Protein AF-0000000078790815 (afdb_homodimer)

pLDDT: mean 91.51, std 11.5, range [34.88, 98.81]

Solvent-accessible surface area (backbone atoms only — not comparable to full-atom values): 27611 Å² total; per-residue (Å²): 114,99,75,43,47,36,36,39,30,37,40,75,94,70,33,33,34,41,31,28,67,66,57,55,42,24,48,74,65,27,92,58,85,74,62,44,28,38,42,35,38,65,81,70,54,85,90,50,54,60,38,88,75,76,60,32,28,49,42,69,38,56,67,53,37,52,55,38,32,68,34,71,60,39,55,61,42,25,34,30,40,34,72,50,78,75,27,56,67,68,56,46,74,68,55,50,15,47,49,48,30,27,45,71,70,52,45,69,91,56,81,88,60,42,81,69,34,58,32,49,43,35,42,28,47,46,92,73,58,35,27,39,33,35,36,76,44,67,66,57,49,53,35,35,51,25,24,32,52,47,50,52,50,50,55,54,42,68,70,41,60,66,81,60,34,73,75,54,78,74,73,70,64,65,33,69,68,32,47,63,67,43,52,73,55,22,55,71,28,34,32,42,36,56,74,65,48,43,81,52,92,56,35,36,37,33,40,30,32,30,58,85,58,84,88,55,79,92,48,84,78,57,73,86,68,39,41,74,53,24,29,42,31,37,34,54,87,76,57,41,48,41,69,46,66,35,74,80,62,61,64,69,81,100,113,99,76,44,48,34,36,37,30,36,40,75,92,72,33,32,35,44,29,28,68,68,58,54,44,24,48,76,65,28,90,59,84,74,63,43,27,36,42,35,37,65,81,69,54,85,91,50,53,60,39,88,75,76,60,32,29,49,42,68,39,56,66,52,37,52,54,37,33,69,35,71,61,39,55,61,43,26,34,30,40,34,72,50,78,74,29,57,67,69,57,47,73,67,54,51,14,47,49,48,30,28,44,72,70,53,45,72,93,56,81,88,62,44,79,68,34,58,30,51,44,36,41,28,45,47,92,74,59,36,27,39,33,36,35,76,44,67,67,58,49,51,34,35,50,24,25,32,52,47,51,52,49,50,55,53,41,69,69,41,61,68,81,61,34,74,75,56,78,72,73,68,64,65,33,70,67,32,45,62,67,44,52,73,53,22,54,69,27,34,33,42,36,56,73,64,47,43,81,53,91,56,37,37,38,32,39,29,30,30,57,85,59,84,88,56,79,90,48,84,77,58,72,86,68,39,41,74,52,24,30,43,31,37,33,55,85,76,58,40,48,42,70,46,66,34,74,79,63,62,64,70,83,98

Radius of gyration: 31.25 Å; Cα contacts (8 Å, |Δi|>4): 942; chains: 2; bounding box: 48×100×77 Å

Organism: Lacticaseibacillus rhamnosus (strain LMS2-1) (NCBI:txid525361)

Structure (mmCIF, N/CA/C/O backbone):
data_AF-0000000078790815-model_v1
#
loop_
_entity.id
_entity.type
_entity.pdbx_description
1 polymer 'Uncharacterized protein'
#
loop_
_atom_site.group_PDB
_atom_site.id
_atom_site.type_symbol
_atom_site.label_atom_id
_atom_site.label_alt_id
_atom_site.label_comp_id
_atom_site.label_asym_id
_atom_site.label_entity_id
_atom_site.label_seq_id
_atom_site.pdbx_PDB_ins_code
_atom_site.Cartn_x
_atom_site.Cartn_y
_atom_site.Cartn_z
_atom_site.occupancy
_atom_site.B_iso_or_equiv
_atom_site.auth_seq_id
_atom_site.auth_comp_id
_atom_site.auth_asym_id
_atom_site.auth_atom_id
_atom_site.pdbx_PDB_model_num
ATOM 1 N N . MET A 1 1 ? 10.516 -22.766 -29.25 1 45.03 1 MET A N 1
ATOM 2 C CA . MET A 1 1 ? 10.023 -21.75 -28.312 1 45.03 1 MET A CA 1
ATOM 3 C C . MET A 1 1 ? 10.922 -21.641 -27.094 1 45.03 1 MET A C 1
ATOM 5 O O . MET A 1 1 ? 10.961 -22.562 -26.266 1 45.03 1 MET A O 1
ATOM 9 N N . ARG A 1 2 ? 12.07 -20.922 -27.078 1 50.72 2 ARG A N 1
ATOM 10 C CA . ARG A 1 2 ? 13.266 -20.859 -26.234 1 50.72 2 ARG A CA 1
ATOM 11 C C . ARG A 1 2 ? 12.898 -20.797 -24.766 1 50.72 2 ARG A C 1
ATOM 13 O O . ARG A 1 2 ? 13.641 -21.281 -23.906 1 50.72 2 ARG A O 1
ATOM 20 N N . ASN A 1 3 ? 11.539 -20.609 -24.422 1 70.19 3 ASN A N 1
ATOM 21 C CA . ASN A 1 3 ? 11.305 -20.391 -23 1 70.19 3 ASN A CA 1
ATOM 22 C C . ASN A 1 3 ? 10.039 -21.109 -22.531 1 70.19 3 ASN A C 1
ATOM 24 O O . ASN A 1 3 ? 9.32 -20.609 -21.672 1 70.19 3 ASN A O 1
ATOM 28 N N . ALA A 1 4 ? 9.906 -22.344 -23.109 1 88.69 4 ALA A N 1
ATOM 29 C CA . ALA A 1 4 ? 8.719 -23.094 -22.719 1 88.69 4 ALA A CA 1
ATOM 30 C C . ALA A 1 4 ? 8.984 -23.938 -21.484 1 88.69 4 ALA A C 1
ATOM 32 O O . ALA A 1 4 ? 9.391 -25.094 -21.594 1 88.69 4 ALA A O 1
ATOM 33 N N . LEU A 1 5 ? 8.797 -23.375 -20.359 1 94.69 5 LEU A N 1
ATOM 34 C CA . LEU A 1 5 ? 9.055 -24.016 -19.078 1 94.69 5 LEU A CA 1
ATOM 35 C C . LEU A 1 5 ? 7.93 -23.719 -18.094 1 94.69 5 LEU A C 1
ATOM 37 O O . LEU A 1 5 ? 7.332 -22.641 -18.125 1 94.69 5 LEU A O 1
ATOM 41 N N . ILE A 1 6 ? 7.652 -24.75 -17.328 1 97.38 6 ILE A N 1
ATOM 42 C CA . ILE A 1 6 ? 6.945 -24.516 -16.078 1 97.38 6 ILE A CA 1
ATOM 43 C C . ILE A 1 6 ? 7.871 -24.797 -14.891 1 97.38 6 ILE A C 1
ATOM 45 O O . ILE A 1 6 ? 8.609 -25.781 -14.898 1 97.38 6 ILE A O 1
ATOM 49 N N . TYR A 1 7 ? 7.91 -23.938 -13.992 1 97.5 7 TYR A N 1
ATOM 50 C CA . TYR A 1 7 ? 8.625 -24.172 -12.742 1 97.5 7 TYR A CA 1
ATOM 51 C C . TYR A 1 7 ? 7.676 -24.125 -11.555 1 97.5 7 TYR A C 1
ATOM 53 O O . TYR A 1 7 ? 6.805 -23.25 -11.492 1 97.5 7 TYR A O 1
ATOM 61 N N . VAL A 1 8 ? 7.848 -25.047 -10.648 1 98.31 8 VAL A N 1
ATOM 62 C CA . VAL A 1 8 ? 7.031 -25.031 -9.445 1 98.31 8 VAL A CA 1
ATOM 63 C C . VAL A 1 8 ? 7.898 -25.359 -8.227 1 98.31 8 VAL A C 1
ATOM 65 O O . VAL A 1 8 ? 8.648 -26.328 -8.234 1 98.31 8 VAL A O 1
ATOM 68 N N . HIS A 1 9 ? 7.848 -24.562 -7.273 1 98 9 HIS A N 1
ATOM 69 C CA . HIS A 1 9 ? 8.383 -24.812 -5.938 1 98 9 HIS A CA 1
ATOM 70 C C . HIS A 1 9 ? 7.301 -24.688 -4.875 1 98 9 HIS A C 1
ATOM 72 O O . HIS A 1 9 ? 6.684 -23.625 -4.73 1 98 9 HIS A O 1
ATOM 78 N N . HIS A 1 10 ? 7.109 -25.75 -4.121 1 97.81 10 HIS A N 1
ATOM 79 C CA . HIS A 1 10 ? 6 -25.812 -3.174 1 97.81 10 HIS A CA 1
ATOM 80 C C . HIS A 1 10 ? 6.5 -25.703 -1.736 1 97.81 10 HIS A C 1
ATOM 82 O O . HIS A 1 10 ? 7.43 -26.422 -1.345 1 97.81 10 HIS A O 1
ATOM 88 N N . GLU A 1 11 ? 5.934 -24.797 -0.995 1 96.75 11 GLU A N 1
ATOM 89 C CA . GLU A 1 11 ? 6.109 -24.703 0.451 1 96.75 11 GLU A CA 1
ATOM 90 C C . GLU A 1 11 ? 4.844 -25.125 1.192 1 96.75 11 GLU A C 1
ATOM 92 O O . GLU A 1 11 ? 3.988 -24.281 1.489 1 96.75 11 GLU A O 1
ATOM 97 N N . PRO A 1 12 ? 4.801 -26.359 1.623 1 95.81 12 PRO A N 1
ATOM 98 C CA . PRO A 1 12 ? 3.543 -26.906 2.125 1 95.81 12 PRO A CA 1
ATOM 99 C C . PRO A 1 12 ? 3.037 -26.188 3.373 1 95.81 12 PRO A C 1
ATOM 101 O O . PRO A 1 12 ? 1.828 -26 3.527 1 95.81 12 PRO A O 1
ATOM 104 N N . LEU A 1 13 ? 3.889 -25.812 4.293 1 94.44 13 LEU A N 1
ATOM 105 C CA . LEU A 1 13 ? 3.473 -25.203 5.555 1 94.44 13 LEU A CA 1
ATOM 106 C C . LEU A 1 13 ? 2.734 -23.891 5.305 1 94.44 13 LEU A C 1
ATOM 108 O O . LEU A 1 13 ? 1.793 -23.562 6.027 1 94.44 13 LEU A O 1
ATOM 112 N N . ALA A 1 14 ? 3.033 -23.203 4.258 1 95.19 14 ALA A N 1
ATOM 113 C CA . ALA A 1 14 ? 2.418 -21.922 3.963 1 95.19 14 ALA A CA 1
ATOM 114 C C . ALA A 1 14 ? 1.37 -22.047 2.861 1 95.19 14 ALA A C 1
ATOM 116 O O . ALA A 1 14 ? 0.724 -21.062 2.49 1 95.19 14 ALA A O 1
ATOM 117 N N . HIS A 1 15 ? 1.208 -23.266 2.338 1 97.06 15 HIS A N 1
ATOM 118 C CA . HIS A 1 15 ? 0.354 -23.469 1.174 1 97.06 15 HIS A CA 1
ATOM 119 C C . HIS A 1 15 ? 0.75 -22.547 0.029 1 97.06 15 HIS A C 1
ATOM 121 O O . HIS A 1 15 ? -0.112 -21.938 -0.614 1 97.06 15 HIS A O 1
ATOM 127 N N . LEU A 1 16 ? 2.012 -22.375 -0.115 1 98.31 16 LEU A N 1
ATOM 128 C CA . LEU A 1 16 ? 2.586 -21.438 -1.081 1 98.31 16 LEU A CA 1
ATOM 129 C C . LEU A 1 16 ? 3.221 -22.188 -2.246 1 98.31 16 LEU A C 1
ATOM 131 O O . LEU A 1 16 ? 3.975 -23.156 -2.039 1 98.31 16 LEU A O 1
ATOM 135 N N . PHE A 1 17 ? 2.906 -21.781 -3.449 1 98.31 17 PHE A N 1
ATOM 136 C CA . PHE A 1 17 ? 3.533 -22.266 -4.672 1 98.31 17 PHE A CA 1
ATOM 137 C C . PHE A 1 17 ? 4.211 -21.125 -5.426 1 98.31 17 PHE A C 1
ATOM 139 O O . PHE A 1 17 ? 3.543 -20.203 -5.898 1 98.31 17 PHE A O 1
ATOM 146 N N . LEU A 1 18 ? 5.496 -21.156 -5.465 1 98 18 LEU A N 1
ATOM 147 C CA . LEU A 1 18 ? 6.223 -20.312 -6.398 1 98 18 LEU A CA 1
ATOM 148 C C . LEU A 1 18 ? 6.234 -20.922 -7.797 1 98 18 LEU A C 1
ATOM 150 O O . LEU A 1 18 ? 6.715 -22.031 -7.98 1 98 18 LEU A O 1
ATOM 154 N N . THR A 1 19 ? 5.742 -20.172 -8.734 1 98 19 THR A N 1
ATOM 155 C CA . THR A 1 19 ? 5.57 -20.797 -10.047 1 98 19 THR A CA 1
ATOM 156 C C . THR A 1 19 ? 6.109 -19.875 -11.148 1 98 19 THR A C 1
ATOM 158 O O . THR A 1 19 ? 6.266 -18.672 -10.938 1 98 19 THR A O 1
ATOM 161 N N . TYR A 1 20 ? 6.418 -20.422 -12.195 1 97.38 20 TYR A N 1
ATOM 162 C CA . TYR A 1 20 ? 6.691 -19.797 -13.484 1 97.38 20 TYR A CA 1
ATOM 163 C C . TYR A 1 20 ? 6 -20.531 -14.617 1 97.38 20 TYR A C 1
ATOM 165 O O . TYR A 1 20 ? 6.027 -21.766 -14.672 1 97.38 20 TYR A O 1
ATOM 173 N N . GLY A 1 21 ? 5.316 -19.797 -15.469 1 96.62 21 GLY A N 1
ATOM 174 C CA . GLY A 1 21 ? 4.637 -20.422 -16.594 1 96.62 21 GLY A CA 1
ATOM 175 C C . GLY A 1 21 ? 3.184 -20.75 -16.297 1 96.62 21 GLY A C 1
ATOM 176 O O . GLY A 1 21 ? 2.482 -21.297 -17.156 1 96.62 21 GLY A O 1
ATOM 177 N N . ILE A 1 22 ? 2.754 -20.547 -15.094 1 97.12 22 ILE A N 1
ATOM 178 C CA . ILE A 1 22 ? 1.354 -20.703 -14.719 1 97.12 22 ILE A CA 1
ATOM 179 C C . ILE A 1 22 ? 0.712 -19.344 -14.508 1 97.12 22 ILE A C 1
ATOM 181 O O . ILE A 1 22 ? 1.258 -18.484 -13.797 1 97.12 22 ILE A O 1
ATOM 185 N N . SER A 1 23 ? -0.422 -19.109 -15.148 1 96.62 23 SER A N 1
ATOM 186 C CA . SER A 1 23 ? -1.061 -17.797 -15.117 1 96.62 23 SER A CA 1
ATOM 187 C C . SER A 1 23 ? -2.43 -17.859 -14.453 1 96.62 23 SER A C 1
ATOM 189 O O . SER A 1 23 ? -2.973 -18.953 -14.242 1 96.62 23 SER A O 1
ATOM 191 N N . ALA A 1 24 ? -2.955 -16.75 -14.156 1 97.06 24 ALA A N 1
ATOM 192 C CA . ALA A 1 24 ? -4.289 -16.672 -13.57 1 97.06 24 ALA A CA 1
ATOM 193 C C . ALA A 1 24 ? -5.348 -17.219 -14.516 1 97.06 24 ALA A C 1
ATOM 195 O O . ALA A 1 24 ? -6.316 -17.844 -14.078 1 97.06 24 ALA A O 1
ATOM 196 N N . SER A 1 25 ? -5.152 -17.016 -15.773 1 97.06 25 SER A N 1
ATOM 197 C CA . SER A 1 25 ? -6.137 -17.438 -16.766 1 97.06 25 SER A CA 1
ATOM 198 C C . SER A 1 25 ? -6.215 -18.953 -16.859 1 97.06 25 SER A C 1
ATOM 200 O O . SER A 1 25 ? -7.168 -19.5 -17.422 1 97.06 25 SER A O 1
ATOM 202 N N . ASP A 1 26 ? -5.207 -19.641 -16.359 1 97.06 26 ASP A N 1
ATOM 203 C CA . ASP A 1 26 ? -5.258 -21.109 -16.359 1 97.06 26 ASP A CA 1
ATOM 204 C C . ASP A 1 26 ? -6.418 -21.625 -15.508 1 97.06 26 ASP A C 1
ATOM 206 O O . ASP A 1 26 ? -6.898 -22.734 -15.711 1 97.06 26 ASP A O 1
ATOM 210 N N . LEU A 1 27 ? -6.84 -20.828 -14.594 1 95.62 27 LEU A N 1
ATOM 211 C CA . LEU A 1 27 ? -8.008 -21.172 -13.789 1 95.62 27 LEU A CA 1
ATOM 212 C C . LEU A 1 27 ? -9.242 -21.344 -14.664 1 95.62 27 LEU A C 1
ATOM 214 O O . LEU A 1 27 ? -10.086 -22.203 -14.391 1 95.62 27 LEU A O 1
ATOM 218 N N . LEU A 1 28 ? -9.336 -20.547 -15.695 1 95.5 28 LEU A N 1
ATOM 219 C CA . LEU A 1 28 ? -10.484 -20.562 -16.594 1 95.5 28 LEU A CA 1
ATOM 220 C C . LEU A 1 28 ? -10.602 -21.891 -17.328 1 95.5 28 LEU A C 1
ATOM 222 O O . LEU A 1 28 ? -11.695 -22.297 -17.719 1 95.5 28 LEU A O 1
ATOM 226 N N . ASN A 1 29 ? -9.453 -22.5 -17.516 1 91.38 29 ASN A N 1
ATOM 227 C CA . ASN A 1 29 ? -9.43 -23.75 -18.266 1 91.38 29 ASN A CA 1
ATOM 228 C C . ASN A 1 29 ? -9.375 -24.953 -17.328 1 91.38 29 ASN A C 1
ATOM 230 O O . ASN A 1 29 ? -9.047 -26.062 -17.75 1 91.38 29 ASN A O 1
ATOM 234 N N . SER A 1 30 ? -9.625 -24.656 -16.141 1 89.44 30 SER A N 1
ATOM 235 C CA . SER A 1 30 ? -9.68 -25.719 -15.148 1 89.44 30 SER A CA 1
ATOM 236 C C . SER A 1 30 ? -11.117 -26.156 -14.891 1 89.44 30 SER A C 1
ATOM 238 O O . SER A 1 30 ? -12.062 -25.578 -15.43 1 89.44 30 SER A O 1
ATOM 240 N N . GLN A 1 31 ? -11.305 -27.219 -14.18 1 84.75 31 GLN A N 1
ATOM 241 C CA . GLN A 1 31 ? -12.633 -27.734 -13.852 1 84.75 31 GLN A CA 1
ATOM 242 C C . GLN A 1 31 ? -13.133 -27.156 -12.531 1 84.75 31 GLN A C 1
ATOM 244 O O . GLN A 1 31 ? -14.188 -27.531 -12.039 1 84.75 31 GLN A O 1
ATOM 249 N N . GLN A 1 32 ? -12.414 -26.234 -12.07 1 90.31 32 GLN A N 1
ATOM 250 C CA . GLN A 1 32 ? -12.758 -25.656 -10.773 1 90.31 32 GLN A CA 1
ATOM 251 C C . GLN A 1 32 ? -13.789 -24.547 -10.922 1 90.31 32 GLN A C 1
ATOM 253 O O . GLN A 1 32 ? -13.867 -23.906 -11.969 1 90.31 32 GLN A O 1
ATOM 258 N N . LYS A 1 33 ? -14.5 -24.453 -9.836 1 92 33 LYS A N 1
ATOM 259 C CA . LYS A 1 33 ? -15.414 -23.312 -9.781 1 92 33 LYS A CA 1
ATOM 260 C C . LYS A 1 33 ? -14.656 -22 -9.664 1 92 33 LYS A C 1
ATOM 262 O O . LYS A 1 33 ? -13.711 -21.891 -8.883 1 92 33 LYS A O 1
ATOM 267 N N . LEU A 1 34 ? -15.102 -21.062 -10.484 1 95.25 34 LEU A N 1
ATOM 268 C CA . LEU A 1 34 ? -14.469 -19.75 -10.43 1 95.25 34 LEU A CA 1
ATOM 269 C C . LEU A 1 34 ? -14.992 -18.953 -9.242 1 95.25 34 LEU A C 1
ATOM 271 O O . LEU A 1 34 ? -16.172 -19.031 -8.906 1 95.25 34 LEU A O 1
ATOM 275 N N . PRO A 1 35 ? -14.117 -18.203 -8.641 1 95.81 35 PRO A N 1
ATOM 276 C CA . PRO A 1 35 ? -14.625 -17.281 -7.613 1 95.81 35 PRO A CA 1
ATOM 277 C C . PRO A 1 35 ? -15.594 -16.25 -8.172 1 95.81 35 PRO A C 1
ATOM 279 O O . PRO A 1 35 ? -15.547 -15.93 -9.367 1 95.81 35 PRO A O 1
ATOM 282 N N . GLU A 1 36 ? -16.375 -15.727 -7.285 1 96.94 36 GLU A N 1
ATOM 283 C CA . GLU A 1 36 ? -17.359 -14.734 -7.707 1 96.94 36 GLU A CA 1
ATOM 284 C C . GLU A 1 36 ? -16.938 -13.328 -7.297 1 96.94 36 GLU A C 1
ATOM 286 O O . GLU A 1 36 ? -17.5 -12.344 -7.781 1 96.94 36 GLU A O 1
ATOM 291 N N . HIS A 1 37 ? -16.016 -13.281 -6.395 1 97.94 37 HIS A N 1
ATOM 292 C CA . HIS A 1 37 ? -15.562 -12 -5.859 1 97.94 37 HIS A CA 1
ATOM 293 C C . HIS A 1 37 ? -14.039 -11.953 -5.734 1 97.94 37 HIS A C 1
ATOM 295 O O . HIS A 1 37 ? -13.438 -12.875 -5.18 1 97.94 37 HIS A O 1
ATOM 301 N N . LEU A 1 38 ? -13.484 -10.906 -6.285 1 98.62 38 LEU A N 1
ATOM 302 C CA . LEU A 1 38 ? -12.047 -10.703 -6.148 1 98.62 38 LEU A CA 1
ATOM 303 C C . LEU A 1 38 ? -11.75 -9.375 -5.453 1 98.62 38 LEU A C 1
ATOM 305 O O . LEU A 1 38 ? -12.43 -8.383 -5.695 1 98.62 38 LEU A O 1
ATOM 309 N N . LEU A 1 39 ? -10.852 -9.367 -4.605 1 98.75 39 LEU A N 1
ATOM 310 C CA . LEU A 1 39 ? -10.25 -8.18 -4.004 1 98.75 39 LEU A CA 1
ATOM 311 C C . LEU A 1 39 ? -8.898 -7.879 -4.645 1 98.75 39 LEU A C 1
ATOM 313 O O . LEU A 1 39 ? -8 -8.727 -4.648 1 98.75 39 LEU A O 1
ATOM 317 N N . LEU A 1 40 ? -8.766 -6.73 -5.207 1 98.81 40 LEU A N 1
ATOM 318 C CA . LEU A 1 40 ? -7.523 -6.348 -5.867 1 98.81 40 LEU A CA 1
ATOM 319 C C . LEU A 1 40 ? -6.656 -5.504 -4.941 1 98.81 40 LEU A C 1
ATOM 321 O O . LEU A 1 40 ? -7.098 -4.469 -4.441 1 98.81 40 LEU A O 1
ATOM 325 N N . LEU A 1 41 ? -5.48 -5.93 -4.723 1 98.56 41 LEU A N 1
ATOM 326 C CA . LEU A 1 41 ? -4.539 -5.203 -3.879 1 98.56 41 LEU A CA 1
ATOM 327 C C . LEU A 1 41 ? -3.918 -4.035 -4.641 1 98.56 41 LEU A C 1
ATOM 329 O O . LEU A 1 41 ? -4.004 -3.973 -5.867 1 98.56 41 LEU A O 1
ATOM 333 N N . PRO A 1 42 ? -3.271 -3.102 -3.947 1 97.12 42 PRO A N 1
ATOM 334 C CA . PRO A 1 42 ? -2.754 -1.904 -4.613 1 97.12 42 PRO A CA 1
ATOM 335 C C . PRO A 1 42 ? -1.791 -2.232 -5.754 1 97.12 42 PRO A C 1
ATOM 337 O O . PRO A 1 42 ? -1.164 -3.295 -5.75 1 97.12 42 PRO A O 1
ATOM 340 N N . PRO A 1 43 ? -1.747 -1.236 -6.656 1 96.12 43 PRO A N 1
ATOM 341 C CA . PRO A 1 43 ? -2.217 0.151 -6.637 1 96.12 43 PRO A CA 1
ATOM 342 C C . PRO A 1 43 ? -3.717 0.27 -6.895 1 96.12 43 PRO A C 1
ATOM 344 O O . PRO A 1 43 ? -4.266 -0.464 -7.719 1 96.12 43 PRO A O 1
ATOM 347 N N . VAL A 1 44 ? -4.316 1.214 -6.238 1 96.88 44 VAL A N 1
ATOM 348 C CA . VAL A 1 44 ? -5.758 1.422 -6.344 1 96.88 44 VAL A CA 1
ATOM 349 C C . VAL A 1 44 ? -6.07 2.24 -7.594 1 96.88 44 VAL A C 1
ATOM 351 O O . VAL A 1 44 ? -5.387 3.225 -7.887 1 96.88 44 VAL A O 1
ATOM 354 N N . ASN A 1 45 ? -7.004 1.771 -8.312 1 96.62 45 ASN A N 1
ATOM 355 C CA . ASN A 1 45 ? -7.543 2.512 -9.453 1 96.62 45 ASN A CA 1
ATOM 356 C C . ASN A 1 45 ? -8.852 3.207 -9.094 1 96.62 45 ASN A C 1
ATOM 358 O O . ASN A 1 45 ? -9.891 2.553 -8.945 1 96.62 45 ASN A O 1
ATOM 362 N N . GLU A 1 46 ? -8.836 4.434 -9.102 1 94.06 46 GLU A N 1
ATOM 363 C CA . GLU A 1 46 ? -9.977 5.219 -8.633 1 94.06 46 GLU A CA 1
ATOM 364 C C . GLU A 1 46 ? -11.133 5.168 -9.633 1 94.06 46 GLU A C 1
ATOM 366 O O . GLU A 1 46 ? -12.266 5.512 -9.289 1 94.06 46 GLU A O 1
ATOM 371 N N . GLN A 1 47 ? -10.891 4.762 -10.805 1 95.56 47 GLN A N 1
ATOM 372 C CA . GLN A 1 47 ? -11.914 4.703 -11.844 1 95.56 47 GLN A CA 1
ATOM 373 C C . GLN A 1 47 ? -12.672 3.381 -11.797 1 95.56 47 GLN A C 1
ATOM 375 O O . GLN A 1 47 ? -13.617 3.172 -12.555 1 95.56 47 GLN A O 1
ATOM 380 N N . GLU A 1 48 ? -12.227 2.504 -10.945 1 96.5 48 GLU A N 1
ATOM 381 C CA . GLU A 1 48 ? -12.867 1.2 -10.789 1 96.5 48 GLU A CA 1
ATOM 382 C C . GLU A 1 48 ? -13.609 1.102 -9.469 1 96.5 48 GLU A C 1
ATOM 384 O O . GLU A 1 48 ? -13.547 2.018 -8.641 1 96.5 48 GLU A O 1
ATOM 389 N N . GLN A 1 49 ? -14.32 0.037 -9.289 1 97.44 49 GLN A N 1
ATOM 390 C CA . GLN A 1 49 ? -15.086 -0.143 -8.062 1 97.44 49 GLN A CA 1
ATOM 391 C C . GLN A 1 49 ? -14.172 -0.304 -6.855 1 97.44 49 GLN A C 1
ATOM 393 O O . GLN A 1 49 ? -13.234 -1.105 -6.883 1 97.44 49 GLN A O 1
ATOM 398 N N . ILE A 1 50 ? -14.492 0.455 -5.836 1 98.06 50 ILE A N 1
ATOM 399 C CA . ILE A 1 50 ? -13.688 0.448 -4.617 1 98.06 50 ILE A CA 1
ATOM 400 C C . ILE A 1 50 ? -14.562 0.041 -3.43 1 98.06 50 ILE A C 1
ATOM 402 O O . ILE A 1 50 ? -15.688 0.519 -3.287 1 98.06 50 ILE A O 1
ATOM 406 N N . ASP A 1 51 ? -14.07 -0.884 -2.676 1 98 51 ASP A N 1
ATOM 407 C CA . ASP A 1 51 ? -14.742 -1.229 -1.432 1 98 51 ASP A CA 1
ATOM 408 C C . ASP A 1 51 ? -14.602 -0.111 -0.401 1 98 51 ASP A C 1
ATOM 410 O O . ASP A 1 51 ? -13.492 0.316 -0.089 1 98 51 ASP A O 1
ATOM 414 N N . PRO A 1 52 ? -15.664 0.333 0.205 1 96.12 52 PRO A N 1
ATOM 415 C CA . PRO A 1 52 ? -15.586 1.519 1.062 1 96.12 52 PRO A CA 1
ATOM 416 C C . PRO A 1 52 ? -14.922 1.234 2.406 1 96.12 52 PRO A C 1
ATOM 418 O O . PRO A 1 52 ? -14.547 2.166 3.125 1 96.12 52 PRO A O 1
ATOM 421 N N . HIS A 1 53 ? -14.812 0.011 2.779 1 96.88 53 HIS A N 1
ATOM 422 C CA . HIS A 1 53 ? -14.195 -0.317 4.059 1 96.88 53 HIS A CA 1
ATOM 423 C C . HIS A 1 53 ? -12.688 -0.494 3.918 1 96.88 53 HIS A C 1
ATOM 425 O O . HIS A 1 53 ? -11.914 0.086 4.688 1 96.88 53 HIS A O 1
ATOM 431 N N . THR A 1 54 ? -12.328 -1.256 2.916 1 97.62 54 THR A N 1
ATOM 432 C CA . THR A 1 54 ? -10.914 -1.576 2.754 1 97.62 54 THR A CA 1
ATOM 433 C C . THR A 1 54 ? -10.227 -0.565 1.838 1 97.62 54 THR A C 1
ATOM 435 O O . THR A 1 54 ? -9 -0.446 1.84 1 97.62 54 THR A O 1
ATOM 438 N N . TRP A 1 55 ? -11 0.027 1.008 1 97.31 55 TRP A N 1
ATOM 439 C CA . TRP A 1 55 ? -10.57 0.996 0.007 1 97.31 55 TRP A CA 1
ATOM 440 C C . TRP A 1 55 ? -9.773 0.315 -1.103 1 97.31 55 TRP A C 1
ATOM 442 O O . TRP A 1 55 ? -9.102 0.981 -1.889 1 97.31 55 TRP A O 1
ATOM 452 N N . PHE A 1 56 ? -9.836 -1.01 -1.218 1 98.56 56 PHE A N 1
ATOM 453 C CA . PHE A 1 56 ? -9.281 -1.753 -2.34 1 98.56 56 PHE A CA 1
ATOM 454 C C . PHE A 1 56 ? -10.281 -1.834 -3.488 1 98.56 56 PHE A C 1
ATOM 456 O O . PHE A 1 56 ? -11.484 -1.71 -3.275 1 98.56 56 PHE A O 1
ATOM 463 N N . ASN A 1 57 ? -9.781 -2.018 -4.633 1 98.69 57 ASN A N 1
ATOM 464 C CA . ASN A 1 57 ? -10.664 -2.334 -5.754 1 98.69 57 ASN A CA 1
ATOM 465 C C . ASN A 1 57 ? -11.273 -3.725 -5.609 1 98.69 57 ASN A C 1
ATOM 467 O O . ASN A 1 57 ? -10.672 -4.613 -5.008 1 98.69 57 ASN A O 1
ATOM 471 N N . ILE A 1 58 ? -12.43 -3.871 -6.176 1 98.69 58 ILE A N 1
ATOM 472 C CA . ILE A 1 58 ? -13.102 -5.164 -6.117 1 98.69 58 ILE A CA 1
ATOM 473 C C . ILE A 1 58 ? -13.68 -5.508 -7.492 1 98.69 58 ILE A C 1
ATOM 475 O O . ILE A 1 58 ? -13.953 -4.613 -8.297 1 98.69 58 ILE A O 1
ATOM 479 N N . ILE A 1 59 ? -13.781 -6.719 -7.777 1 98.19 59 ILE A N 1
ATOM 480 C CA . ILE A 1 59 ? -14.5 -7.273 -8.922 1 98.19 59 ILE A CA 1
ATOM 481 C C . ILE A 1 59 ? -15.578 -8.234 -8.438 1 98.19 59 ILE A C 1
ATOM 483 O O . ILE A 1 59 ? -15.289 -9.203 -7.734 1 98.19 59 ILE A O 1
ATOM 487 N N . ASN A 1 60 ? -16.781 -7.973 -8.828 1 97 60 ASN A N 1
ATOM 488 C CA . ASN A 1 60 ? -17.906 -8.805 -8.391 1 97 60 ASN A CA 1
ATOM 489 C C . ASN A 1 60 ? -18.656 -9.398 -9.578 1 97 60 ASN A C 1
ATOM 491 O O . ASN A 1 60 ? -18.891 -8.719 -10.578 1 97 60 ASN A O 1
ATOM 495 N N . GLY A 1 61 ? -18.984 -10.703 -9.414 1 96.69 61 GLY A N 1
ATOM 496 C CA . GLY A 1 61 ? -19.75 -11.406 -10.422 1 96.69 61 GLY A CA 1
ATOM 497 C C . GLY A 1 61 ? -18.922 -12.375 -11.234 1 96.69 61 GLY A C 1
ATOM 498 O O . GLY A 1 61 ? -17.797 -12.07 -11.617 1 96.69 61 GLY A O 1
ATOM 499 N N . LYS A 1 62 ? -19.562 -13.453 -11.609 1 95.06 62 LYS A N 1
ATOM 500 C CA . LYS A 1 62 ? -18.875 -14.531 -12.305 1 95.06 62 LYS A CA 1
ATOM 501 C C . LYS A 1 62 ? -18.344 -14.055 -13.656 1 95.06 62 LYS A C 1
ATOM 503 O O . LYS A 1 62 ? -17.188 -14.328 -14 1 95.06 62 LYS A O 1
ATOM 508 N N . ASP A 1 63 ? -19.109 -13.32 -14.375 1 97.25 63 ASP A N 1
ATOM 509 C CA . ASP A 1 63 ? -18.719 -12.875 -15.703 1 97.25 63 ASP A CA 1
ATOM 510 C C . ASP A 1 63 ? -17.594 -11.852 -15.633 1 97.25 63 ASP A C 1
ATOM 512 O O . ASP A 1 63 ? -16.641 -11.914 -16.406 1 97.25 63 ASP A O 1
ATOM 516 N N . GLN A 1 64 ? -17.719 -10.938 -14.695 1 97.94 64 GLN A N 1
ATOM 517 C CA . GLN A 1 64 ? -16.688 -9.922 -14.531 1 97.94 64 GLN A CA 1
ATOM 518 C C . GLN A 1 64 ? -15.359 -10.555 -14.109 1 97.94 64 GLN A C 1
ATOM 520 O O . GLN A 1 64 ? -14.297 -10.141 -14.57 1 97.94 64 GLN A O 1
ATOM 525 N N . VAL A 1 65 ? -15.477 -11.531 -13.281 1 98.06 65 VAL A N 1
ATOM 526 C CA . VAL A 1 65 ? -14.281 -12.227 -12.828 1 98.06 65 VAL A CA 1
ATOM 527 C C . VAL A 1 65 ? -13.641 -12.969 -14 1 98.06 65 VAL A C 1
ATOM 529 O O . VAL A 1 65 ? -12.422 -12.922 -14.172 1 98.06 65 VAL A O 1
ATOM 532 N N . ARG A 1 66 ? -14.469 -13.609 -14.742 1 97.62 66 ARG A N 1
ATOM 533 C CA . ARG A 1 66 ? -13.969 -14.312 -15.914 1 97.62 66 ARG A CA 1
ATOM 534 C C . ARG A 1 66 ? -13.234 -13.367 -16.859 1 97.62 66 ARG A C 1
ATOM 536 O O . ARG A 1 66 ? -12.125 -13.656 -17.297 1 97.62 66 ARG A O 1
ATOM 543 N N . ASP A 1 67 ? -13.852 -12.234 -17.141 1 98 67 ASP A N 1
ATOM 544 C CA . ASP A 1 67 ? -13.258 -11.227 -18.016 1 98 67 ASP A CA 1
ATOM 545 C C . ASP A 1 67 ? -11.938 -10.711 -17.438 1 98 67 ASP A C 1
ATOM 547 O O . ASP A 1 67 ? -10.969 -10.523 -18.172 1 98 67 ASP A O 1
ATOM 551 N N . PHE A 1 68 ? -11.953 -10.523 -16.188 1 98.44 68 PHE A N 1
ATOM 552 C CA . PHE A 1 68 ? -10.75 -10.039 -15.508 1 98.44 68 PHE A CA 1
ATOM 553 C C . PHE A 1 68 ? -9.617 -11.055 -15.617 1 98.44 68 PHE A C 1
ATOM 555 O O . PHE A 1 68 ? -8.492 -10.695 -15.969 1 98.44 68 PHE A O 1
ATOM 562 N N . LEU A 1 69 ? -9.898 -12.305 -15.359 1 97.94 69 LEU A N 1
ATOM 563 C CA . LEU A 1 69 ? -8.883 -13.352 -15.383 1 97.94 69 LEU A CA 1
ATOM 564 C C . LEU A 1 69 ? -8.289 -13.508 -16.781 1 97.94 69 LEU A C 1
ATOM 566 O O . LEU A 1 69 ? -7.152 -13.953 -16.938 1 97.94 69 LEU A O 1
ATOM 570 N N . ARG A 1 70 ? -9.016 -13.094 -17.75 1 96.75 70 ARG A N 1
ATOM 571 C CA . ARG A 1 70 ? -8.555 -13.172 -19.141 1 96.75 70 ARG A CA 1
ATOM 572 C C . ARG A 1 70 ? -7.707 -11.953 -19.5 1 96.75 70 ARG A C 1
ATOM 574 O O . ARG A 1 70 ? -6.934 -11.984 -20.453 1 96.75 70 ARG A O 1
ATOM 581 N N . SER A 1 71 ? -7.836 -10.961 -18.75 1 97.5 71 SER A N 1
ATOM 582 C CA . SER A 1 71 ? -7.238 -9.68 -19.078 1 97.5 71 SER A CA 1
ATOM 583 C C . SER A 1 71 ? -5.773 -9.625 -18.656 1 97.5 71 SER A C 1
ATOM 585 O O . SER A 1 71 ? -5.312 -10.469 -17.891 1 97.5 71 SER A O 1
ATOM 587 N N . LYS A 1 72 ? -5.086 -8.625 -19.141 1 97 72 LYS A N 1
ATOM 588 C CA . LYS A 1 72 ? -3.711 -8.359 -18.734 1 97 72 LYS A CA 1
ATOM 589 C C . LYS A 1 72 ? -3.637 -8.039 -17.25 1 97 72 LYS A C 1
ATOM 591 O O . LYS A 1 72 ? -2.727 -8.5 -16.547 1 97 72 LYS A O 1
ATOM 596 N N . GLU A 1 73 ? -4.582 -7.336 -16.734 1 96.62 73 GLU A N 1
ATOM 597 C CA . GLU A 1 73 ? -4.609 -6.953 -15.336 1 96.62 73 GLU A CA 1
ATOM 598 C C . GLU A 1 73 ? -4.727 -8.172 -14.43 1 96.62 73 GLU A C 1
ATOM 600 O O . GLU A 1 73 ? -4.109 -8.227 -13.359 1 96.62 73 GLU A O 1
ATOM 605 N N . GLY A 1 74 ? -5.484 -9.094 -14.898 1 97.38 74 GLY A N 1
ATOM 606 C CA . GLY A 1 74 ? -5.621 -10.32 -14.125 1 97.38 74 GLY A CA 1
ATOM 607 C C . GLY A 1 74 ? -4.312 -11.062 -13.945 1 97.38 74 GLY A C 1
ATOM 608 O O . GLY A 1 74 ? -4.121 -11.758 -12.945 1 97.38 74 GLY A O 1
ATOM 609 N N . GLN A 1 75 ? -3.391 -10.852 -14.859 1 96.75 75 GLN A N 1
ATOM 610 C CA . GLN A 1 75 ? -2.111 -11.555 -14.859 1 96.75 75 GLN A CA 1
ATOM 611 C C . GLN A 1 75 ? -1.046 -10.75 -14.117 1 96.75 75 GLN A C 1
ATOM 613 O O . GLN A 1 75 ? -0.039 -11.305 -13.672 1 96.75 75 GLN A O 1
ATOM 618 N N . THR A 1 76 ? -1.319 -9.438 -13.969 1 97.19 76 THR A N 1
ATOM 619 C CA . THR A 1 76 ? -0.209 -8.602 -13.531 1 97.19 76 THR A CA 1
ATOM 620 C C . THR A 1 76 ? -0.52 -7.957 -12.188 1 97.19 76 THR A C 1
ATOM 622 O O . THR A 1 76 ? 0.382 -7.465 -11.5 1 97.19 76 THR A O 1
ATOM 625 N N . ARG A 1 77 ? -1.748 -8 -11.75 1 97.75 77 ARG A N 1
ATOM 626 C CA . ARG A 1 77 ? -2.117 -7.406 -10.469 1 97.75 77 ARG A CA 1
ATOM 627 C C . ARG A 1 77 ? -2.154 -8.461 -9.367 1 97.75 77 ARG A C 1
ATOM 629 O O . ARG A 1 77 ? -2.35 -9.641 -9.633 1 97.75 77 ARG A O 1
ATOM 636 N N . CYS A 1 78 ? -1.949 -7.957 -8.172 1 98.75 78 CYS A N 1
ATOM 637 C CA . CYS A 1 78 ? -2.115 -8.812 -7.004 1 98.75 78 CYS A CA 1
ATOM 638 C C . CYS A 1 78 ? -3.578 -8.867 -6.574 1 98.75 78 CYS A C 1
ATOM 640 O O . CYS A 1 78 ? -4.234 -7.832 -6.449 1 98.75 78 CYS A O 1
ATOM 642 N N . TRP A 1 79 ? -4.059 -10.078 -6.293 1 98.81 79 TRP A N 1
ATOM 643 C CA . TRP A 1 79 ? -5.457 -10.188 -5.891 1 98.81 79 TRP A CA 1
ATOM 644 C C . TRP A 1 79 ? -5.703 -11.477 -5.117 1 98.81 79 TRP A C 1
ATOM 646 O O . TRP A 1 79 ? -4.863 -12.383 -5.117 1 98.81 79 TRP A O 1
ATOM 656 N N . LEU A 1 80 ? -6.809 -11.555 -4.445 1 98.56 80 LEU A N 1
ATOM 657 C CA . LEU A 1 80 ? -7.309 -12.75 -3.785 1 98.56 80 LEU A CA 1
ATOM 658 C C . LEU A 1 80 ? -8.828 -12.844 -3.904 1 98.56 80 LEU A C 1
ATOM 660 O O . LEU A 1 80 ? -9.492 -11.844 -4.164 1 98.56 80 LEU A O 1
ATOM 664 N N . ASP A 1 81 ? -9.344 -13.984 -3.816 1 98.19 81 ASP A N 1
ATOM 665 C CA . ASP A 1 81 ? -10.797 -14.141 -3.82 1 98.19 81 ASP A CA 1
ATOM 666 C C . ASP A 1 81 ? -11.375 -13.961 -2.416 1 98.19 81 ASP A C 1
ATOM 668 O O . ASP A 1 81 ? -10.625 -13.938 -1.435 1 98.19 81 ASP A O 1
ATOM 672 N N . TYR A 1 82 ? -12.664 -13.727 -2.33 1 97.94 82 TYR A N 1
ATOM 673 C CA . TYR A 1 82 ? -13.391 -13.75 -1.065 1 97.94 82 TYR A CA 1
ATOM 674 C C . TYR A 1 82 ? -14.828 -14.234 -1.267 1 97.94 82 TYR A C 1
ATOM 676 O O . TYR A 1 82 ? -15.352 -14.195 -2.381 1 97.94 82 TYR A O 1
ATOM 684 N N . SER A 1 83 ? -15.422 -14.672 -0.246 1 95.88 83 SER A N 1
ATOM 685 C CA . SER A 1 83 ? -16.672 -15.414 -0.378 1 95.88 83 SER A CA 1
ATOM 686 C C . SER A 1 83 ? -17.859 -14.477 -0.465 1 95.88 83 SER A C 1
ATOM 688 O O . SER A 1 83 ? -18.781 -14.695 -1.267 1 95.88 83 SER A O 1
ATOM 690 N N . ARG A 1 84 ? -17.875 -13.43 0.442 1 93.56 84 ARG A N 1
ATOM 691 C CA . ARG A 1 84 ? -19.016 -12.523 0.488 1 93.56 84 ARG A CA 1
ATOM 692 C C . ARG A 1 84 ? -18.562 -11.086 0.736 1 93.56 84 ARG A C 1
ATOM 694 O O . ARG A 1 84 ? -17.641 -10.852 1.515 1 93.56 84 ARG A O 1
ATOM 701 N N . SER A 1 85 ? -19.328 -10.203 0.123 1 88.88 85 SER A N 1
ATOM 702 C CA . SER A 1 85 ? -19 -8.789 0.228 1 88.88 85 SER A CA 1
ATOM 703 C C . SER A 1 85 ? -19.062 -8.312 1.676 1 88.88 85 SER A C 1
ATOM 705 O O . SER A 1 85 ? -18.234 -7.488 2.096 1 88.88 85 SER A O 1
ATOM 707 N N . ARG A 1 86 ? -20 -8.781 2.396 1 90.5 86 ARG A N 1
ATOM 708 C CA . ARG A 1 86 ? -20.172 -8.359 3.783 1 90.5 86 ARG A CA 1
ATOM 709 C C . ARG A 1 86 ? -18.953 -8.703 4.617 1 90.5 86 ARG A C 1
ATOM 711 O O . ARG A 1 86 ? -18.688 -8.07 5.645 1 90.5 86 ARG A O 1
ATOM 718 N N . PHE A 1 87 ? -18.203 -9.68 4.172 1 91.12 87 PHE A N 1
ATOM 719 C CA . PHE A 1 87 ? -17.047 -10.148 4.918 1 91.12 87 PHE A CA 1
ATOM 720 C C . PHE A 1 87 ? -15.922 -9.109 4.871 1 91.12 87 PHE A C 1
ATOM 722 O O . PHE A 1 87 ? -15.094 -9.047 5.781 1 91.12 87 PHE A O 1
ATOM 729 N N . LEU A 1 88 ? -15.883 -8.32 3.836 1 95.62 88 LEU A N 1
ATOM 730 C CA . LEU A 1 88 ? -14.875 -7.277 3.734 1 95.62 88 LEU A CA 1
ATOM 731 C C . LEU A 1 88 ? -15.008 -6.273 4.875 1 95.62 88 LEU A C 1
ATOM 733 O O . LEU A 1 88 ? -14.008 -5.742 5.363 1 95.62 88 LEU A O 1
ATOM 737 N N . GLN A 1 89 ? -16.219 -6.098 5.352 1 94.94 89 GLN A N 1
ATOM 738 C CA . GLN A 1 89 ? -16.5 -5.117 6.398 1 94.94 89 GLN A CA 1
ATOM 739 C C . GLN A 1 89 ? -15.961 -5.586 7.746 1 94.94 89 GLN A C 1
ATOM 741 O O . GLN A 1 89 ? -15.797 -4.785 8.664 1 94.94 89 GLN A O 1
ATOM 746 N N . GLU A 1 90 ? -15.727 -6.855 7.836 1 95.31 90 GLU A N 1
ATOM 747 C CA . GLU A 1 90 ? -15.289 -7.441 9.102 1 95.31 90 GLU A CA 1
ATOM 748 C C . GLU A 1 90 ? -13.773 -7.395 9.234 1 95.31 90 GLU A C 1
ATOM 750 O O . GLU A 1 90 ? -13.227 -7.691 10.305 1 95.31 90 GLU A O 1
ATOM 755 N N . LEU A 1 91 ? -13.102 -7.047 8.18 1 96.88 91 LEU A N 1
ATOM 756 C CA . LEU A 1 91 ? -11.648 -6.992 8.242 1 96.88 91 LEU A CA 1
ATOM 757 C C . LEU A 1 91 ? -11.188 -5.902 9.211 1 96.88 91 LEU A C 1
ATOM 759 O O . LEU A 1 91 ? -11.703 -4.781 9.18 1 96.88 91 LEU A O 1
ATOM 763 N N . THR A 1 92 ? -10.289 -6.188 10.07 1 96.69 92 THR A N 1
ATOM 764 C CA . THR A 1 92 ? -9.719 -5.207 10.984 1 96.69 92 THR A CA 1
ATOM 765 C C . THR A 1 92 ? -8.648 -4.375 10.281 1 96.69 92 THR A C 1
ATOM 767 O O . THR A 1 92 ? -8.109 -4.789 9.25 1 96.69 92 THR A O 1
ATOM 770 N N . PRO A 1 93 ? -8.281 -3.223 10.859 1 97.19 93 PRO A N 1
ATOM 771 C CA . PRO A 1 93 ? -7.188 -2.418 10.305 1 97.19 93 PRO A CA 1
ATOM 772 C C . PRO A 1 93 ? -5.879 -3.199 10.18 1 97.19 93 PRO A C 1
ATOM 774 O O . PRO A 1 93 ? -5.152 -3.043 9.195 1 97.19 93 PRO A O 1
ATOM 777 N N . ASN A 1 94 ? -5.602 -4.055 11.109 1 97 94 ASN A N 1
ATOM 778 C CA . ASN A 1 94 ? -4.398 -4.879 11.062 1 97 94 ASN A CA 1
ATOM 779 C C . ASN A 1 94 ? -4.426 -5.848 9.883 1 97 94 ASN A C 1
ATOM 781 O O . ASN A 1 94 ? -3.41 -6.055 9.219 1 97 94 ASN A O 1
ATOM 785 N N . GLU A 1 95 ? -5.535 -6.43 9.664 1 97.25 95 GLU A N 1
ATOM 786 C CA . GLU A 1 95 ? -5.664 -7.355 8.539 1 97.25 95 GLU A CA 1
ATOM 787 C C . GLU A 1 95 ? -5.539 -6.621 7.207 1 97.25 95 GLU A C 1
ATOM 789 O O . GLU A 1 95 ? -4.973 -7.152 6.25 1 97.25 95 GLU A O 1
ATOM 794 N N . ILE A 1 96 ? -6.078 -5.422 7.133 1 98.12 96 ILE A N 1
ATOM 795 C CA . ILE A 1 96 ? -5.922 -4.594 5.941 1 98.12 96 ILE A CA 1
ATOM 796 C C . ILE A 1 96 ? -4.441 -4.281 5.723 1 98.12 96 ILE A C 1
ATOM 798 O O . ILE A 1 96 ? -3.943 -4.359 4.602 1 98.12 96 ILE A O 1
ATOM 802 N N . ALA A 1 97 ? -3.736 -3.977 6.793 1 98.25 97 ALA A N 1
ATOM 803 C CA . ALA A 1 97 ? -2.297 -3.738 6.711 1 98.25 97 ALA A CA 1
ATOM 804 C C . ALA A 1 97 ? -1.568 -4.969 6.172 1 98.25 97 ALA A C 1
ATOM 806 O O . ALA A 1 97 ? -0.645 -4.844 5.367 1 98.25 97 ALA A O 1
ATOM 807 N N . GLU A 1 98 ? -1.955 -6.098 6.637 1 97.94 98 GLU A N 1
ATOM 808 C CA . GLU A 1 98 ? -1.36 -7.348 6.18 1 97.94 98 GLU A CA 1
ATOM 809 C C . GLU A 1 98 ? -1.575 -7.547 4.684 1 97.94 98 GLU A C 1
ATOM 811 O O . GLU A 1 98 ? -0.668 -7.984 3.973 1 97.94 98 GLU A O 1
ATOM 816 N N . LEU A 1 99 ? -2.748 -7.27 4.262 1 98.31 99 LEU A N 1
ATOM 817 C CA . LEU A 1 99 ? -3.068 -7.387 2.844 1 98.31 99 LEU A CA 1
ATOM 818 C C . LEU A 1 99 ? -2.236 -6.414 2.016 1 98.31 99 LEU A C 1
ATOM 820 O O . LEU A 1 99 ? -1.774 -6.754 0.925 1 98.31 99 LEU A O 1
ATOM 824 N N . LEU A 1 100 ? -2.131 -5.211 2.557 1 98.62 100 LEU A N 1
ATOM 825 C CA . LEU A 1 100 ? -1.285 -4.227 1.887 1 98.62 100 LEU A CA 1
ATOM 826 C C . LEU A 1 100 ? 0.141 -4.75 1.743 1 98.62 100 LEU A C 1
ATOM 828 O O . LEU A 1 100 ? 0.744 -4.629 0.674 1 98.62 100 LEU A O 1
ATOM 832 N N . TYR A 1 101 ? 0.667 -5.332 2.75 1 98.56 101 TYR A N 1
ATOM 833 C CA . TYR A 1 101 ? 2.016 -5.887 2.734 1 98.56 101 TYR A CA 1
ATOM 834 C C . TYR A 1 101 ? 2.129 -7.02 1.723 1 98.56 101 TYR A C 1
ATOM 836 O O . TYR A 1 101 ? 3.125 -7.121 1.003 1 98.56 101 TYR A O 1
ATOM 844 N N . LEU A 1 102 ? 1.112 -7.824 1.726 1 98.25 102 LEU A N 1
ATOM 845 C CA . LEU A 1 102 ? 1.052 -8.938 0.787 1 98.25 102 LEU A CA 1
ATOM 846 C C . LEU A 1 102 ? 1.296 -8.461 -0.641 1 98.25 102 LEU A C 1
ATOM 848 O O . LEU A 1 102 ? 2.133 -9.023 -1.353 1 98.25 102 LEU A O 1
ATOM 852 N N . GLY A 1 103 ? 0.588 -7.449 -1.053 1 98 103 GLY A N 1
ATOM 853 C CA . GLY A 1 103 ? 0.726 -6.898 -2.393 1 98 103 GLY A CA 1
ATOM 854 C C . GLY A 1 103 ? 2.049 -6.191 -2.613 1 98 103 GLY A C 1
ATOM 855 O O . GLY A 1 103 ? 2.578 -6.188 -3.727 1 98 103 GLY A O 1
ATOM 856 N N . HIS A 1 104 ? 2.535 -5.617 -1.588 1 98.06 104 HIS A N 1
ATOM 857 C CA . HIS A 1 104 ? 3.74 -4.801 -1.658 1 98.06 104 HIS A CA 1
ATOM 858 C C . HIS A 1 104 ? 4.992 -5.668 -1.703 1 98.06 104 HIS A C 1
ATOM 860 O O . HIS A 1 104 ? 5.852 -5.48 -2.566 1 98.06 104 HIS A O 1
ATOM 866 N N . ALA A 1 105 ? 5.039 -6.613 -0.812 1 97.25 105 ALA A N 1
ATOM 867 C CA . ALA A 1 105 ? 6.234 -7.441 -0.66 1 97.25 105 ALA A CA 1
ATOM 868 C C . ALA A 1 105 ? 6.102 -8.742 -1.445 1 97.25 105 ALA A C 1
ATOM 870 O O . ALA A 1 105 ? 7.082 -9.469 -1.622 1 97.25 105 ALA A O 1
ATOM 871 N N . LYS A 1 106 ? 4.883 -9.047 -1.881 1 97.56 106 LYS A N 1
ATOM 872 C CA . LYS A 1 106 ? 4.59 -10.25 -2.65 1 97.56 106 LYS A CA 1
ATOM 873 C C . LYS A 1 106 ? 4.812 -11.508 -1.814 1 97.56 106 LYS A C 1
ATOM 875 O O . LYS A 1 106 ? 5.25 -12.539 -2.336 1 97.56 106 LYS A O 1
ATOM 880 N N . THR A 1 107 ? 4.676 -11.289 -0.548 1 95.19 107 THR A N 1
ATOM 881 C CA . THR A 1 107 ? 4.777 -12.406 0.388 1 95.19 107 THR A CA 1
ATOM 882 C C . THR A 1 107 ? 3.969 -12.125 1.651 1 95.19 107 THR A C 1
ATOM 884 O O . THR A 1 107 ? 3.488 -11.008 1.854 1 95.19 107 THR A O 1
ATOM 887 N N . HIS A 1 108 ? 3.875 -13.172 2.508 1 94.5 108 HIS A N 1
ATOM 888 C CA . HIS A 1 108 ? 2.959 -13.102 3.641 1 94.5 108 HIS A CA 1
ATOM 889 C C . HIS A 1 108 ? 3.691 -12.703 4.918 1 94.5 108 HIS A C 1
ATOM 891 O O . HIS A 1 108 ? 4.867 -13.031 5.09 1 94.5 108 HIS A O 1
ATOM 897 N N . LEU A 1 109 ? 3.006 -11.984 5.742 1 94.81 109 LEU A N 1
ATOM 898 C CA . LEU A 1 109 ? 3.393 -11.836 7.141 1 94.81 109 LEU A CA 1
ATOM 899 C C . LEU A 1 109 ? 2.9 -13.023 7.965 1 94.81 109 LEU A C 1
ATOM 901 O O . LEU A 1 109 ? 3.678 -13.641 8.695 1 94.81 109 LEU A O 1
ATOM 905 N N . ASN A 1 110 ? 1.662 -13.234 7.824 1 92.88 110 ASN A N 1
ATOM 906 C CA . ASN A 1 110 ? 0.932 -14.391 8.32 1 92.88 110 ASN A CA 1
ATOM 907 C C . ASN A 1 110 ? 0.206 -15.125 7.199 1 92.88 110 ASN A C 1
ATOM 909 O O . ASN A 1 110 ? 0.179 -14.656 6.062 1 92.88 110 ASN A O 1
ATOM 913 N N . SER A 1 111 ? -0.32 -16.281 7.562 1 94 111 SER A N 1
ATOM 914 C CA . SER A 1 111 ? -1.087 -17 6.559 1 94 111 SER A CA 1
ATOM 915 C C . SER A 1 111 ? -2.111 -16.109 5.879 1 94 111 SER A C 1
ATOM 917 O O . SER A 1 111 ? -2.916 -15.453 6.551 1 94 111 SER A O 1
ATOM 919 N N . PRO A 1 112 ? -2.066 -16.047 4.602 1 95.62 112 PRO A N 1
ATOM 920 C CA . PRO A 1 112 ? -2.951 -15.102 3.926 1 95.62 112 PRO A CA 1
ATOM 921 C C . PRO A 1 112 ? -4.344 -15.68 3.662 1 95.62 112 PRO A C 1
ATOM 923 O O . PRO A 1 112 ? -4.988 -15.312 2.674 1 95.62 112 PRO A O 1
ATOM 926 N N . PHE A 1 113 ? -4.727 -16.641 4.426 1 96.38 113 PHE A N 1
ATOM 927 C CA . PHE A 1 113 ? -6.082 -17.172 4.414 1 96.38 113 PHE A CA 1
ATOM 928 C C . PHE A 1 113 ? -6.867 -16.672 5.621 1 96.38 113 PHE A C 1
ATOM 930 O O . PHE A 1 113 ? -6.695 -17.172 6.734 1 96.38 113 PHE A O 1
ATOM 937 N N . TYR A 1 114 ? -7.707 -15.766 5.301 1 92.06 114 TYR A N 1
ATOM 938 C CA . TYR A 1 114 ? -8.453 -15.07 6.344 1 92.06 114 TYR A CA 1
ATOM 939 C C . TYR A 1 114 ? -9.789 -15.75 6.609 1 92.06 114 TYR A C 1
ATOM 941 O O . TYR A 1 114 ? -10.594 -15.938 5.691 1 92.06 114 TYR A O 1
ATOM 949 N N . TYR A 1 115 ? -10.023 -16.016 7.809 1 91.25 115 TYR A N 1
ATOM 950 C CA . TYR A 1 115 ? -11.273 -16.672 8.188 1 91.25 115 TYR A CA 1
ATOM 951 C C . TYR A 1 115 ? -12.477 -15.828 7.77 1 91.25 115 TYR A C 1
ATOM 953 O O . TYR A 1 115 ? -13.469 -16.359 7.258 1 91.25 115 TYR A O 1
ATOM 961 N N . LYS A 1 116 ? -12.352 -14.562 7.922 1 92.75 116 LYS A N 1
ATOM 962 C CA . LYS A 1 116 ? -13.438 -13.641 7.613 1 92.75 116 LYS A CA 1
ATOM 963 C C . LYS A 1 116 ? -13.719 -13.602 6.113 1 92.75 116 LYS A C 1
ATOM 965 O O . LYS A 1 116 ? -14.875 -13.477 5.699 1 92.75 116 LYS A O 1
ATOM 970 N N . LEU A 1 117 ? -12.719 -13.742 5.34 1 95.25 117 LEU A N 1
ATOM 971 C CA . LEU A 1 117 ? -12.875 -13.656 3.891 1 95.25 117 LEU A CA 1
ATOM 972 C C . LEU A 1 117 ? -13.211 -15.016 3.299 1 95.25 117 LEU A C 1
ATOM 974 O O . LEU A 1 117 ? -13.797 -15.102 2.215 1 95.25 117 LEU A O 1
ATOM 978 N N . GLN A 1 118 ? -12.766 -16.047 4.031 1 96.19 118 GLN A N 1
ATOM 979 C CA . GLN A 1 118 ? -12.883 -17.422 3.539 1 96.19 118 GLN A CA 1
ATOM 980 C C . GLN A 1 118 ? -12.25 -17.562 2.156 1 96.19 118 GLN A C 1
ATOM 982 O O . GLN A 1 118 ? -12.82 -18.203 1.274 1 96.19 118 GLN A O 1
ATOM 987 N N . ASN A 1 119 ? -11.242 -16.812 1.973 1 96.94 119 ASN A N 1
ATOM 988 C CA . ASN A 1 119 ? -10.586 -16.875 0.671 1 96.94 119 ASN A CA 1
ATOM 989 C C . ASN A 1 119 ? -9.836 -18.188 0.481 1 96.94 119 ASN A C 1
ATOM 991 O O . ASN A 1 119 ? -9.352 -18.781 1.45 1 96.94 119 ASN A O 1
ATOM 995 N N . GLU A 1 120 ? 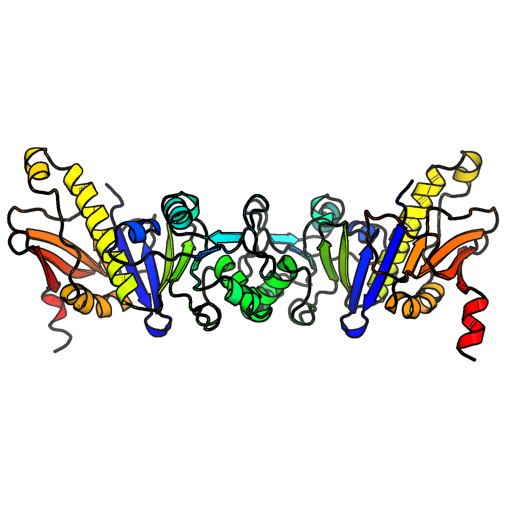-9.641 -18.578 -0.836 1 96.94 120 GLU A N 1
ATOM 996 C CA . GLU A 1 120 ? -9.023 -19.844 -1.187 1 96.94 120 GLU A CA 1
ATOM 997 C C . GLU A 1 120 ? -7.77 -19.641 -2.033 1 96.94 120 GLU A C 1
ATOM 999 O O . GLU A 1 120 ? -6.957 -20.547 -2.186 1 96.94 120 GLU A O 1
ATOM 1004 N N . LEU A 1 121 ? -7.703 -18.5 -2.549 1 97.62 121 LEU A N 1
ATOM 1005 C CA . LEU A 1 121 ? -6.664 -18.25 -3.545 1 97.62 121 LEU A CA 1
ATOM 1006 C C . LEU A 1 121 ? -6.102 -16.828 -3.402 1 97.62 121 LEU A C 1
ATOM 1008 O O . LEU A 1 121 ? -6.855 -15.875 -3.227 1 97.62 121 LEU A O 1
ATOM 1012 N N . VAL A 1 122 ? -4.801 -16.734 -3.381 1 98.69 122 VAL A N 1
ATOM 1013 C CA . VAL A 1 122 ? -4.07 -15.469 -3.479 1 98.69 122 VAL A CA 1
ATOM 1014 C C . VAL A 1 122 ? -3.09 -15.531 -4.648 1 98.69 122 VAL A C 1
ATOM 1016 O O . VAL A 1 122 ? -2.357 -16.5 -4.805 1 98.69 122 VAL A O 1
ATOM 1019 N N . TYR A 1 123 ? -3.074 -14.547 -5.488 1 98.81 123 TYR A N 1
ATOM 1020 C CA . TYR A 1 123 ? -2.25 -14.461 -6.688 1 98.81 123 TYR A CA 1
ATOM 1021 C C . TYR A 1 123 ? -1.336 -13.242 -6.641 1 98.81 123 TYR A C 1
ATOM 1023 O O . TYR A 1 123 ? -1.808 -12.102 -6.656 1 98.81 123 TYR A O 1
ATOM 1031 N N . LEU A 1 124 ? -0.002 -13.438 -6.613 1 98.75 124 LEU A N 1
ATOM 1032 C CA . LEU A 1 124 ? 0.973 -12.367 -6.449 1 98.75 124 LEU A CA 1
ATOM 1033 C C . LEU A 1 124 ? 2.047 -12.438 -7.531 1 98.75 124 LEU A C 1
ATOM 1035 O O . LEU A 1 124 ? 3.133 -12.977 -7.297 1 98.75 124 LEU A O 1
ATOM 1039 N N . PRO A 1 125 ? 1.821 -11.883 -8.656 1 98.38 125 PRO A N 1
ATOM 1040 C CA . PRO A 1 125 ? 2.818 -11.898 -9.727 1 98.38 125 PRO A CA 1
ATOM 1041 C C . PRO A 1 125 ? 4.012 -10.984 -9.438 1 98.38 125 PRO A C 1
ATOM 1043 O O . PRO A 1 125 ? 3.842 -9.891 -8.891 1 98.38 125 PRO A O 1
ATOM 1046 N N . MET A 1 126 ? 5.125 -11.445 -9.758 1 95.94 126 MET A N 1
ATOM 1047 C CA . MET A 1 126 ? 6.352 -10.672 -9.609 1 95.94 126 MET A CA 1
ATOM 1048 C C . MET A 1 126 ? 6.805 -10.102 -10.953 1 95.94 126 MET A C 1
ATOM 1050 O O . MET A 1 126 ? 6.348 -10.547 -12.008 1 95.94 126 MET A O 1
ATOM 1054 N N . ARG A 1 127 ? 7.75 -9.242 -10.883 1 91.56 127 ARG A N 1
ATOM 1055 C CA . ARG A 1 127 ? 8.234 -8.562 -12.086 1 91.56 127 ARG A CA 1
ATOM 1056 C C . ARG A 1 127 ? 9.023 -9.516 -12.969 1 91.56 127 ARG A C 1
ATOM 1058 O O .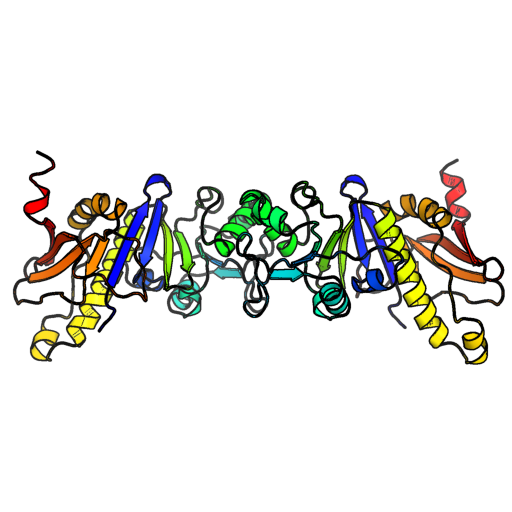 ARG A 1 127 ? 9.039 -9.367 -14.195 1 91.56 127 ARG A O 1
ATOM 1065 N N . ASN A 1 128 ? 9.633 -10.438 -12.406 1 92.62 128 ASN A N 1
ATOM 1066 C CA . ASN A 1 128 ? 10.5 -11.32 -13.18 1 92.62 128 ASN A CA 1
ATOM 1067 C C . ASN A 1 128 ? 9.703 -12.43 -13.859 1 92.62 128 ASN A C 1
ATOM 1069 O O . ASN A 1 128 ? 10.281 -13.336 -14.461 1 92.62 128 ASN A O 1
ATOM 1073 N N . GLY A 1 129 ? 8.406 -12.422 -13.641 1 94.12 129 GLY A N 1
ATOM 1074 C CA . GLY A 1 129 ? 7.562 -13.383 -14.336 1 94.12 129 GLY A CA 1
ATOM 1075 C C . GLY A 1 129 ? 7.109 -14.523 -13.445 1 94.12 129 GLY A C 1
ATOM 1076 O O . GLY A 1 129 ? 6.211 -15.289 -13.812 1 94.12 129 GLY A O 1
ATOM 1077 N N . THR A 1 130 ? 7.727 -14.664 -12.281 1 96.88 130 THR A N 1
ATOM 1078 C CA . THR A 1 130 ? 7.262 -15.688 -11.352 1 96.88 130 THR A CA 1
ATOM 1079 C C . THR A 1 130 ? 6.008 -15.219 -10.617 1 96.88 130 THR A C 1
ATOM 1081 O O . THR A 1 130 ? 5.656 -14.039 -10.656 1 96.88 130 THR A O 1
ATOM 1084 N N . VAL A 1 131 ? 5.355 -16.188 -10.07 1 98.06 131 VAL A N 1
ATOM 1085 C CA . VAL A 1 131 ? 4.145 -15.898 -9.312 1 98.06 131 VAL A CA 1
ATOM 1086 C C . VAL A 1 131 ? 4.168 -16.656 -7.992 1 98.06 131 VAL A C 1
ATOM 1088 O O . VAL A 1 131 ? 4.426 -17.875 -7.965 1 98.06 131 VAL A O 1
ATOM 1091 N N . ASN A 1 132 ? 3.941 -15.938 -6.902 1 98.44 132 ASN A N 1
ATOM 1092 C CA . ASN A 1 132 ? 3.57 -16.578 -5.648 1 98.44 132 ASN A CA 1
ATOM 1093 C C . ASN A 1 132 ? 2.066 -16.812 -5.566 1 98.44 132 ASN A C 1
ATOM 1095 O O . ASN A 1 132 ? 1.279 -15.875 -5.617 1 98.44 132 ASN A O 1
ATOM 1099 N N . MET A 1 133 ? 1.68 -18.062 -5.469 1 98.38 133 MET A N 1
ATOM 1100 C CA . MET A 1 133 ? 0.273 -18.422 -5.305 1 98.38 133 MET A CA 1
ATOM 1101 C C . MET A 1 133 ? 0.037 -19.094 -3.961 1 98.38 133 MET A C 1
ATOM 1103 O O . MET A 1 133 ? 0.708 -20.078 -3.631 1 98.38 133 MET A O 1
ATOM 1107 N N . TYR A 1 134 ? -0.825 -18.562 -3.238 1 98.5 134 TYR A N 1
ATOM 1108 C CA . TYR A 1 134 ? -1.32 -19.25 -2.049 1 98.5 134 TYR A CA 1
ATOM 1109 C C . TYR A 1 134 ? -2.645 -19.953 -2.334 1 98.5 134 TYR A C 1
ATOM 1111 O O . TYR A 1 134 ? -3.617 -19.312 -2.742 1 98.5 134 TYR A O 1
ATOM 1119 N N . LEU A 1 135 ? -2.658 -21.188 -2.133 1 97.75 135 LEU A N 1
ATOM 1120 C CA . LEU A 1 135 ? -3.857 -21.984 -2.402 1 97.75 135 LEU A CA 1
ATOM 1121 C C . LEU A 1 135 ? -4.262 -22.781 -1.173 1 97.75 135 LEU A C 1
ATOM 1123 O O . LEU A 1 135 ? -3.539 -23.688 -0.751 1 97.75 135 LEU A O 1
ATOM 1127 N N . ARG A 1 136 ? -5.402 -22.5 -0.691 1 95.81 136 ARG A N 1
ATOM 1128 C CA . ARG A 1 136 ? -5.863 -23.078 0.567 1 95.81 136 ARG A CA 1
ATOM 1129 C C . ARG A 1 136 ? -5.961 -24.594 0.468 1 95.81 136 ARG A C 1
ATOM 1131 O O . ARG A 1 136 ? -5.648 -25.312 1.426 1 95.81 136 ARG A O 1
ATOM 1138 N N . HIS A 1 137 ? -6.367 -25.062 -0.738 1 94 137 HIS A N 1
ATOM 1139 C CA . HIS A 1 137 ? -6.488 -26.484 -0.999 1 94 137 HIS A CA 1
ATOM 1140 C C . HIS A 1 137 ? -5.59 -26.922 -2.15 1 94 137 HIS A C 1
ATOM 1142 O O . HIS A 1 137 ? -5.531 -26.25 -3.186 1 94 137 HIS A O 1
ATOM 1148 N N . GLU A 1 138 ? -5 -28.031 -1.972 1 92.38 138 GLU A N 1
ATOM 1149 C CA . GLU A 1 138 ? -4.059 -28.531 -2.971 1 92.38 138 GLU A CA 1
ATOM 1150 C C . GLU A 1 138 ? -4.762 -28.828 -4.297 1 92.38 138 GLU A C 1
ATOM 1152 O O . GLU A 1 138 ? -4.148 -28.734 -5.359 1 92.38 138 GLU A O 1
ATOM 1157 N N . SER A 1 139 ? -6.016 -29.172 -4.148 1 94.5 139 SER A N 1
ATOM 1158 C CA . SER A 1 139 ? -6.781 -29.5 -5.348 1 94.5 139 SER A CA 1
ATOM 1159 C C . SER A 1 139 ? -6.832 -28.312 -6.309 1 94.5 139 SER A C 1
ATOM 1161 O O . SER A 1 139 ? -6.887 -28.5 -7.527 1 94.5 139 SER A O 1
ATOM 1163 N N . LEU A 1 140 ? -6.844 -27.172 -5.801 1 95.5 140 LEU A N 1
ATOM 1164 C CA . LEU A 1 140 ? -6.848 -25.984 -6.645 1 95.5 140 LEU A CA 1
ATOM 1165 C C . LEU A 1 140 ? -5.551 -25.875 -7.441 1 95.5 140 LEU A C 1
ATOM 1167 O O . LEU A 1 140 ? -5.574 -25.562 -8.633 1 95.5 140 LEU A O 1
ATOM 1171 N N . PHE A 1 141 ? -4.469 -26.172 -6.809 1 97 141 PHE A N 1
ATOM 1172 C CA . PHE A 1 141 ? -3.213 -26.109 -7.547 1 97 141 PHE A CA 1
ATOM 1173 C C . PHE A 1 141 ? -3.146 -27.203 -8.602 1 97 141 PHE A C 1
ATOM 1175 O O . PHE A 1 141 ? -2.645 -26.984 -9.703 1 97 141 PHE A O 1
ATOM 1182 N N . GLU A 1 142 ? -3.6 -28.359 -8.156 1 97 142 GLU A N 1
ATOM 1183 C CA . GLU A 1 142 ? -3.67 -29.453 -9.133 1 97 142 GLU A CA 1
ATOM 1184 C C . GLU A 1 142 ? -4.371 -29 -10.406 1 97 142 GLU A C 1
ATOM 1186 O O . GLU A 1 142 ? -3.902 -29.281 -11.516 1 97 142 GLU A O 1
ATOM 1191 N N . ALA A 1 143 ? -5.406 -28.312 -10.227 1 96.56 143 ALA A N 1
ATOM 1192 C CA . ALA A 1 143 ? -6.188 -27.828 -11.367 1 96.56 143 ALA A CA 1
ATOM 1193 C C . ALA A 1 143 ? -5.395 -26.812 -12.18 1 96.56 143 ALA A C 1
ATOM 1195 O O . ALA A 1 143 ? -5.375 -26.875 -13.414 1 96.56 143 ALA A O 1
ATOM 1196 N N . PHE A 1 144 ? -4.762 -25.875 -11.531 1 97.31 144 PHE A N 1
ATOM 1197 C CA . PHE A 1 144 ? -3.912 -24.906 -12.203 1 97.31 144 PHE A CA 1
ATOM 1198 C C . PHE A 1 144 ? -2.828 -25.594 -13.023 1 97.31 144 PHE A C 1
ATOM 1200 O O . PHE A 1 144 ? -2.625 -25.266 -14.195 1 97.31 144 PHE A O 1
ATOM 1207 N N . LEU A 1 145 ? -2.166 -26.469 -12.391 1 97.94 145 LEU A N 1
ATOM 1208 C CA . LEU A 1 145 ? -1.046 -27.156 -13.031 1 97.94 145 LEU A CA 1
ATOM 1209 C C . LEU A 1 145 ? -1.513 -27.953 -14.242 1 97.94 145 LEU A C 1
ATOM 1211 O O . LEU A 1 145 ? -0.886 -27.906 -15.305 1 97.94 145 LEU A O 1
ATOM 1215 N N . ALA A 1 146 ? -2.59 -28.672 -14.016 1 97.19 146 ALA A N 1
ATOM 1216 C CA . ALA A 1 146 ? -3.146 -29.453 -15.117 1 97.19 146 ALA A CA 1
ATOM 1217 C C . ALA A 1 146 ? -3.477 -28.562 -16.312 1 97.19 146 ALA A C 1
ATOM 1219 O O . ALA A 1 146 ? -3.135 -28.891 -17.453 1 97.19 146 ALA A O 1
ATOM 1220 N N . ALA A 1 147 ? -4.137 -27.5 -16.062 1 96.62 147 ALA A N 1
ATOM 1221 C CA . ALA A 1 147 ? -4.508 -26.578 -17.125 1 96.62 147 ALA A CA 1
ATOM 1222 C C . ALA A 1 147 ? -3.271 -26 -17.812 1 96.62 147 ALA A C 1
ATOM 1224 O O . ALA A 1 147 ? -3.236 -25.875 -19.031 1 96.62 147 ALA A O 1
ATOM 1225 N N . ALA A 1 148 ? -2.281 -25.656 -17.062 1 97.06 148 ALA A N 1
ATOM 1226 C CA . ALA A 1 148 ? -1.054 -25.094 -17.625 1 97.06 148 ALA A CA 1
ATOM 1227 C C . ALA A 1 148 ? -0.333 -26.109 -18.5 1 97.06 148 ALA A C 1
ATOM 1229 O O . ALA A 1 148 ? 0.131 -25.766 -19.594 1 97.06 148 ALA A O 1
ATOM 1230 N N . ILE A 1 149 ? -0.208 -27.297 -18.031 1 96.94 149 ILE A N 1
ATOM 1231 C CA . ILE A 1 149 ? 0.438 -28.344 -18.797 1 96.94 149 ILE A CA 1
ATOM 1232 C C . ILE A 1 149 ? -0.261 -28.5 -20.141 1 96.94 149 ILE A C 1
ATOM 1234 O O . ILE A 1 149 ? 0.391 -28.516 -21.188 1 96.94 149 ILE A O 1
ATOM 1238 N N . ASN A 1 150 ? -1.551 -28.609 -20.094 1 95.06 150 ASN A N 1
ATOM 1239 C CA . ASN A 1 150 ? -2.309 -28.75 -21.328 1 95.06 150 ASN A CA 1
ATOM 1240 C C . ASN A 1 150 ? -2.121 -27.547 -22.25 1 95.06 150 ASN A C 1
ATOM 1242 O O . ASN A 1 150 ? -2.057 -27.703 -23.469 1 95.06 150 ASN A O 1
ATOM 1246 N N . LYS A 1 151 ? -2.109 -26.406 -21.641 1 94.12 151 LYS A N 1
ATOM 1247 C CA . LYS A 1 151 ? -1.869 -25.188 -22.406 1 94.12 151 LYS A CA 1
ATOM 1248 C C . LYS A 1 151 ? -0.553 -25.281 -23.188 1 94.12 151 LYS A C 1
ATOM 1250 O O . LYS A 1 151 ? -0.507 -24.984 -24.375 1 94.12 151 LYS A O 1
ATOM 1255 N N . TYR A 1 152 ? 0.486 -25.703 -22.562 1 94.88 152 TYR A N 1
ATOM 1256 C CA . TYR A 1 152 ? 1.792 -25.828 -23.203 1 94.88 152 TYR A CA 1
ATOM 1257 C C . TYR A 1 152 ? 1.788 -26.938 -24.25 1 94.88 152 TYR A C 1
ATOM 1259 O O . TYR A 1 152 ? 2.344 -26.781 -25.328 1 94.88 152 TYR A O 1
ATOM 1267 N N . LEU A 1 153 ? 1.179 -28.031 -23.922 1 93 153 LEU A N 1
ATOM 1268 C CA . LEU A 1 153 ? 1.111 -29.125 -24.875 1 93 153 LEU A CA 1
ATOM 1269 C C . LEU A 1 153 ? 0.377 -28.703 -26.141 1 93 153 LEU A C 1
ATOM 1271 O O . LEU A 1 153 ? 0.812 -29.031 -27.25 1 93 153 LEU A O 1
ATOM 1275 N N . ARG A 1 154 ? -0.735 -28.031 -25.922 1 91.44 154 ARG A N 1
ATOM 1276 C CA . ARG A 1 154 ? -1.504 -27.562 -27.078 1 91.44 154 ARG A CA 1
ATOM 1277 C C . ARG A 1 154 ? -0.676 -26.609 -27.938 1 91.44 154 ARG A C 1
ATOM 1279 O O . ARG A 1 154 ? -0.695 -26.719 -29.172 1 91.44 154 ARG A O 1
ATOM 1286 N N . ARG A 1 155 ? -0.024 -25.75 -27.281 1 90.44 155 ARG A N 1
ATOM 1287 C CA . ARG A 1 155 ? 0.81 -24.797 -28.016 1 90.44 155 ARG A CA 1
ATOM 1288 C C . ARG A 1 155 ? 1.869 -25.516 -28.844 1 90.44 155 ARG A C 1
ATOM 1290 O O . ARG A 1 155 ? 2.066 -25.188 -30.016 1 90.44 155 ARG A O 1
ATOM 1297 N N . ILE A 1 156 ? 2.512 -26.438 -28.328 1 88.75 156 ILE A N 1
ATOM 1298 C CA . ILE A 1 156 ? 3.582 -27.172 -28.984 1 88.75 156 ILE A CA 1
ATOM 1299 C C . ILE A 1 156 ? 2.996 -28.047 -30.078 1 88.75 156 ILE A C 1
ATOM 1301 O O . ILE A 1 156 ? 3.57 -28.172 -31.172 1 88.75 156 ILE A O 1
ATOM 1305 N N . ALA A 1 157 ? 1.878 -28.672 -29.734 1 86.12 157 ALA A N 1
ATOM 1306 C CA . ALA A 1 157 ? 1.206 -29.5 -30.734 1 86.12 157 ALA A CA 1
ATOM 1307 C C . ALA A 1 157 ? 0.838 -28.703 -31.969 1 86.12 157 ALA A C 1
ATOM 1309 O O . ALA A 1 157 ? 0.913 -29.203 -33.094 1 86.12 157 ALA A O 1
ATOM 1310 N N . ASN A 1 158 ? 0.44 -27.484 -31.781 1 85.06 158 ASN A N 1
ATOM 1311 C CA . ASN A 1 158 ? 0.032 -26.609 -32.875 1 85.06 158 ASN A CA 1
ATOM 1312 C C . ASN A 1 158 ? 1.219 -26.234 -33.75 1 85.06 158 ASN A C 1
ATOM 1314 O O . ASN A 1 158 ? 1.037 -25.766 -34.875 1 85.06 158 ASN A O 1
ATOM 1318 N N . GLU A 1 159 ? 2.346 -26.406 -33.219 1 81.12 159 GLU A N 1
ATOM 1319 C CA . GLU A 1 159 ? 3.551 -26.109 -33.969 1 81.12 159 GLU A CA 1
ATOM 1320 C C . GLU A 1 159 ? 4.023 -27.344 -34.75 1 81.12 159 GLU A C 1
ATOM 1322 O O . GLU A 1 159 ? 4.918 -27.25 -35.594 1 81.12 159 GLU A O 1
ATOM 1327 N N . GLN A 1 160 ? 3.369 -28.422 -34.531 1 75.81 160 GLN A N 1
ATOM 1328 C CA . GLN A 1 160 ? 3.723 -29.672 -35.219 1 75.81 160 GLN A CA 1
ATOM 1329 C C . GLN A 1 160 ? 3.082 -29.734 -36.594 1 75.81 160 GLN A C 1
ATOM 1331 O O . GLN A 1 160 ? 2.109 -29.031 -36.875 1 75.81 160 GLN A O 1
ATOM 1336 N N . PRO A 1 161 ? 3.766 -30.562 -37.438 1 70.88 161 PRO A N 1
ATOM 1337 C CA . PRO A 1 161 ? 3.16 -30.75 -38.75 1 70.88 161 PRO A CA 1
ATOM 1338 C C . PRO A 1 161 ? 1.704 -31.203 -38.688 1 70.88 161 PRO A C 1
ATOM 1340 O O . PRO A 1 161 ? 1.302 -31.828 -37.688 1 70.88 161 PRO A O 1
ATOM 1343 N N . PHE A 1 162 ? 0.935 -30.828 -39.719 1 66.06 162 PHE A N 1
ATOM 1344 C CA . PHE A 1 162 ? -0.517 -30.938 -39.812 1 66.06 162 PHE A CA 1
ATOM 1345 C C . PHE A 1 162 ? -0.983 -32.344 -39.469 1 66.06 162 PHE A C 1
ATOM 1347 O O . PHE A 1 162 ? -1.976 -32.531 -38.75 1 66.06 162 PHE A O 1
ATOM 1354 N N . TRP A 1 163 ? -0.404 -33.281 -39.938 1 62.62 163 TRP A N 1
ATOM 1355 C CA . TRP A 1 163 ? -0.857 -34.656 -39.75 1 62.62 163 TRP A CA 1
ATOM 1356 C C . TRP A 1 163 ? -0.772 -35.062 -38.281 1 62.62 163 TRP A C 1
ATOM 1358 O O . TRP A 1 163 ? -1.565 -35.906 -37.812 1 62.62 163 TRP A O 1
ATOM 1368 N N . LEU A 1 164 ? 0.054 -34.531 -37.531 1 61.56 164 LEU A N 1
ATOM 1369 C CA . LEU A 1 164 ? 0.218 -34.812 -36.125 1 61.56 164 LEU A CA 1
ATOM 1370 C C . LEU A 1 164 ? -0.763 -34 -35.281 1 61.56 164 LEU A C 1
ATOM 1372 O O . LEU A 1 164 ? -1.214 -34.438 -34.219 1 61.56 164 LEU A O 1
ATOM 1376 N N . ARG A 1 165 ? -1.138 -32.844 -35.906 1 64.56 165 ARG A N 1
ATOM 1377 C CA . ARG A 1 165 ? -2.078 -31.938 -35.219 1 64.56 165 ARG A CA 1
ATOM 1378 C C . ARG A 1 165 ? -3.471 -32.562 -35.156 1 64.56 165 ARG A C 1
ATOM 1380 O O . ARG A 1 165 ? -4.195 -32.375 -34.188 1 64.56 165 ARG A O 1
ATOM 1387 N N . LEU A 1 166 ? -3.824 -33.219 -36.156 1 58.59 166 LEU A N 1
ATOM 1388 C CA . LEU A 1 166 ? -5.156 -33.812 -36.281 1 58.59 166 LEU A CA 1
ATOM 1389 C C . LEU A 1 166 ? -5.414 -34.781 -35.125 1 58.59 166 LEU A C 1
ATOM 1391 O O . LEU A 1 166 ? -6.547 -34.938 -34.656 1 58.59 166 LEU A O 1
ATOM 1395 N N . ARG A 1 167 ? -4.445 -35.438 -34.562 1 57.88 167 ARG A N 1
ATOM 1396 C CA . ARG A 1 167 ? -4.609 -36.469 -33.531 1 57.88 167 ARG A CA 1
ATOM 1397 C C . ARG A 1 167 ? -4.555 -35.844 -32.156 1 57.88 167 ARG A C 1
ATOM 1399 O O . ARG A 1 167 ? -4.902 -36.5 -31.156 1 57.88 167 ARG A O 1
ATOM 1406 N N . GLN A 1 168 ? -4.145 -34.562 -32.219 1 58.66 168 GLN A N 1
ATOM 1407 C CA . GLN A 1 168 ? -3.656 -34.062 -30.938 1 58.66 168 GLN A CA 1
ATOM 1408 C C . GLN A 1 168 ? -4.629 -33.031 -30.359 1 58.66 168 GLN A C 1
ATOM 1410 O O . GLN A 1 168 ? -4.277 -32.281 -29.453 1 58.66 168 GLN A O 1
ATOM 1415 N N . GLN A 1 169 ? -5.898 -33.25 -30.516 1 63.81 169 GLN A N 1
ATOM 1416 C CA . GLN A 1 169 ? -6.738 -32.094 -30.219 1 63.81 169 GLN A CA 1
ATOM 1417 C C . GLN A 1 169 ? -7.113 -32.062 -28.734 1 63.81 169 GLN A C 1
ATOM 1419 O O . GLN A 1 169 ? -7.328 -30.984 -28.172 1 63.81 169 GLN A O 1
ATOM 1424 N N . HIS A 1 170 ? -6.938 -33.25 -28.109 1 80.25 170 HIS A N 1
ATOM 1425 C CA . HIS A 1 170 ? -7.422 -33.188 -26.734 1 80.25 170 HIS A CA 1
ATOM 1426 C C . HIS A 1 170 ? -6.492 -33.938 -25.781 1 80.25 170 HIS A C 1
ATOM 1428 O O . HIS A 1 170 ? -6.094 -35.062 -26.078 1 80.25 170 HIS A O 1
ATOM 1434 N N . PHE A 1 171 ? -5.91 -33.188 -24.828 1 90.25 171 PHE A N 1
ATOM 1435 C CA . PHE A 1 171 ? -5.086 -33.812 -23.812 1 90.25 171 PHE A CA 1
ATOM 1436 C C . PHE A 1 171 ? -5.859 -33.938 -22.5 1 90.25 171 PHE A C 1
ATOM 1438 O O . PHE A 1 171 ? -6.477 -32.969 -22.047 1 90.25 171 PHE A O 1
ATOM 1445 N N . SER A 1 172 ? -5.859 -35.156 -22.031 1 92.75 172 SER A N 1
ATOM 1446 C CA . SER A 1 172 ? -6.492 -35.344 -20.719 1 92.75 172 SER A CA 1
ATOM 1447 C C . SER A 1 172 ? -5.789 -34.5 -19.656 1 92.75 172 SER A C 1
ATOM 1449 O O . SER A 1 172 ? -4.59 -34.219 -19.75 1 92.75 172 SER A O 1
ATOM 1451 N N . HIS A 1 173 ? -6.523 -34.125 -18.656 1 94.31 173 HIS A N 1
ATOM 1452 C CA . HIS A 1 173 ? -5.938 -33.406 -17.531 1 94.31 173 HIS A CA 1
ATOM 1453 C C . HIS A 1 173 ? -5.059 -34.312 -16.688 1 94.31 173 HIS A C 1
ATOM 1455 O O . HIS A 1 173 ? -5.34 -35.5 -16.547 1 94.31 173 HIS A O 1
ATOM 1461 N N . LEU A 1 174 ? -4.02 -33.656 -16.156 1 96.25 174 LEU A N 1
ATOM 1462 C CA . LEU A 1 174 ? -3.174 -34.375 -15.211 1 96.25 174 LEU A CA 1
ATOM 1463 C C . LEU A 1 174 ? -4.016 -35.125 -14.18 1 96.25 174 LEU A C 1
ATOM 1465 O O . LEU A 1 174 ? -4.93 -34.562 -13.586 1 96.25 174 LEU A O 1
ATOM 1469 N N . SER A 1 175 ? -3.795 -36.375 -14 1 94 175 SER A N 1
ATOM 1470 C CA . SER A 1 175 ? -4.578 -37.188 -13.07 1 94 175 SER A CA 1
ATOM 1471 C C . SER A 1 175 ? -4.164 -36.906 -11.625 1 94 175 SER A C 1
ATOM 1473 O O . SER A 1 175 ? -3.016 -36.562 -11.359 1 94 175 SER A O 1
ATOM 1475 N N . HIS A 1 176 ? -5.098 -37.156 -10.734 1 94.94 176 HIS A N 1
ATOM 1476 C CA . HIS A 1 176 ? -4.828 -37 -9.305 1 94.94 176 HIS A CA 1
ATOM 1477 C C . HIS A 1 176 ? -3.666 -37.906 -8.867 1 94.94 176 HIS A C 1
ATOM 1479 O O . HIS A 1 176 ? -2.826 -37.469 -8.07 1 94.94 176 HIS A O 1
ATOM 1485 N N . GLY A 1 177 ? -3.635 -39.062 -9.398 1 94.88 177 GLY A N 1
ATOM 1486 C CA . GLY A 1 177 ? -2.559 -40 -9.07 1 94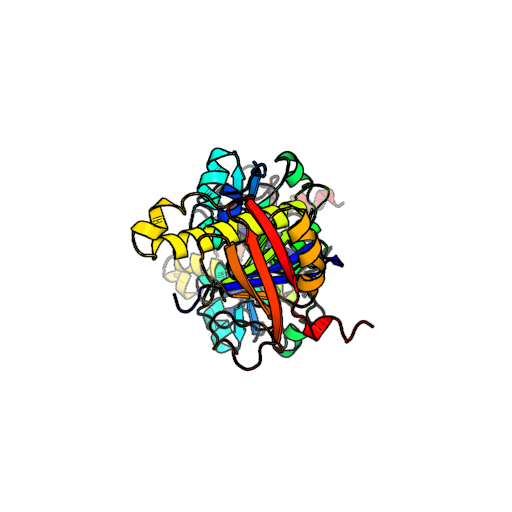.88 177 GLY A CA 1
ATOM 1487 C C . GLY A 1 177 ? -1.186 -39.469 -9.445 1 94.88 177 GLY A C 1
ATOM 1488 O O . GLY A 1 177 ? -0.257 -39.5 -8.633 1 94.88 177 GLY A O 1
ATOM 1489 N N . ALA A 1 178 ? -1.062 -39.031 -10.656 1 96 178 ALA A N 1
ATOM 1490 C CA . ALA A 1 178 ? 0.212 -38.469 -11.102 1 96 178 ALA A CA 1
ATOM 1491 C C . ALA A 1 178 ? 0.595 -37.25 -10.289 1 96 178 ALA A C 1
ATOM 1493 O O . ALA A 1 178 ? 1.762 -37.062 -9.93 1 96 178 ALA A O 1
ATOM 1494 N N . TYR A 1 179 ? -0.377 -36.406 -9.953 1 96.5 179 TYR A N 1
ATOM 1495 C CA . TYR A 1 179 ? -0.137 -35.188 -9.164 1 96.5 179 TYR A CA 1
ATOM 1496 C C . TYR A 1 179 ? 0.378 -35.562 -7.773 1 96.5 179 TYR A C 1
ATOM 1498 O O . TYR A 1 179 ? 1.325 -34.938 -7.281 1 96.5 179 TYR A O 1
ATOM 1506 N N . THR A 1 180 ? -0.249 -36.469 -7.164 1 95.94 180 THR A N 1
ATOM 1507 C CA . THR A 1 180 ? 0.129 -36.875 -5.816 1 95.94 180 THR A CA 1
ATOM 1508 C C . THR A 1 180 ? 1.572 -37.375 -5.785 1 95.94 180 THR A C 1
ATOM 1510 O O . THR A 1 180 ? 2.287 -37.188 -4.805 1 95.94 180 THR A O 1
ATOM 1513 N N . GLN A 1 181 ? 2.006 -37.969 -6.863 1 94.44 181 GLN A N 1
ATOM 1514 C CA . GLN A 1 181 ? 3.385 -38.438 -6.969 1 94.44 181 GLN A CA 1
ATOM 1515 C C . GLN A 1 181 ? 4.348 -37.281 -7.18 1 94.44 181 GLN A C 1
ATOM 1517 O O . GLN A 1 181 ? 5.5 -37.344 -6.738 1 94.44 181 GLN A O 1
ATOM 1522 N N . LEU A 1 182 ? 3.865 -36.312 -7.797 1 96 182 LEU A N 1
ATOM 1523 C CA . LEU A 1 182 ? 4.672 -35.125 -8.117 1 96 182 LEU A CA 1
ATOM 1524 C C . LEU A 1 182 ? 4.852 -34.25 -6.891 1 96 182 LEU A C 1
ATOM 1526 O O . LEU A 1 182 ? 5.887 -33.594 -6.73 1 96 182 LEU A O 1
ATOM 1530 N N . LEU A 1 183 ? 3.887 -34.188 -6.023 1 95.81 183 LEU A N 1
ATOM 1531 C CA . LEU A 1 183 ? 3.74 -33.219 -4.961 1 95.81 183 LEU A CA 1
ATOM 1532 C C . LEU A 1 183 ? 4.984 -33.156 -4.082 1 95.81 183 LEU A C 1
ATOM 1534 O O . LEU A 1 183 ? 5.551 -32.094 -3.857 1 95.81 183 LEU A O 1
ATOM 1538 N N . PRO A 1 184 ? 5.551 -34.312 -3.633 1 95.5 184 PRO A N 1
ATOM 1539 C CA . PRO A 1 184 ? 6.75 -34.281 -2.791 1 95.5 184 PRO A CA 1
ATOM 1540 C C . PRO A 1 184 ? 7.965 -33.719 -3.525 1 95.5 184 PRO A C 1
ATOM 1542 O O . PRO A 1 184 ? 8.828 -33.062 -2.908 1 95.5 184 PRO A O 1
ATOM 1545 N N . LEU A 1 185 ? 8.031 -33.906 -4.852 1 95.81 185 LEU A N 1
ATOM 1546 C CA . LEU A 1 185 ? 9.156 -33.406 -5.645 1 95.81 185 LEU A CA 1
ATOM 1547 C C . LEU A 1 185 ? 9.117 -31.875 -5.754 1 95.81 185 LEU A C 1
ATOM 1549 O O . LEU A 1 185 ? 10.164 -31.234 -5.867 1 95.81 185 LEU A O 1
ATOM 1553 N N . LEU A 1 186 ? 7.918 -31.359 -5.684 1 97.25 186 LEU A N 1
ATOM 1554 C CA . LEU A 1 186 ? 7.742 -29.938 -5.891 1 97.25 186 LEU A CA 1
ATOM 1555 C C . LEU A 1 186 ? 8.344 -29.141 -4.734 1 97.25 186 LEU A C 1
ATOM 1557 O O . LEU A 1 186 ? 8.617 -27.938 -4.871 1 97.25 186 LEU A O 1
ATOM 1561 N N . GLU A 1 187 ? 8.531 -29.719 -3.596 1 96.56 187 GLU A N 1
ATOM 1562 C CA . GLU A 1 187 ? 9.086 -29.031 -2.428 1 96.56 187 GLU A CA 1
ATOM 1563 C C . GLU A 1 187 ? 10.523 -28.594 -2.678 1 96.56 187 GLU A C 1
ATOM 1565 O O . GLU A 1 187 ? 10.969 -27.578 -2.123 1 96.56 187 GLU A O 1
ATOM 1570 N N . ASP A 1 188 ? 11.203 -29.344 -3.645 1 95.19 188 ASP A N 1
ATOM 1571 C CA . ASP A 1 188 ? 12.586 -29 -3.961 1 95.19 188 ASP A CA 1
ATOM 1572 C C . ASP A 1 188 ? 12.672 -28.188 -5.25 1 95.19 188 ASP A C 1
ATOM 1574 O O . ASP A 1 188 ? 13.766 -27.828 -5.695 1 95.19 188 ASP A O 1
ATOM 1578 N N . GLY A 1 189 ? 11.547 -27.922 -5.793 1 97.06 189 GLY A N 1
ATOM 1579 C CA . GLY A 1 189 ? 11.531 -27.203 -7.059 1 97.06 189 GLY A CA 1
ATOM 1580 C C . GLY A 1 189 ? 11.711 -28.109 -8.258 1 97.06 189 GLY A C 1
ATOM 1581 O O . GLY A 1 189 ? 12.672 -28.875 -8.328 1 97.06 189 GLY A O 1
ATOM 1582 N N . VAL A 1 190 ? 10.812 -28 -9.188 1 97.31 190 VAL A N 1
ATOM 1583 C CA . VAL A 1 190 ? 10.844 -28.859 -10.367 1 97.31 190 VAL A CA 1
ATOM 1584 C C . VAL A 1 190 ? 10.594 -28.031 -11.625 1 97.31 190 VAL A C 1
ATOM 1586 O O . VAL A 1 190 ? 9.727 -27.156 -11.633 1 97.31 190 VAL A O 1
ATOM 1589 N N . VAL A 1 191 ? 11.367 -28.297 -12.609 1 97 191 VAL A N 1
ATOM 1590 C CA . VAL A 1 191 ? 11.156 -27.719 -13.93 1 97 191 VAL A CA 1
ATOM 1591 C C . VAL A 1 191 ? 10.484 -28.734 -14.844 1 97 191 VAL A C 1
ATOM 1593 O O . VAL A 1 191 ? 10.969 -29.859 -14.984 1 97 191 VAL A O 1
ATOM 1596 N N . PHE A 1 192 ? 9.328 -28.406 -15.336 1 97.56 192 PHE A N 1
ATOM 1597 C CA . PHE A 1 192 ? 8.742 -29.125 -16.469 1 97.56 192 PHE A CA 1
ATOM 1598 C C . PHE A 1 192 ? 9.289 -28.594 -17.781 1 97.56 192 PHE A C 1
ATOM 1600 O O . PHE A 1 192 ? 9.008 -27.453 -18.172 1 97.56 192 PHE A O 1
ATOM 1607 N N . ASP A 1 193 ? 10.086 -29.391 -18.453 1 96.12 193 ASP A N 1
ATOM 1608 C CA . ASP A 1 193 ? 10.852 -28.938 -19.609 1 96.12 193 ASP A CA 1
ATOM 1609 C C . ASP A 1 193 ? 10.102 -29.203 -20.906 1 96.12 193 ASP A C 1
ATOM 1611 O O . ASP A 1 193 ? 10.336 -30.234 -21.562 1 96.12 193 ASP A O 1
ATOM 1615 N N . PHE A 1 194 ? 9.336 -28.281 -21.312 1 95.38 194 PHE A N 1
ATOM 1616 C CA . PHE A 1 194 ? 8.523 -28.438 -22.516 1 95.38 194 PHE A CA 1
ATOM 1617 C C . PHE A 1 194 ? 9.367 -28.219 -23.766 1 95.38 194 PHE A C 1
ATOM 1619 O O . PHE A 1 194 ? 8.906 -28.469 -24.875 1 95.38 194 PHE A O 1
ATOM 1626 N N . ARG A 1 195 ? 10.602 -27.719 -23.641 1 92 195 ARG A N 1
ATOM 1627 C CA . ARG A 1 195 ? 11.508 -27.562 -24.781 1 92 195 ARG A CA 1
ATOM 1628 C C . ARG A 1 195 ? 11.867 -28.906 -25.391 1 92 195 ARG A C 1
ATOM 1630 O O . ARG A 1 195 ? 12.188 -29 -26.578 1 92 195 ARG A O 1
ATOM 1637 N N . HIS A 1 196 ? 11.758 -29.938 -24.547 1 92.88 196 HIS A N 1
ATOM 1638 C CA . HIS A 1 196 ? 12.211 -31.25 -24.984 1 92.88 196 HIS A CA 1
ATOM 1639 C C . HIS A 1 196 ? 11.109 -32.281 -24.844 1 92.88 196 HIS A C 1
ATOM 1641 O O . HIS A 1 196 ? 11.375 -33.469 -24.547 1 92.88 196 HIS A O 1
ATOM 1647 N N . VAL A 1 197 ? 9.969 -31.812 -24.922 1 93.44 197 VAL A N 1
ATOM 1648 C CA . VAL A 1 197 ? 8.82 -32.719 -24.906 1 93.44 197 VAL A CA 1
ATOM 1649 C C . VAL A 1 197 ? 8.891 -33.656 -26.109 1 93.44 197 VAL A C 1
ATOM 1651 O O . VAL A 1 197 ? 9.266 -33.25 -27.203 1 93.44 197 VAL A O 1
ATOM 1654 N N . GLN A 1 198 ? 8.555 -34.906 -25.938 1 92.06 198 GLN A N 1
ATOM 1655 C CA . GLN A 1 198 ? 8.531 -35.875 -27.031 1 92.06 198 GLN A CA 1
ATOM 1656 C C . GLN A 1 198 ? 7.109 -36.375 -27.312 1 92.06 198 GLN A C 1
ATOM 1658 O O . GLN A 1 198 ? 6.406 -36.812 -26.391 1 92.06 198 GLN A O 1
ATOM 1663 N N . PHE A 1 199 ? 6.738 -36.281 -28.562 1 88.81 199 PHE A N 1
ATOM 1664 C CA . PHE A 1 199 ? 5.438 -36.75 -29 1 88.81 199 PHE A CA 1
ATOM 1665 C C . PHE A 1 199 ? 5.574 -38.062 -29.781 1 88.81 199 PHE A C 1
ATOM 1667 O O . PHE A 1 199 ? 6.43 -38.188 -30.656 1 88.81 199 PHE A O 1
ATOM 1674 N N . SER A 1 200 ? 4.898 -39 -29.391 1 85.81 200 SER A N 1
ATOM 1675 C CA . SER A 1 200 ? 4.734 -40.219 -30.172 1 85.81 200 SER A CA 1
ATOM 1676 C C . SER A 1 200 ? 3.264 -40.594 -30.328 1 85.81 200 SER A C 1
ATOM 1678 O O . SER A 1 200 ? 2.393 -39.938 -29.75 1 85.81 200 SER A O 1
ATOM 1680 N N . ARG A 1 201 ? 3.031 -41.594 -31.172 1 84 201 ARG A N 1
ATOM 1681 C CA . ARG A 1 201 ? 1.658 -42.062 -31.344 1 84 201 ARG A CA 1
ATOM 1682 C C . ARG A 1 201 ? 1.092 -42.594 -30.031 1 84 201 ARG A C 1
ATOM 1684 O O . ARG A 1 201 ? -0.098 -42.438 -29.75 1 84 201 ARG A O 1
ATOM 1691 N N . GLU A 1 202 ? 1.948 -43.094 -29.219 1 89 202 GLU A N 1
ATOM 1692 C CA . GLU A 1 202 ? 1.499 -43.812 -28.031 1 89 202 GLU A CA 1
ATOM 1693 C C . GLU A 1 202 ? 1.561 -42.938 -26.797 1 89 202 GLU A C 1
ATOM 1695 O O . GLU A 1 202 ? 0.772 -43.125 -25.859 1 89 202 GLU A O 1
ATOM 1700 N N . ARG A 1 203 ? 2.574 -42.125 -26.766 1 92.81 203 ARG A N 1
ATOM 1701 C CA . ARG A 1 203 ? 2.738 -41.406 -25.516 1 92.81 203 ARG A CA 1
ATOM 1702 C C . ARG A 1 203 ? 3.34 -40.031 -25.75 1 92.81 203 ARG A C 1
ATOM 1704 O O . ARG A 1 203 ? 3.953 -39.781 -26.781 1 92.81 203 ARG A O 1
ATOM 1711 N N . ILE A 1 204 ? 3.094 -39.125 -24.875 1 93.69 204 ILE A N 1
ATOM 1712 C CA . ILE A 1 204 ? 3.73 -37.812 -24.766 1 93.69 204 ILE A CA 1
ATOM 1713 C C . ILE A 1 204 ? 4.582 -37.75 -23.5 1 93.69 204 ILE A C 1
ATOM 1715 O O . ILE A 1 204 ? 4.109 -38.094 -22.422 1 93.69 204 ILE A O 1
ATOM 1719 N N . THR A 1 205 ? 5.871 -37.344 -23.625 1 96.25 205 THR A N 1
ATOM 1720 C CA . THR A 1 205 ? 6.789 -37.344 -22.5 1 96.25 205 THR A CA 1
ATOM 1721 C C . THR A 1 205 ? 7.34 -35.969 -22.219 1 96.25 205 THR A C 1
ATOM 1723 O O . THR A 1 205 ? 7.871 -35.312 -23.109 1 96.25 205 THR A O 1
ATOM 1726 N N . ILE A 1 206 ? 7.223 -35.531 -20.953 1 96.94 206 ILE A N 1
ATOM 1727 C CA . ILE A 1 206 ? 7.742 -34.25 -20.5 1 96.94 206 ILE A CA 1
ATOM 1728 C C . ILE A 1 206 ? 8.875 -34.469 -19.5 1 96.94 206 ILE A C 1
ATOM 1730 O O . ILE A 1 206 ? 8.648 -34.969 -18.391 1 96.94 206 ILE A O 1
ATOM 1734 N N . PRO A 1 207 ? 10.062 -34.094 -19.797 1 97.19 207 PRO A N 1
ATOM 1735 C CA . PRO A 1 207 ? 11.156 -34.25 -18.828 1 97.19 207 PRO A CA 1
ATOM 1736 C C . PRO A 1 207 ? 10.969 -33.375 -17.594 1 97.19 207 PRO A C 1
ATOM 1738 O O . PRO A 1 207 ? 10.508 -32.219 -17.703 1 97.19 207 PRO A O 1
ATOM 1741 N N . LEU A 1 208 ? 11.258 -33.875 -16.453 1 97.56 208 LEU A N 1
ATOM 1742 C CA . LEU A 1 208 ? 11.273 -33.156 -15.188 1 97.56 208 LEU A CA 1
ATOM 1743 C C . LEU A 1 208 ? 12.703 -32.969 -14.688 1 97.56 208 LEU A C 1
ATOM 1745 O O . LEU A 1 208 ? 13.469 -33.938 -14.625 1 97.56 208 LEU A O 1
ATOM 1749 N N . LEU A 1 209 ? 13 -31.734 -14.359 1 96.25 209 LEU A N 1
ATOM 1750 C CA . LEU A 1 209 ? 14.367 -31.438 -13.961 1 96.25 209 LEU A CA 1
ATOM 1751 C C . LEU A 1 209 ? 14.398 -30.75 -12.602 1 96.25 209 LEU A C 1
ATOM 1753 O O . LEU A 1 209 ? 13.453 -30.031 -12.242 1 96.25 209 LEU A O 1
ATOM 1757 N N . ALA A 1 210 ? 15.438 -30.984 -11.859 1 95.44 210 ALA A N 1
ATOM 1758 C CA . ALA A 1 210 ? 15.758 -30.266 -10.641 1 95.44 210 ALA A CA 1
ATOM 1759 C C . ALA A 1 210 ? 16.984 -29.375 -10.828 1 95.44 210 ALA A C 1
ATOM 1761 O O . ALA A 1 210 ? 17.984 -29.797 -11.406 1 95.44 210 ALA A O 1
ATOM 1762 N N . LEU A 1 211 ? 16.797 -28.234 -10.336 1 91.88 211 LEU A N 1
ATOM 1763 C CA . LEU A 1 211 ? 17.906 -27.297 -10.469 1 91.88 211 LEU A CA 1
ATOM 1764 C C . LEU A 1 211 ? 18.766 -27.297 -9.203 1 91.88 211 LEU A C 1
ATOM 1766 O O . LEU A 1 211 ? 18.25 -27.438 -8.094 1 91.88 211 LEU A O 1
ATOM 1770 N N . HIS A 1 212 ? 20 -27.125 -9.398 1 87.38 212 HIS A N 1
ATOM 1771 C CA . HIS A 1 212 ? 20.906 -27 -8.273 1 87.38 212 HIS A CA 1
ATOM 1772 C C . HIS A 1 212 ? 20.859 -25.594 -7.672 1 87.38 212 HIS A C 1
ATOM 1774 O O . HIS A 1 212 ? 21.047 -25.422 -6.469 1 87.38 212 HIS A O 1
ATOM 1780 N N . GLU A 1 213 ? 20.578 -24.734 -8.578 1 85.88 213 GLU A N 1
ATOM 1781 C CA . GLU A 1 213 ? 20.484 -23.344 -8.148 1 85.88 213 GLU A CA 1
ATOM 1782 C C . GLU A 1 213 ? 19.062 -22.828 -8.227 1 85.88 213 GLU A C 1
ATOM 1784 O O . GLU A 1 213 ? 18.156 -23.547 -8.688 1 85.88 213 GLU A O 1
ATOM 1789 N N . ARG A 1 214 ? 18.984 -21.609 -7.75 1 86.69 214 ARG A N 1
ATOM 1790 C CA . ARG A 1 214 ? 17.672 -20.969 -7.773 1 86.69 214 ARG A CA 1
ATOM 1791 C C . ARG A 1 214 ? 17.203 -20.75 -9.203 1 86.69 214 ARG A C 1
ATOM 1793 O O . ARG A 1 214 ? 18 -20.375 -10.078 1 86.69 214 ARG A O 1
ATOM 1800 N N . PHE A 1 215 ? 15.969 -20.969 -9.422 1 89.19 215 PHE A N 1
ATOM 1801 C CA . PHE A 1 215 ? 15.367 -20.75 -10.734 1 89.19 215 PHE A CA 1
ATOM 1802 C C . PHE A 1 215 ? 15.344 -19.266 -11.07 1 89.19 215 PHE A C 1
ATOM 1804 O O . PHE A 1 215 ? 14.859 -18.453 -10.281 1 89.19 215 PHE A O 1
ATOM 1811 N N . ILE A 1 216 ? 15.836 -18.922 -12.266 1 85.12 216 ILE A N 1
ATOM 1812 C CA . ILE A 1 216 ? 15.836 -17.547 -12.766 1 85.12 216 ILE A CA 1
ATOM 1813 C C . ILE A 1 216 ? 15.164 -17.5 -14.141 1 85.12 216 ILE A C 1
ATOM 1815 O O . ILE A 1 216 ? 15.719 -18 -15.125 1 85.12 216 ILE A O 1
ATOM 1819 N N . PRO A 1 217 ? 13.945 -16.984 -14.297 1 86.31 217 PRO A N 1
ATOM 1820 C CA . PRO A 1 217 ? 13.156 -17.031 -15.531 1 86.31 217 PRO A CA 1
ATOM 1821 C C . PRO A 1 217 ? 13.922 -16.5 -16.734 1 86.31 217 PRO A C 1
ATOM 1823 O O . PRO A 1 217 ? 13.883 -17.109 -17.812 1 86.31 217 PRO A O 1
ATOM 1826 N N . ASP A 1 218 ? 14.57 -15.461 -16.797 1 78.5 218 ASP A N 1
ATOM 1827 C CA . ASP A 1 218 ? 15.234 -14.875 -17.969 1 78.5 218 ASP A CA 1
ATOM 1828 C C . ASP A 1 218 ? 16.719 -15.195 -17.969 1 78.5 218 ASP A C 1
ATOM 1830 O O . ASP A 1 218 ? 17.484 -14.633 -18.766 1 78.5 218 ASP A O 1
ATOM 1834 N N . GLY A 1 219 ? 17.016 -16.172 -17.188 1 79.5 219 GLY A N 1
ATOM 1835 C CA . GLY A 1 219 ? 18.406 -16.562 -17.172 1 79.5 219 GLY A CA 1
ATOM 1836 C C . GLY A 1 219 ? 18.719 -17.719 -18.109 1 79.5 219 GLY A C 1
ATOM 1837 O O . GLY A 1 219 ? 17.812 -18.297 -18.703 1 79.5 219 GLY A O 1
ATOM 1838 N N . ILE A 1 220 ? 19.969 -17.906 -18.297 1 76.25 220 ILE A N 1
ATOM 1839 C CA . ILE A 1 220 ? 20.406 -19.062 -19.062 1 76.25 220 ILE A CA 1
ATOM 1840 C C . ILE A 1 220 ? 20.047 -20.344 -18.312 1 76.25 220 ILE A C 1
ATOM 1842 O O . ILE A 1 220 ? 20.438 -20.516 -17.156 1 76.25 220 ILE A O 1
ATOM 1846 N N . PHE A 1 221 ? 19.203 -21.141 -18.922 1 82.69 221 PHE A N 1
ATOM 1847 C CA . PHE A 1 221 ? 18.828 -22.391 -18.281 1 82.69 221 PHE A CA 1
ATOM 1848 C C . PHE A 1 221 ? 20.016 -23.328 -18.203 1 82.69 221 PHE A C 1
ATOM 1850 O O . PHE A 1 221 ? 20.719 -23.547 -19.188 1 82.69 221 PHE A O 1
ATOM 1857 N N . PRO A 1 222 ? 20.266 -23.844 -17.078 1 80.06 222 PRO A N 1
ATOM 1858 C CA . PRO A 1 222 ? 21.438 -24.688 -16.891 1 80.06 222 PRO A CA 1
ATOM 1859 C C . PRO A 1 222 ? 21.203 -26.141 -17.281 1 80.06 222 PRO A C 1
ATOM 1861 O O . PRO A 1 222 ? 21.172 -27.016 -16.422 1 80.06 222 PRO A O 1
ATOM 1864 N N . ASP A 1 223 ? 21.188 -26.406 -18.484 1 81.25 223 ASP A N 1
ATOM 1865 C CA . ASP A 1 223 ? 20.891 -27.734 -18.984 1 81.25 223 ASP A CA 1
ATOM 1866 C C . ASP A 1 223 ? 21.922 -28.75 -18.484 1 81.25 223 ASP A C 1
ATOM 1868 O O . ASP A 1 223 ? 21.562 -29.891 -18.156 1 81.25 223 ASP A O 1
ATOM 1872 N N . GLU A 1 224 ? 23.062 -28.312 -18.391 1 80.56 224 GLU A N 1
ATOM 1873 C CA . GLU A 1 224 ? 24.156 -29.234 -18.078 1 80.56 224 GLU A CA 1
ATOM 1874 C C . GLU A 1 224 ? 24.172 -29.609 -16.609 1 80.56 224 GLU A C 1
ATOM 1876 O O . GLU A 1 224 ? 24.562 -30.719 -16.25 1 80.56 224 GLU A O 1
ATOM 1881 N N . THR A 1 225 ? 23.656 -28.734 -15.805 1 82.75 225 THR A N 1
ATOM 1882 C CA . THR A 1 225 ? 23.797 -28.984 -14.375 1 82.75 225 THR A CA 1
ATOM 1883 C C . THR A 1 225 ? 22.469 -29.406 -13.758 1 82.75 225 THR A C 1
ATOM 1885 O O . THR A 1 225 ? 22.422 -29.859 -12.609 1 82.75 225 THR A O 1
ATOM 1888 N N . ALA A 1 226 ? 21.469 -29.375 -14.555 1 90.69 226 ALA A N 1
ATOM 1889 C CA . ALA A 1 226 ? 20.172 -29.781 -14.023 1 90.69 226 ALA A CA 1
ATOM 1890 C C . ALA A 1 226 ? 20.094 -31.297 -13.836 1 90.69 226 ALA A C 1
ATOM 1892 O O . ALA A 1 226 ? 20.594 -32.062 -14.68 1 90.69 226 ALA A O 1
ATOM 1893 N N . ARG A 1 227 ? 19.609 -31.688 -12.727 1 93.69 227 ARG A N 1
ATOM 1894 C CA . ARG A 1 227 ? 19.438 -33.125 -12.445 1 93.69 227 ARG A CA 1
ATOM 1895 C C . ARG A 1 227 ? 18.141 -33.656 -13.039 1 93.69 227 ARG A C 1
ATOM 1897 O O . ARG A 1 227 ? 17.078 -33.031 -12.883 1 93.69 227 ARG A O 1
ATOM 1904 N N . LYS A 1 228 ? 18.25 -34.812 -13.602 1 94.38 228 LYS A N 1
ATOM 1905 C CA . LYS A 1 228 ? 17.062 -35.469 -14.141 1 94.38 228 LYS A CA 1
ATOM 1906 C C . LYS A 1 228 ? 16.25 -36.156 -13.047 1 94.38 228 LYS A C 1
ATOM 1908 O O . LYS A 1 228 ? 16.766 -37 -12.336 1 94.38 228 LYS A O 1
ATOM 1913 N N . LEU A 1 229 ? 15.031 -35.719 -12.953 1 95.44 229 LEU A N 1
ATOM 1914 C CA . LEU A 1 229 ? 14.164 -36.312 -11.93 1 95.44 229 LEU A CA 1
ATOM 1915 C C . LEU A 1 229 ? 13.328 -37.438 -12.516 1 95.44 229 LEU A C 1
ATOM 1917 O O . LEU A 1 229 ? 12.883 -38.344 -11.781 1 95.44 229 LEU A O 1
ATOM 1921 N N . GLY A 1 230 ? 13.125 -37.406 -13.758 1 96 230 GLY A N 1
ATOM 1922 C CA . GLY A 1 230 ? 12.25 -38.312 -14.445 1 96 230 GLY A CA 1
ATOM 1923 C C . GLY A 1 230 ? 11.414 -37.656 -15.531 1 96 230 GLY A C 1
ATOM 1924 O O . GLY A 1 230 ? 11.836 -36.688 -16.141 1 96 230 GLY A O 1
ATOM 1925 N N . LYS A 1 231 ? 10.32 -38.375 -15.828 1 97.56 231 LYS A N 1
ATOM 1926 C CA . LYS A 1 231 ? 9.438 -37.906 -16.891 1 97.56 231 LYS A CA 1
ATOM 1927 C C . LYS A 1 231 ? 7.977 -38 -16.469 1 97.56 231 LYS A C 1
ATOM 1929 O O . LYS A 1 231 ? 7.574 -38.938 -15.797 1 97.56 231 LYS A O 1
ATOM 1934 N N . LEU A 1 232 ? 7.27 -37 -16.781 1 97.88 232 LEU A N 1
ATOM 1935 C CA . LEU A 1 232 ? 5.812 -37.062 -16.75 1 97.88 232 LEU A CA 1
ATOM 1936 C C . LEU A 1 232 ? 5.27 -37.531 -18.094 1 97.88 232 LEU A C 1
ATOM 1938 O O . LEU A 1 232 ? 5.57 -36.969 -19.141 1 97.88 232 LEU A O 1
ATOM 1942 N N . VAL A 1 233 ? 4.473 -38.562 -18.109 1 97.12 233 VAL A N 1
ATOM 1943 C CA . VAL A 1 233 ? 4.117 -39.25 -19.359 1 97.12 233 VAL A CA 1
ATOM 1944 C C . VAL A 1 233 ? 2.6 -39.312 -19.5 1 97.12 233 VAL A C 1
ATOM 1946 O O . VAL A 1 233 ? 1.904 -39.719 -18.562 1 97.12 233 VAL A O 1
ATOM 1949 N N . LEU A 1 234 ? 2.127 -38.906 -20.562 1 96 234 LEU A N 1
ATOM 1950 C CA . LEU A 1 234 ? 0.733 -39.125 -20.938 1 96 234 LEU A CA 1
ATOM 1951 C C . LEU A 1 234 ? 0.61 -40.312 -21.906 1 96 234 LEU A C 1
ATOM 1953 O O . LEU A 1 234 ? 1.074 -40.219 -23.047 1 96 234 LEU A O 1
AT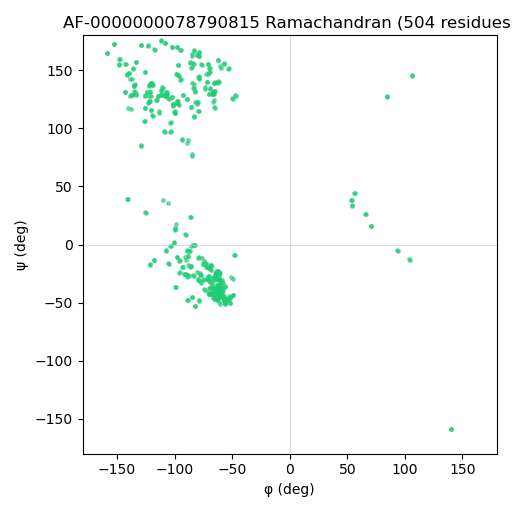OM 1957 N N . MET A 1 235 ? -0.01 -41.312 -21.422 1 93.62 235 MET A N 1
ATOM 1958 C CA . MET A 1 235 ? -0.355 -42.438 -22.328 1 93.62 235 MET A CA 1
ATOM 1959 C C . MET A 1 235 ? -1.598 -42.094 -23.141 1 93.62 235 MET A C 1
ATOM 1961 O O . MET A 1 235 ? -2.705 -42.031 -22.609 1 93.62 235 MET A O 1
ATOM 1965 N N . ARG A 1 236 ? -1.47 -41.969 -24.391 1 88.31 236 ARG A N 1
ATOM 1966 C CA . ARG A 1 236 ? -2.498 -41.375 -25.234 1 88.31 236 ARG A CA 1
ATOM 1967 C C . ARG A 1 236 ? -3.684 -42.312 -25.406 1 88.31 236 ARG A C 1
ATOM 1969 O O . ARG A 1 236 ? -4.836 -41.875 -25.422 1 88.31 236 ARG A O 1
ATOM 1976 N N . GLN A 1 237 ? -3.445 -43.594 -25.547 1 87.12 237 GLN A N 1
ATOM 1977 C CA . GLN A 1 237 ? -4.523 -44.562 -25.781 1 87.12 237 GLN A CA 1
ATOM 1978 C C . GLN A 1 237 ? -5.438 -44.656 -24.562 1 87.12 237 GLN A C 1
ATOM 1980 O O . GLN A 1 237 ? -6.664 -44.656 -24.688 1 87.12 237 GLN A O 1
ATOM 1985 N N . LYS A 1 238 ? -4.883 -44.594 -23.422 1 89.88 238 LYS A N 1
ATOM 1986 C CA . LYS A 1 238 ? -5.645 -44.719 -22.188 1 89.88 238 LYS A CA 1
ATOM 1987 C C . LYS A 1 238 ? -5.965 -43.375 -21.578 1 89.88 238 LYS A C 1
ATOM 1989 O O . LYS A 1 238 ? -6.73 -43.281 -20.609 1 89.88 238 LYS A O 1
ATOM 1994 N N . ASN A 1 239 ? -5.359 -42.344 -22.094 1 89.69 239 ASN A N 1
ATOM 1995 C CA . ASN A 1 239 ? -5.5 -40.969 -21.578 1 89.69 239 ASN A CA 1
ATOM 1996 C C . ASN A 1 239 ? -5.133 -40.906 -20.094 1 89.69 239 ASN A C 1
ATOM 1998 O O . ASN A 1 239 ? -5.871 -40.312 -19.297 1 89.69 239 ASN A O 1
ATOM 2002 N N . GLN A 1 240 ? -4.059 -41.562 -19.766 1 93.56 240 GLN A N 1
ATOM 2003 C CA . GLN A 1 240 ? -3.611 -41.625 -18.375 1 93.56 240 GLN A CA 1
ATOM 2004 C C . GLN A 1 240 ? -2.219 -41.031 -18.219 1 93.56 240 GLN A C 1
ATOM 2006 O O . GLN A 1 240 ? -1.336 -41.25 -19.047 1 93.56 240 GLN A O 1
ATOM 2011 N N . TRP A 1 241 ? -2.115 -40.281 -17.109 1 96.69 241 TRP A N 1
ATOM 2012 C CA . TRP A 1 241 ? -0.817 -39.688 -16.781 1 96.69 241 TRP A CA 1
ATOM 2013 C C . TRP A 1 241 ? -0.056 -40.562 -15.797 1 96.69 241 TRP A C 1
ATOM 2015 O O . TRP A 1 241 ? -0.646 -41.125 -14.867 1 96.69 241 TRP A O 1
ATOM 2025 N N . LEU A 1 242 ? 1.284 -40.625 -16.031 1 94.5 242 LEU A N 1
ATOM 2026 C CA . LEU A 1 242 ? 2.162 -41.375 -15.141 1 94.5 242 LEU A CA 1
ATOM 2027 C C . LEU A 1 242 ? 3.469 -40.625 -14.906 1 94.5 242 LEU A C 1
ATOM 2029 O O . LEU A 1 242 ? 3.928 -39.906 -15.773 1 94.5 242 LEU A O 1
ATOM 2033 N N . LEU A 1 243 ? 3.965 -40.812 -13.727 1 95.62 243 LEU A N 1
ATOM 2034 C CA . LEU A 1 243 ? 5.316 -40.344 -13.445 1 95.62 243 LEU A CA 1
ATOM 2035 C C . LEU A 1 243 ? 6.332 -41.469 -13.594 1 95.62 243 LEU A C 1
ATOM 2037 O O . LEU A 1 243 ? 6.207 -42.5 -12.953 1 95.62 243 LEU A O 1
ATOM 2041 N N . ASP A 1 244 ? 7.27 -41.281 -14.469 1 94.56 244 ASP A N 1
ATOM 2042 C CA . ASP A 1 244 ? 8.375 -42.219 -14.68 1 94.56 244 ASP A CA 1
ATOM 2043 C C . ASP A 1 244 ? 9.664 -41.688 -14.062 1 94.56 244 ASP A C 1
ATOM 2045 O O . ASP A 1 244 ? 10.359 -40.844 -14.664 1 94.56 244 ASP A O 1
ATOM 2049 N N . PRO A 1 245 ? 10 -42.125 -12.82 1 91.38 245 PRO A N 1
ATOM 2050 C CA . PRO A 1 245 ? 11.172 -41.562 -12.141 1 91.38 245 PRO A CA 1
ATOM 2051 C C . PRO A 1 245 ? 12.484 -42 -12.805 1 91.38 245 PRO A C 1
ATOM 2053 O O . PRO A 1 245 ? 12.539 -43 -13.484 1 91.38 245 PRO A O 1
ATOM 2056 N N . ASP A 1 246 ? 13.383 -41.031 -12.672 1 84.25 246 ASP A N 1
ATOM 2057 C CA . ASP A 1 246 ? 14.703 -41.406 -13.172 1 84.25 246 ASP A CA 1
ATOM 2058 C C . ASP A 1 246 ? 15.32 -42.531 -12.344 1 84.25 246 ASP A C 1
ATOM 2060 O O . ASP A 1 246 ? 15.18 -42.562 -11.117 1 84.25 246 ASP A O 1
ATOM 2064 N N . ARG A 1 247 ? 15.711 -43.625 -12.883 1 70.12 247 ARG A N 1
ATOM 2065 C CA . ARG A 1 247 ? 16.25 -44.844 -12.266 1 70.12 247 ARG A CA 1
ATOM 2066 C C . ARG A 1 247 ? 17.391 -44.531 -11.312 1 70.12 247 ARG A C 1
ATOM 2068 O O . ARG A 1 247 ? 17.594 -45.219 -10.32 1 70.12 247 ARG A O 1
ATOM 2075 N N . ASN A 1 248 ? 18.125 -43.5 -11.477 1 58.41 248 ASN A N 1
ATOM 2076 C CA . ASN A 1 248 ? 19.234 -43.219 -10.586 1 58.41 248 ASN A CA 1
ATOM 2077 C C . ASN A 1 248 ? 18.766 -42.656 -9.25 1 58.41 248 ASN A C 1
ATOM 2079 O O . ASN A 1 248 ? 19.547 -42.562 -8.305 1 58.41 248 ASN A O 1
ATOM 2083 N N . GLN A 1 249 ? 17.625 -42.25 -8.969 1 56.44 249 GLN A N 1
ATOM 2084 C CA . G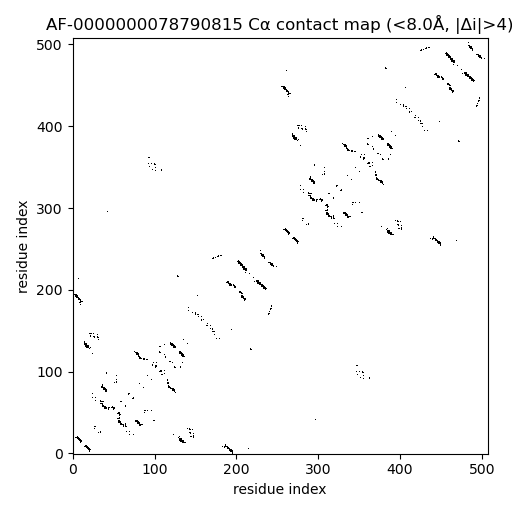LN A 1 249 ? 17.094 -41.781 -7.703 1 56.44 249 GLN A CA 1
ATOM 2085 C C . GLN A 1 249 ? 16.719 -42.938 -6.793 1 56.44 249 GLN A C 1
ATOM 2087 O O . GLN A 1 249 ? 16.656 -42.781 -5.57 1 56.44 249 GLN A O 1
ATOM 2092 N N . GLU A 1 250 ? 16.422 -44.188 -7.227 1 47.56 250 GLU A N 1
ATOM 2093 C CA . GLU A 1 250 ? 16.062 -45.312 -6.355 1 47.56 250 GLU A CA 1
ATOM 2094 C C . GLU A 1 250 ? 17.25 -45.75 -5.504 1 47.56 250 GLU A C 1
ATOM 2096 O O . GLU A 1 250 ? 17.062 -46.469 -4.512 1 47.56 250 GLU A O 1
ATOM 2101 N N . LYS A 1 251 ? 18.438 -45.594 -5.941 1 51 251 LYS A N 1
ATOM 2102 C CA . LYS A 1 251 ? 19.516 -46.188 -5.148 1 51 251 LYS A CA 1
ATOM 2103 C C . LYS A 1 251 ? 19.734 -45.406 -3.855 1 51 251 LYS A C 1
ATOM 2105 O O . LYS A 1 251 ? 20.516 -45.844 -3 1 51 251 LYS A O 1
ATOM 2110 N N . THR A 1 252 ? 19.281 -44.25 -3.848 1 42.28 252 THR A N 1
ATOM 2111 C CA . THR A 1 252 ? 19.75 -43.562 -2.646 1 42.28 252 THR A CA 1
ATOM 2112 C C . THR A 1 252 ? 18.766 -43.781 -1.494 1 42.28 252 THR A C 1
ATOM 2114 O O . THR A 1 252 ? 19.062 -43.375 -0.356 1 42.28 252 THR A O 1
ATOM 2117 N N . GLU A 1 253 ? 17.484 -44 -1.767 1 40.12 253 GLU A N 1
ATOM 2118 C CA . GLU A 1 253 ? 16.609 -44.188 -0.617 1 40.12 253 GLU A CA 1
ATOM 2119 C C . GLU A 1 253 ? 16.625 -45.625 -0.13 1 40.12 253 GLU A C 1
ATOM 2121 O O . GLU A 1 253 ? 15.875 -46 0.777 1 40.12 253 GLU A O 1
ATOM 2126 N N . ARG A 1 254 ? 17.453 -46.469 -0.861 1 35.06 254 ARG A N 1
ATOM 2127 C CA . ARG A 1 254 ? 17.625 -47.719 -0.124 1 35.06 254 ARG A CA 1
ATOM 2128 C C . ARG A 1 254 ? 18.844 -47.656 0.787 1 35.06 254 ARG A C 1
ATOM 2130 O O . ARG A 1 254 ? 19.891 -47.125 0.4 1 35.06 254 ARG A O 1
ATOM 2137 N N . MET B 1 1 ? -11.023 36.531 -0.893 1 45.97 1 MET B N 1
ATOM 2138 C CA . MET B 1 1 ? -10.547 35.188 -1.117 1 45.97 1 MET B CA 1
ATOM 2139 C C . MET B 1 1 ? -11.414 34.156 -0.384 1 45.97 1 MET B C 1
ATOM 2141 O O . MET B 1 1 ? -11.406 34.094 0.847 1 45.97 1 MET B O 1
ATOM 2145 N N . ARG B 1 2 ? -12.578 33.688 -0.896 1 51.12 2 ARG B N 1
ATOM 2146 C CA . ARG B 1 2 ? -13.75 33 -0.368 1 51.12 2 ARG B CA 1
ATOM 2147 C C . ARG B 1 2 ? -13.336 31.812 0.507 1 51.12 2 ARG B C 1
ATOM 2149 O O . ARG B 1 2 ? -14.055 31.438 1.438 1 51.12 2 ARG B O 1
ATOM 2156 N N . ASN B 1 3 ? -11.969 31.438 0.525 1 70.62 3 ASN B N 1
ATOM 2157 C CA . ASN B 1 3 ? -11.688 30.203 1.258 1 70.62 3 ASN B CA 1
ATOM 2158 C C . ASN B 1 3 ? -10.383 30.312 2.047 1 70.62 3 ASN B C 1
ATOM 2160 O O . ASN B 1 3 ? -9.648 29.328 2.178 1 70.62 3 ASN B O 1
ATOM 2164 N N . ALA B 1 4 ? -10.234 31.547 2.615 1 88.69 4 ALA B N 1
ATOM 2165 C CA . ALA B 1 4 ? -9.008 31.734 3.389 1 88.69 4 ALA B CA 1
ATOM 2166 C C . ALA B 1 4 ? -9.203 31.312 4.844 1 88.69 4 ALA B C 1
ATOM 2168 O O . ALA B 1 4 ? -9.602 32.125 5.68 1 88.69 4 ALA B O 1
ATOM 2169 N N . LEU B 1 5 ? -8.961 30.109 5.129 1 94.69 5 LEU B N 1
ATOM 2170 C CA . LEU B 1 5 ? -9.156 29.516 6.449 1 94.69 5 LEU B CA 1
ATOM 2171 C C . LEU B 1 5 ? -8.008 28.578 6.805 1 94.69 5 LEU B C 1
ATOM 2173 O O . LEU B 1 5 ? -7.434 27.938 5.926 1 94.69 5 LEU B O 1
ATOM 2177 N N . ILE B 1 6 ? -7.68 28.656 8.086 1 97.44 6 ILE B N 1
ATOM 2178 C CA . ILE B 1 6 ? -6.93 27.547 8.672 1 97.44 6 ILE B CA 1
ATOM 2179 C C . ILE B 1 6 ? -7.809 26.812 9.68 1 97.44 6 ILE B C 1
ATOM 2181 O O . ILE B 1 6 ? -8.531 27.438 10.461 1 97.44 6 ILE B O 1
ATOM 2185 N N . TYR B 1 7 ? -7.82 25.578 9.602 1 97.5 7 TYR B N 1
ATOM 2186 C CA . TYR B 1 7 ? -8.484 24.75 10.602 1 97.5 7 TYR B CA 1
ATOM 2187 C C . TYR B 1 7 ? -7.492 23.812 11.281 1 97.5 7 TYR B C 1
ATOM 2189 O O . TYR B 1 7 ? -6.637 23.219 10.617 1 97.5 7 TYR B O 1
ATOM 2197 N N . VAL B 1 8 ? -7.617 23.703 12.578 1 98.31 8 VAL B N 1
ATOM 2198 C CA . VAL B 1 8 ? -6.758 22.781 13.312 1 98.31 8 VAL B CA 1
ATOM 2199 C C . VAL B 1 8 ? -7.574 22.031 14.359 1 98.31 8 VAL B C 1
ATOM 2201 O O . VAL B 1 8 ? -8.305 22.641 15.141 1 98.31 8 VAL B O 1
ATOM 2204 N N . HIS B 1 9 ? -7.492 20.812 14.367 1 98 9 HIS B N 1
ATOM 2205 C CA . HIS B 1 9 ? -7.977 19.922 15.422 1 98 9 HIS B CA 1
ATOM 2206 C C . HIS B 1 9 ? -6.852 19.047 15.969 1 98 9 HIS B C 1
ATOM 2208 O O . HIS B 1 9 ? -6.25 18.266 15.219 1 98 9 HIS B O 1
ATOM 2214 N N . HIS B 1 10 ? -6.613 19.141 17.25 1 97.81 10 HIS B N 1
ATOM 2215 C CA . HIS B 1 10 ? -5.469 18.484 17.859 1 97.81 10 HIS B CA 1
ATOM 2216 C C . HIS B 1 10 ? -5.914 17.297 18.719 1 97.81 10 HIS B C 1
ATOM 2218 O O . HIS B 1 10 ? -6.816 17.438 19.547 1 97.81 10 HIS B O 1
ATOM 2224 N N . GLU B 1 11 ? -5.332 16.156 18.484 1 96.69 11 GLU B N 1
ATOM 2225 C CA . GLU B 1 11 ? -5.457 14.984 19.344 1 96.69 11 GLU B CA 1
ATOM 2226 C C . GLU B 1 11 ? -4.152 14.703 20.078 1 96.69 11 GLU B C 1
ATOM 2228 O O . GLU B 1 11 ? -3.301 13.961 19.594 1 96.69 11 GLU B O 1
ATOM 2233 N N . PRO B 1 12 ? -4.078 15.164 21.312 1 95.75 12 PRO B N 1
ATOM 2234 C CA . PRO B 1 12 ? -2.791 15.156 22 1 95.75 12 PRO B CA 1
ATOM 2235 C C . PRO B 1 12 ? -2.25 13.742 22.234 1 95.75 12 PRO B C 1
ATOM 2237 O O . PRO B 1 12 ? -1.04 13.523 22.125 1 95.75 12 PRO B O 1
ATOM 2240 N N . LEU B 1 13 ? -3.064 12.773 22.547 1 94.38 13 LEU B N 1
ATOM 2241 C CA . LEU B 1 13 ? -2.611 11.43 22.875 1 94.38 13 LEU B CA 1
ATOM 2242 C C . LEU B 1 13 ? -1.911 10.789 21.672 1 94.38 13 LEU B C 1
ATOM 2244 O O . LEU B 1 13 ? -0.95 10.039 21.844 1 94.38 13 LEU B O 1
ATOM 2248 N N . ALA B 1 14 ? -2.27 11.148 20.484 1 95.25 14 ALA B N 1
ATOM 2249 C CA . ALA B 1 14 ? -1.694 10.562 19.281 1 95.25 14 ALA B CA 1
ATOM 2250 C C . ALA B 1 14 ? -0.687 11.508 18.641 1 95.25 14 ALA B C 1
ATOM 2252 O O . ALA B 1 14 ? -0.079 11.172 17.625 1 95.25 14 ALA B O 1
ATOM 2253 N N . HIS B 1 15 ? -0.518 12.695 19.234 1 97 15 HIS B N 1
ATOM 2254 C CA . HIS B 1 15 ? 0.296 13.734 18.625 1 97 15 HIS B CA 1
ATOM 2255 C C . HIS B 1 15 ? -0.163 14.023 17.188 1 97 15 HIS B C 1
ATOM 2257 O O . HIS B 1 15 ? 0.661 14.148 16.281 1 97 15 HIS B O 1
ATOM 2263 N N . LEU B 1 16 ? -1.437 13.992 17.016 1 98.31 16 LEU B N 1
ATOM 2264 C CA . LEU B 1 16 ? -2.066 14.133 15.711 1 98.31 16 LEU B CA 1
ATOM 2265 C C . LEU B 1 16 ? -2.729 15.5 15.57 1 98.31 16 LEU B C 1
ATOM 2267 O O . LEU B 1 16 ? -3.455 15.938 16.469 1 98.31 16 LEU B O 1
ATOM 2271 N N . PHE B 1 17 ? -2.463 16.172 14.477 1 98.25 17 PHE B N 1
ATOM 2272 C CA . PHE B 1 17 ? -3.125 17.406 14.094 1 98.25 17 PHE B CA 1
ATOM 2273 C C . PHE B 1 17 ? -3.852 17.25 12.766 1 98.25 17 PHE B C 1
ATOM 2275 O O . PHE B 1 17 ? -3.219 17.031 11.727 1 98.25 17 PHE B O 1
ATOM 2282 N N . LEU B 1 18 ? -5.145 17.266 12.805 1 98 18 LEU B N 1
ATOM 2283 C CA . LEU B 1 18 ? -5.922 17.422 11.578 1 98 18 LEU B CA 1
ATOM 2284 C C . LEU B 1 18 ? -5.973 18.891 11.164 1 98 18 LEU B C 1
ATOM 2286 O O . LEU B 1 18 ? -6.434 19.75 11.922 1 98 18 LEU B O 1
ATOM 2290 N N . THR B 1 19 ? -5.527 19.156 9.969 1 98 19 THR B N 1
ATOM 2291 C CA . THR B 1 19 ? -5.395 20.562 9.602 1 98 19 THR B CA 1
ATOM 2292 C C . THR B 1 19 ? -5.988 20.812 8.219 1 98 19 THR B C 1
ATOM 2294 O O . THR B 1 19 ? -6.152 19.875 7.426 1 98 19 THR B O 1
ATOM 2297 N N . TYR B 1 20 ? -6.328 21.969 7.98 1 97.38 20 TYR B N 1
ATOM 2298 C CA . TYR B 1 20 ? -6.664 22.547 6.684 1 97.38 20 TYR B CA 1
ATOM 2299 C C . TYR B 1 20 ? -6 23.906 6.504 1 97.38 20 TYR B C 1
ATOM 2301 O O . TYR B 1 20 ? -5.996 24.734 7.426 1 97.38 20 TYR B O 1
ATOM 2309 N N . GLY B 1 21 ? -5.367 24.109 5.355 1 96.62 21 GLY B N 1
ATOM 2310 C CA . GLY B 1 21 ? -4.719 25.375 5.094 1 96.62 21 GLY B CA 1
ATOM 2311 C C . GLY B 1 21 ? -3.252 25.391 5.477 1 96.62 21 GLY B C 1
ATOM 2312 O O . GLY B 1 21 ? -2.572 26.406 5.32 1 96.62 21 GLY B O 1
ATOM 2313 N N . ILE B 1 22 ? -2.777 24.328 6.074 1 97.12 22 ILE B N 1
ATOM 2314 C CA . ILE B 1 22 ? -1.36 24.172 6.383 1 97.12 22 ILE B CA 1
ATOM 2315 C C . ILE B 1 22 ? -0.737 23.141 5.438 1 97.12 22 ILE B C 1
ATOM 2317 O O . ILE B 1 22 ? -1.272 22.047 5.254 1 97.12 22 ILE B O 1
ATOM 2321 N N . SER B 1 23 ? 0.368 23.516 4.816 1 96.62 23 SER B N 1
ATOM 2322 C CA . SER B 1 23 ? 0.982 22.656 3.805 1 96.62 23 SER B CA 1
ATOM 2323 C C . SER B 1 23 ? 2.381 22.219 4.227 1 96.62 23 SER B C 1
ATOM 2325 O O . SER B 1 23 ? 2.951 22.766 5.172 1 96.62 23 SER B O 1
ATOM 2327 N N . ALA B 1 24 ? 2.9 21.297 3.529 1 97 24 ALA B N 1
ATOM 2328 C CA . ALA B 1 24 ? 4.254 20.812 3.783 1 97 24 ALA B CA 1
ATOM 2329 C C . ALA B 1 24 ? 5.281 21.906 3.564 1 97 24 ALA B C 1
ATOM 2331 O O . ALA B 1 24 ? 6.281 22 4.285 1 97 24 ALA B O 1
ATOM 2332 N N . SER B 1 25 ? 5.039 22.75 2.619 1 97 25 SER B N 1
ATOM 2333 C CA . SER B 1 25 ? 5.984 23.812 2.271 1 97 25 SER B CA 1
ATOM 2334 C C . SER B 1 25 ? 6.09 24.844 3.383 1 97 25 SER B C 1
ATOM 2336 O O . SER B 1 25 ? 7.031 25.641 3.406 1 97 25 SER B O 1
ATOM 2338 N N . ASP B 1 26 ? 5.113 24.875 4.27 1 97 26 ASP B N 1
ATOM 2339 C CA . ASP B 1 26 ? 5.191 25.812 5.387 1 97 26 ASP B CA 1
ATOM 2340 C C . ASP B 1 26 ? 6.387 25.5 6.285 1 97 26 ASP B C 1
ATOM 2342 O O . ASP B 1 26 ? 6.879 26.375 7 1 97 26 ASP B O 1
ATOM 2346 N N . LEU B 1 27 ? 6.824 24.297 6.23 1 95.44 27 LEU B N 1
ATOM 2347 C CA . LEU B 1 27 ? 8.023 23.922 6.969 1 95.44 27 LEU B CA 1
ATOM 2348 C C . LEU B 1 27 ? 9.234 24.719 6.496 1 95.44 27 LEU B C 1
ATOM 2350 O O . LEU B 1 27 ? 10.102 25.062 7.297 1 95.44 27 LEU B O 1
ATOM 2354 N N . LEU B 1 28 ? 9.281 25.016 5.23 1 95.38 28 LEU B N 1
ATOM 2355 C CA . LEU B 1 28 ? 10.391 25.719 4.617 1 95.38 28 LEU B CA 1
ATOM 2356 C C . LEU B 1 28 ? 10.492 27.141 5.16 1 95.38 28 LEU B C 1
ATOM 2358 O O . LEU B 1 28 ? 11.578 27.734 5.172 1 95.38 28 LEU B O 1
ATOM 2362 N N . ASN B 1 29 ? 9.359 27.641 5.555 1 91.31 29 ASN B N 1
ATOM 2363 C CA . ASN B 1 29 ? 9.32 29.016 6.047 1 91.31 29 ASN B CA 1
ATOM 2364 C C . ASN B 1 29 ? 9.328 29.062 7.574 1 91.31 29 ASN B C 1
ATOM 2366 O O . ASN B 1 29 ? 9 30.094 8.172 1 91.31 29 ASN B O 1
ATOM 2370 N N . SER B 1 30 ? 9.617 27.984 8.086 1 89.31 30 SER B N 1
ATOM 2371 C CA . SER B 1 30 ? 9.734 27.906 9.539 1 89.31 30 SER B CA 1
ATOM 2372 C C . SER B 1 30 ? 11.195 28 9.977 1 89.31 30 SER B C 1
ATOM 2374 O O . SER B 1 30 ? 12.102 28.062 9.141 1 89.31 30 SER B O 1
ATOM 2376 N N . GLN B 1 31 ? 11.43 28.141 11.242 1 84.69 31 GLN B N 1
ATOM 2377 C CA . GLN B 1 31 ? 12.781 28.219 11.789 1 84.69 31 GLN B CA 1
ATOM 2378 C C . GLN B 1 31 ? 13.312 26.844 12.156 1 84.69 31 GLN B C 1
ATOM 2380 O O . GLN B 1 31 ? 14.406 26.734 12.719 1 84.69 31 GLN B O 1
ATOM 2385 N N . GLN B 1 32 ? 12.594 25.906 11.789 1 90.25 32 GLN B N 1
ATOM 2386 C CA . GLN B 1 32 ? 12.977 24.547 12.164 1 90.25 32 GLN B CA 1
ATOM 2387 C C . GLN B 1 32 ? 13.984 23.969 11.172 1 90.25 32 GLN B C 1
ATOM 2389 O O . GLN B 1 32 ? 14.008 24.359 10 1 90.25 32 GLN B O 1
ATOM 2394 N N . LYS B 1 33 ? 14.727 23.078 11.766 1 91.94 33 LYS B N 1
ATOM 2395 C CA . LYS B 1 33 ? 15.625 22.328 10.891 1 91.94 33 LYS B CA 1
ATOM 2396 C C . LYS B 1 33 ? 14.852 21.391 9.984 1 91.94 33 LYS B C 1
ATOM 2398 O O . LYS B 1 33 ? 13.938 20.688 10.438 1 91.94 33 LYS B O 1
ATOM 2403 N N . LEU B 1 34 ? 15.25 21.422 8.734 1 95.25 34 LEU B N 1
ATOM 2404 C CA . LEU B 1 34 ? 14.602 20.531 7.777 1 95.25 34 LEU B CA 1
ATOM 2405 C C . LEU B 1 34 ? 15.148 19.109 7.895 1 95.25 34 LEU B C 1
ATOM 2407 O O . LEU B 1 34 ? 16.344 18.922 8.125 1 95.25 34 LEU B O 1
ATOM 2411 N N . PRO B 1 35 ? 14.273 18.172 7.742 1 95.75 35 PRO B N 1
ATOM 2412 C CA . PRO B 1 35 ? 14.805 16.797 7.676 1 95.75 35 PRO B CA 1
ATOM 2413 C C . PRO B 1 35 ? 15.734 16.578 6.488 1 95.75 35 PRO B C 1
ATOM 2415 O O . PRO B 1 35 ? 15.641 17.297 5.484 1 95.75 35 PRO B O 1
ATOM 2418 N N . GLU B 1 36 ? 16.531 15.586 6.629 1 96.94 36 GLU B N 1
ATOM 2419 C CA . GLU B 1 36 ? 17.484 15.297 5.562 1 96.94 36 GLU B CA 1
ATOM 2420 C C . GLU B 1 36 ? 17.062 14.07 4.758 1 96.94 36 GLU B C 1
ATOM 2422 O O . GLU B 1 36 ? 17.594 13.82 3.672 1 96.94 36 GLU B O 1
ATOM 2427 N N . HIS B 1 37 ? 16.172 13.328 5.328 1 97.94 37 HIS B N 1
ATOM 2428 C CA . HIS B 1 37 ? 15.719 12.094 4.703 1 97.94 37 HIS B CA 1
ATOM 2429 C C . HIS B 1 37 ? 14.203 11.938 4.805 1 97.94 37 HIS B C 1
ATOM 2431 O O . HIS B 1 37 ? 13.633 12.094 5.887 1 97.94 37 HIS B O 1
ATOM 2437 N N . LEU B 1 38 ? 13.609 11.68 3.676 1 98.62 38 LEU B N 1
ATOM 2438 C CA . LEU B 1 38 ? 12.172 11.414 3.66 1 98.62 38 LEU B CA 1
ATOM 2439 C C . LEU B 1 38 ? 11.883 10.031 3.096 1 98.62 38 LEU B C 1
ATOM 2441 O O . LEU B 1 38 ? 12.539 9.594 2.148 1 98.62 38 LEU B O 1
ATOM 2445 N N . LEU B 1 39 ? 11.023 9.359 3.666 1 98.75 39 LEU B N 1
ATOM 2446 C CA . LEU B 1 39 ? 10.422 8.133 3.162 1 98.75 39 LEU B CA 1
ATOM 2447 C C . LEU B 1 39 ? 9.039 8.406 2.574 1 98.75 39 LEU B C 1
ATOM 2449 O O . LEU B 1 39 ? 8.164 8.945 3.258 1 98.75 39 LEU B O 1
ATOM 2453 N N . LEU B 1 40 ? 8.859 8.094 1.335 1 98.81 40 LEU B N 1
ATOM 2454 C CA . LEU B 1 40 ? 7.59 8.336 0.665 1 98.81 40 LEU B CA 1
ATOM 2455 C C . LEU B 1 40 ? 6.738 7.07 0.646 1 98.81 40 LEU B C 1
ATOM 2457 O O . LEU B 1 40 ? 7.18 6.027 0.156 1 98.81 40 LEU B O 1
ATOM 2461 N N . LEU B 1 41 ? 5.582 7.152 1.153 1 98.5 41 LEU B N 1
ATOM 2462 C CA . LEU B 1 41 ? 4.664 6.02 1.168 1 98.5 41 LEU B CA 1
ATOM 2463 C C . LEU B 1 41 ? 3.99 5.848 -0.189 1 98.5 41 LEU B C 1
ATOM 2465 O O . LEU B 1 41 ? 4.023 6.758 -1.022 1 98.5 41 LEU B O 1
ATOM 2469 N N . PRO B 1 42 ? 3.355 4.715 -0.438 1 97.12 42 PRO B N 1
ATOM 2470 C CA . PRO B 1 42 ? 2.791 4.453 -1.764 1 97.12 42 PRO B CA 1
ATOM 2471 C C . PRO B 1 42 ? 1.792 5.523 -2.201 1 97.12 42 PRO B C 1
ATOM 2473 O O . PRO B 1 42 ? 1.188 6.191 -1.357 1 97.12 42 PRO B O 1
ATOM 2476 N N . PRO B 1 43 ? 1.693 5.574 -3.543 1 96.19 43 PRO B N 1
ATOM 2477 C CA . PRO B 1 43 ? 2.137 4.68 -4.613 1 96.19 43 PRO B CA 1
ATOM 2478 C C . PRO B 1 43 ? 3.625 4.824 -4.926 1 96.19 43 PRO B C 1
ATOM 2480 O O . PRO B 1 43 ? 4.156 5.938 -4.91 1 96.19 43 PRO B O 1
ATOM 2483 N N . VAL B 1 44 ? 4.227 3.725 -5.258 1 96.88 44 VAL B N 1
ATOM 2484 C CA . VAL B 1 44 ? 5.66 3.697 -5.539 1 96.88 44 VAL B CA 1
ATOM 2485 C C . VAL B 1 44 ? 5.91 4.137 -6.98 1 96.88 44 VAL B C 1
ATOM 2487 O O . VAL B 1 44 ? 5.199 3.721 -7.898 1 96.88 44 VAL B O 1
ATOM 2490 N N . ASN B 1 45 ? 6.824 5.02 -7.113 1 96.62 45 ASN B N 1
ATOM 2491 C CA . ASN B 1 45 ? 7.305 5.426 -8.43 1 96.62 45 ASN B CA 1
ATOM 2492 C C . ASN B 1 45 ? 8.617 4.73 -8.781 1 96.62 45 ASN B C 1
ATOM 2494 O O . ASN B 1 45 ? 9.664 5.047 -8.227 1 96.62 45 ASN B O 1
ATOM 2498 N N . GLU B 1 46 ? 8.586 3.943 -9.734 1 94.06 46 GLU B N 1
ATOM 2499 C CA . GLU B 1 46 ? 9.727 3.1 -10.086 1 94.06 46 GLU B CA 1
ATOM 2500 C C . GLU B 1 46 ? 10.844 3.918 -10.727 1 94.06 46 GLU B C 1
ATOM 2502 O O . GLU B 1 46 ? 11.977 3.457 -10.82 1 94.06 46 GLU B O 1
ATOM 2507 N N . GLN B 1 47 ? 10.555 5.078 -11.148 1 95.5 47 GLN B N 1
ATOM 2508 C CA . GLN B 1 47 ? 11.547 5.93 -11.805 1 95.5 47 GLN B CA 1
ATOM 2509 C C . GLN B 1 47 ? 12.328 6.754 -10.789 1 95.5 47 GLN B C 1
ATOM 2511 O O . GLN B 1 47 ? 13.25 7.488 -11.156 1 95.5 47 GLN B O 1
ATOM 2516 N N . GLU B 1 48 ? 11.938 6.66 -9.562 1 96.44 48 GLU B N 1
ATOM 2517 C CA . GLU B 1 48 ? 12.602 7.387 -8.484 1 96.44 48 GLU B CA 1
ATOM 2518 C C . GLU B 1 48 ? 13.398 6.441 -7.59 1 96.44 48 GLU B C 1
ATOM 2520 O O . GLU B 1 48 ? 13.352 5.223 -7.762 1 96.44 48 GLU B O 1
ATOM 2525 N N . GLN B 1 49 ? 14.133 7 -6.684 1 97.38 49 GLN B N 1
ATOM 2526 C CA . GLN B 1 49 ? 14.953 6.184 -5.793 1 97.38 49 GLN B CA 1
ATOM 2527 C C . GLN B 1 49 ? 14.086 5.344 -4.863 1 97.38 49 GLN B C 1
ATOM 2529 O O . GLN B 1 49 ? 13.164 5.859 -4.227 1 97.38 49 GLN B O 1
ATOM 2534 N N . ILE B 1 50 ? 14.43 4.074 -4.805 1 98 50 ILE B N 1
ATOM 2535 C CA . ILE B 1 50 ? 13.672 3.129 -3.986 1 98 50 ILE B CA 1
ATOM 2536 C C . ILE B 1 50 ? 14.594 2.492 -2.951 1 98 50 ILE B C 1
ATOM 2538 O O . ILE B 1 50 ? 15.719 2.096 -3.271 1 98 50 ILE B O 1
ATOM 2542 N N . ASP B 1 51 ? 14.148 2.5 -1.739 1 97.94 51 ASP B N 1
ATOM 2543 C CA . ASP B 1 51 ? 14.875 1.772 -0.706 1 97.94 51 ASP B CA 1
ATOM 2544 C C . ASP B 1 51 ? 14.758 0.263 -0.905 1 97.94 51 ASP B C 1
ATOM 2546 O O . ASP B 1 51 ? 13.648 -0.268 -0.998 1 97.94 51 ASP B O 1
ATOM 2550 N N . PRO B 1 52 ? 15.828 -0.476 -0.903 1 96.12 52 PRO B N 1
ATOM 2551 C CA . PRO B 1 52 ? 15.758 -1.894 -1.266 1 96.12 52 PRO B CA 1
ATOM 2552 C C . PRO B 1 52 ? 15.148 -2.756 -0.164 1 96.12 52 PRO B C 1
ATOM 2554 O O . PRO B 1 52 ? 14.789 -3.912 -0.406 1 96.12 52 PRO B O 1
ATOM 2557 N N . HIS B 1 53 ? 15.078 -2.262 1.017 1 96.88 53 HIS B N 1
ATOM 2558 C CA . HIS B 1 53 ? 14.516 -3.045 2.109 1 96.88 53 HIS B CA 1
ATOM 2559 C C . HIS B 1 53 ? 13.008 -2.848 2.211 1 96.88 53 HIS B C 1
ATOM 2561 O O . HIS B 1 53 ? 12.25 -3.818 2.281 1 96.88 53 HIS B O 1
ATOM 2567 N N . THR B 1 54 ? 12.625 -1.598 2.18 1 97.56 54 THR B N 1
ATOM 2568 C CA . THR B 1 54 ? 11.211 -1.292 2.375 1 97.56 54 THR B CA 1
ATOM 2569 C C . THR B 1 54 ? 10.477 -1.246 1.038 1 97.56 54 THR B C 1
ATOM 2571 O O . THR B 1 54 ? 9.25 -1.347 0.994 1 97.56 54 THR B O 1
ATOM 2574 N N . TRP B 1 55 ? 11.203 -0.969 0.024 1 97.31 55 TRP B N 1
ATOM 2575 C CA . TRP B 1 55 ? 10.719 -0.826 -1.344 1 97.31 55 TRP B CA 1
ATOM 2576 C C . TRP B 1 55 ? 9.891 0.448 -1.497 1 97.31 55 TRP B C 1
ATOM 2578 O O . TRP B 1 55 ? 9.172 0.613 -2.484 1 97.31 55 TRP B O 1
ATOM 2588 N N . PHE B 1 56 ? 9.977 1.388 -0.563 1 98.56 56 PHE B N 1
ATOM 2589 C CA . PHE B 1 56 ? 9.391 2.717 -0.688 1 98.56 56 PHE B CA 1
ATOM 2590 C C . PHE B 1 56 ? 10.344 3.668 -1.394 1 98.56 56 PHE B C 1
ATOM 2592 O O . PHE B 1 56 ? 11.562 3.449 -1.396 1 98.56 56 PHE B O 1
ATOM 2599 N N . ASN B 1 57 ? 9.82 4.664 -1.952 1 98.69 57 ASN B N 1
ATOM 2600 C CA . ASN B 1 57 ? 10.664 5.742 -2.459 1 98.69 57 ASN B CA 1
ATOM 2601 C C . ASN B 1 57 ? 11.305 6.531 -1.321 1 98.69 57 ASN B C 1
ATOM 2603 O O . ASN B 1 57 ? 10.734 6.629 -0.23 1 98.69 57 ASN B O 1
ATOM 2607 N N . ILE B 1 58 ? 12.438 7.078 -1.624 1 98.69 58 ILE B N 1
ATOM 2608 C CA . ILE B 1 58 ? 13.133 7.875 -0.621 1 98.69 58 ILE B CA 1
ATOM 2609 C C . ILE B 1 58 ? 13.656 9.156 -1.257 1 98.69 58 ILE B C 1
ATOM 2611 O O . ILE B 1 58 ? 13.883 9.211 -2.469 1 98.69 58 ILE B O 1
ATOM 2615 N N . ILE B 1 59 ? 13.781 10.148 -0.505 1 98.19 59 ILE B N 1
ATOM 2616 C CA . ILE B 1 59 ? 14.453 11.398 -0.841 1 98.19 59 ILE B CA 1
ATOM 2617 C C . ILE B 1 59 ? 15.57 11.664 0.164 1 98.19 59 ILE B C 1
ATOM 2619 O O . ILE B 1 59 ? 15.328 11.742 1.37 1 98.19 59 ILE B O 1
ATOM 2623 N N . ASN B 1 60 ? 16.766 11.82 -0.333 1 96.94 60 ASN B N 1
ATOM 2624 C CA . ASN B 1 60 ? 17.906 12.031 0.542 1 96.94 60 ASN B CA 1
ATOM 2625 C C . ASN B 1 60 ? 18.625 13.344 0.213 1 96.94 60 ASN B C 1
ATOM 2627 O O . ASN B 1 60 ? 18.812 13.672 -0.959 1 96.94 60 ASN B O 1
ATOM 2631 N N . GLY B 1 61 ? 18.984 14.055 1.307 1 96.69 61 GLY B N 1
ATOM 2632 C CA . GLY B 1 61 ? 19.734 15.297 1.172 1 96.69 61 GLY B CA 1
ATOM 2633 C C . GLY B 1 61 ? 18.891 16.531 1.427 1 96.69 61 GLY B C 1
ATOM 2634 O O . GLY B 1 61 ? 17.75 16.609 0.99 1 96.69 61 GLY B O 1
ATOM 2635 N N . LYS B 1 62 ? 19.531 17.5 1.999 1 95.06 62 LYS B N 1
ATOM 2636 C CA . LYS B 1 62 ? 18.828 18.719 2.406 1 95.06 62 LYS B CA 1
ATOM 2637 C C . LYS B 1 62 ? 18.234 19.438 1.2 1 95.06 62 LYS B C 1
ATOM 2639 O O . LYS B 1 62 ? 17.078 19.859 1.23 1 95.06 62 LYS B O 1
ATOM 2644 N N . ASP B 1 63 ? 18.969 19.531 0.14 1 97.25 63 ASP B N 1
ATOM 2645 C CA . ASP B 1 63 ? 18.516 20.266 -1.038 1 97.25 63 ASP B CA 1
ATOM 2646 C C . ASP B 1 63 ? 17.375 19.531 -1.734 1 97.25 63 ASP B C 1
ATOM 2648 O O . ASP B 1 63 ? 16.391 20.156 -2.148 1 97.25 63 ASP B O 1
ATOM 2652 N N . GLN B 1 64 ? 17.516 18.25 -1.836 1 97.94 64 GLN B N 1
ATOM 2653 C CA . GLN B 1 64 ? 16.469 17.453 -2.469 1 97.94 64 GLN B CA 1
ATOM 2654 C C . GLN B 1 64 ? 15.172 17.516 -1.662 1 97.94 64 GLN B C 1
ATOM 2656 O O . GLN B 1 64 ? 14.086 17.578 -2.232 1 97.94 64 GLN B O 1
ATOM 2661 N N . VAL B 1 65 ? 15.344 17.484 -0.391 1 98.06 65 VAL B N 1
ATOM 2662 C CA . VAL B 1 65 ? 14.18 17.562 0.483 1 98.06 65 VAL B CA 1
ATOM 2663 C C . VAL B 1 65 ? 13.508 18.922 0.325 1 98.06 65 VAL B C 1
ATOM 2665 O O . VAL B 1 65 ? 12.281 19 0.221 1 98.06 65 VAL B O 1
ATOM 2668 N N . ARG B 1 66 ? 14.312 19.922 0.316 1 97.62 66 ARG B N 1
ATOM 2669 C CA . ARG B 1 66 ? 13.781 21.266 0.125 1 97.62 66 ARG B CA 1
ATOM 2670 C C . ARG B 1 66 ? 13 21.359 -1.18 1 97.62 66 ARG B C 1
ATOM 2672 O O . ARG B 1 66 ? 11.875 21.875 -1.197 1 97.62 66 ARG B O 1
ATOM 2679 N N . ASP B 1 67 ? 13.586 20.859 -2.258 1 98 67 ASP B N 1
ATOM 2680 C CA . ASP B 1 67 ? 12.938 20.891 -3.566 1 98 67 ASP B CA 1
ATOM 2681 C C . ASP B 1 67 ? 11.633 20.094 -3.549 1 98 67 ASP B C 1
ATOM 2683 O O . ASP B 1 67 ? 10.633 20.516 -4.121 1 98 67 ASP B O 1
ATOM 2687 N N . PHE B 1 68 ? 11.688 19.016 -2.889 1 98.38 68 PHE B N 1
ATOM 2688 C CA . PHE B 1 68 ? 10.508 18.172 -2.787 1 98.38 68 PHE B CA 1
ATOM 2689 C C . PHE B 1 68 ? 9.391 18.891 -2.037 1 98.38 68 PHE B C 1
ATOM 2691 O O . PHE B 1 68 ? 8.242 18.906 -2.49 1 98.38 68 PHE B O 1
ATOM 2698 N N . LEU B 1 69 ? 9.703 19.484 -0.923 1 97.94 69 LEU B N 1
ATOM 2699 C CA . LEU B 1 69 ? 8.703 20.156 -0.094 1 97.94 69 LEU B CA 1
ATOM 2700 C C . LEU B 1 69 ? 8.062 21.312 -0.842 1 97.94 69 LEU B C 1
ATOM 2702 O O . LEU B 1 69 ? 6.93 21.688 -0.554 1 97.94 69 LEU B O 1
ATOM 2706 N N . ARG B 1 70 ? 8.742 21.812 -1.804 1 96.62 70 ARG B N 1
ATOM 2707 C CA . ARG B 1 70 ? 8.227 22.922 -2.611 1 96.62 70 ARG B CA 1
ATOM 2708 C C . ARG B 1 70 ? 7.352 22.391 -3.746 1 96.62 70 ARG B C 1
ATOM 2710 O O . ARG B 1 70 ? 6.543 23.141 -4.301 1 96.62 70 ARG B O 1
ATOM 2717 N N . SER B 1 71 ? 7.484 21.203 -4.035 1 97.5 71 SER B N 1
ATOM 2718 C CA . SER B 1 71 ? 6.848 20.625 -5.215 1 97.5 71 SER B CA 1
ATOM 2719 C C . SER B 1 71 ? 5.402 20.234 -4.934 1 97.5 71 SER B C 1
ATOM 2721 O O . SER B 1 71 ? 4.984 20.188 -3.773 1 97.5 71 SER B O 1
ATOM 2723 N N . LYS B 1 72 ? 4.676 19.969 -5.977 1 96.94 72 LYS B N 1
ATOM 2724 C CA . LYS B 1 72 ? 3.312 19.453 -5.863 1 96.94 72 LYS B CA 1
ATOM 2725 C C . LYS B 1 72 ? 3.287 18.094 -5.16 1 96.94 72 LYS B C 1
ATOM 2727 O O . LYS B 1 72 ? 2.414 17.844 -4.328 1 96.94 72 LYS B O 1
ATOM 2732 N N . GLU B 1 73 ? 4.246 17.281 -5.41 1 96.56 73 GLU B N 1
ATOM 2733 C CA . GLU B 1 73 ? 4.316 15.953 -4.809 1 96.56 73 GLU B CA 1
ATOM 2734 C C . GLU B 1 73 ? 4.488 16.031 -3.295 1 96.56 73 GLU B C 1
ATOM 2736 O O . GLU B 1 73 ? 3.914 15.242 -2.551 1 96.56 73 GLU B O 1
ATOM 2741 N N . GLY B 1 74 ? 5.25 17 -2.918 1 97.31 74 GLY B N 1
ATOM 2742 C CA . GLY B 1 74 ? 5.441 17.188 -1.489 1 97.31 74 GLY B CA 1
ATOM 2743 C C . GLY B 1 74 ? 4.152 17.5 -0.751 1 97.31 74 GLY B C 1
ATOM 2744 O O . GLY B 1 74 ? 4.016 17.188 0.431 1 97.31 74 GLY B O 1
ATOM 2745 N N . GLN B 1 75 ? 3.193 18.047 -1.466 1 96.69 75 GLN B N 1
ATOM 2746 C CA . GLN B 1 75 ? 1.929 18.484 -0.873 1 96.69 75 GLN B CA 1
ATOM 2747 C C . GLN B 1 75 ? 0.877 17.375 -0.978 1 96.69 75 GLN B C 1
ATOM 2749 O O . GLN B 1 75 ? -0.101 17.375 -0.228 1 96.69 75 GLN B O 1
ATOM 2754 N N . THR B 1 76 ? 1.128 16.438 -1.896 1 97.19 76 THR B N 1
ATOM 2755 C CA . THR B 1 76 ? 0.019 15.547 -2.213 1 97.19 76 THR B CA 1
ATOM 2756 C C . THR B 1 76 ? 0.369 14.102 -1.858 1 97.19 76 THR B C 1
ATOM 2758 O O . THR B 1 76 ? -0.516 13.25 -1.768 1 97.19 76 THR B O 1
ATOM 2761 N N . ARG B 1 77 ? 1.619 13.812 -1.6 1 97.75 77 ARG B N 1
ATOM 2762 C CA . ARG B 1 77 ? 2.025 12.453 -1.253 1 97.75 77 ARG B CA 1
ATOM 2763 C C . ARG B 1 77 ? 2.127 12.281 0.259 1 97.75 77 ARG B C 1
ATOM 2765 O O . ARG B 1 77 ? 2.338 13.258 0.987 1 97.75 77 ARG B O 1
ATOM 2772 N N . CYS B 1 78 ? 1.955 11.039 0.642 1 98.75 78 CYS B N 1
ATOM 2773 C CA . CYS B 1 78 ? 2.186 10.688 2.039 1 98.75 78 CYS B CA 1
ATOM 2774 C C . CYS B 1 78 ? 3.664 10.43 2.299 1 98.75 78 CYS B C 1
ATOM 2776 O O . CYS B 1 78 ? 4.309 9.688 1.552 1 98.75 78 CYS B O 1
ATOM 2778 N N . TRP B 1 79 ? 4.18 10.984 3.398 1 98.81 79 TRP B N 1
ATOM 2779 C CA . TRP B 1 79 ? 5.594 10.773 3.684 1 98.81 79 TRP B CA 1
ATOM 2780 C C . TRP B 1 79 ? 5.891 11 5.164 1 98.81 79 TRP B C 1
ATOM 2782 O O . TRP B 1 79 ? 5.062 11.547 5.891 1 98.81 79 TRP B O 1
ATOM 2792 N N . LEU B 1 80 ? 7.023 10.562 5.602 1 98.56 80 LEU B N 1
ATOM 2793 C CA . LEU B 1 80 ? 7.574 10.82 6.926 1 98.56 80 LEU B CA 1
ATOM 2794 C C . LEU B 1 80 ? 9.086 11 6.863 1 98.56 80 LEU B C 1
ATOM 2796 O O . LEU B 1 80 ? 9.727 10.562 5.898 1 98.56 80 LEU B O 1
ATOM 2800 N N . ASP B 1 81 ? 9.625 11.672 7.773 1 98.12 81 ASP B N 1
ATOM 2801 C CA . ASP B 1 81 ? 11.078 11.797 7.832 1 98.12 81 ASP B CA 1
ATOM 2802 C C . ASP B 1 81 ? 11.695 10.617 8.57 1 98.12 81 ASP B C 1
ATOM 2804 O O . ASP B 1 81 ? 10.992 9.836 9.203 1 98.12 81 ASP B O 1
ATOM 2808 N N . TYR B 1 82 ? 13 10.43 8.406 1 97.88 82 TYR B N 1
ATOM 2809 C CA . TYR B 1 82 ? 13.773 9.484 9.203 1 97.88 82 TYR B CA 1
ATOM 2810 C C . TYR B 1 82 ? 15.203 9.969 9.391 1 97.88 82 TYR B C 1
ATOM 2812 O O . TYR B 1 82 ? 15.688 10.805 8.625 1 97.88 82 TYR B O 1
ATOM 2820 N N . SER B 1 83 ? 15.844 9.469 10.352 1 95.88 83 SER B N 1
ATOM 2821 C CA . SER B 1 83 ? 17.094 10.07 10.797 1 95.88 83 SER B CA 1
ATOM 2822 C C . SER B 1 83 ? 18.266 9.555 9.977 1 95.88 83 SER B C 1
ATOM 2824 O O . SER B 1 83 ? 19.156 10.328 9.586 1 95.88 83 SER B O 1
ATOM 2826 N N . ARG B 1 84 ? 18.281 8.188 9.766 1 93.44 84 ARG B N 1
ATOM 2827 C CA . ARG B 1 84 ? 19.406 7.59 9.055 1 93.44 84 ARG B CA 1
ATOM 2828 C C . ARG B 1 84 ? 18.953 6.473 8.125 1 93.44 84 ARG B C 1
ATOM 2830 O O . ARG B 1 84 ? 18.047 5.707 8.469 1 93.44 84 ARG B O 1
ATOM 2837 N N . SER B 1 85 ? 19.672 6.391 7.027 1 89 85 SER B N 1
ATOM 2838 C CA . SER B 1 85 ? 19.328 5.402 6.012 1 89 85 SER B CA 1
ATOM 2839 C C . SER B 1 85 ? 19.422 3.984 6.562 1 89 85 SER B C 1
ATOM 2841 O O . SER B 1 85 ? 18.625 3.119 6.223 1 89 85 SER B O 1
ATOM 2843 N N . ARG B 1 86 ? 20.406 3.746 7.348 1 90.5 86 ARG B N 1
ATOM 2844 C CA . ARG B 1 86 ? 20.625 2.41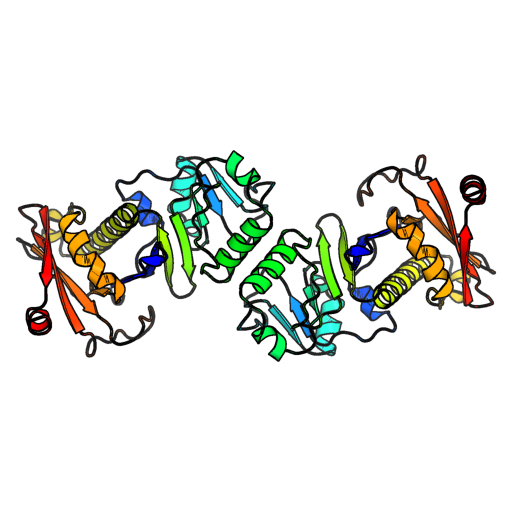2 7.898 1 90.5 86 ARG B CA 1
ATOM 2845 C C . ARG B 1 86 ? 19.438 1.961 8.734 1 90.5 86 ARG B C 1
ATOM 2847 O O . ARG B 1 86 ? 19.203 0.761 8.898 1 90.5 86 ARG B O 1
ATOM 2854 N N . PHE B 1 87 ? 18.703 2.91 9.242 1 91.12 87 PHE B N 1
ATOM 2855 C CA . PHE B 1 87 ? 17.578 2.604 10.117 1 91.12 87 PHE B CA 1
ATOM 2856 C C . PHE B 1 87 ? 16.438 1.962 9.328 1 91.12 87 PHE B C 1
ATOM 2858 O O . PHE B 1 87 ? 15.641 1.205 9.883 1 91.12 87 PHE B O 1
ATOM 2865 N N . LEU B 1 88 ? 16.344 2.262 8.062 1 95.62 88 LEU B N 1
ATOM 2866 C CA . LEU B 1 88 ? 15.312 1.656 7.227 1 95.62 88 LEU B CA 1
ATOM 2867 C C . LEU B 1 88 ? 15.469 0.141 7.172 1 95.62 88 LEU B C 1
ATOM 2869 O O . LEU B 1 88 ? 14.484 -0.592 7.113 1 95.62 88 LEU B O 1
ATOM 2873 N N . GLN B 1 89 ? 16.703 -0.315 7.289 1 94.88 89 GLN B N 1
ATOM 2874 C CA . GLN B 1 89 ? 17 -1.74 7.195 1 94.88 89 GLN B CA 1
ATOM 2875 C C . GLN B 1 89 ? 16.516 -2.486 8.438 1 94.88 89 GLN B C 1
ATOM 2877 O O . GLN B 1 89 ? 16.375 -3.711 8.414 1 94.88 89 GLN B O 1
ATOM 2882 N N . GLU B 1 90 ? 16.312 -1.754 9.477 1 95.31 90 GLU B N 1
ATOM 2883 C CA . GLU B 1 90 ? 15.938 -2.359 10.758 1 95.31 90 GLU B CA 1
ATOM 2884 C C . GLU B 1 90 ? 14.422 -2.518 10.867 1 95.31 90 GLU B C 1
ATOM 2886 O O . GLU B 1 90 ? 13.93 -3.154 11.797 1 95.31 90 GLU B O 1
ATOM 2891 N N . LEU B 1 91 ? 13.703 -1.935 9.945 1 96.81 91 LEU B N 1
ATOM 2892 C CA . LEU B 1 91 ? 12.25 -2.045 10.008 1 96.81 91 LEU B CA 1
ATOM 2893 C C . LEU B 1 91 ? 11.805 -3.488 9.797 1 96.81 91 LEU B C 1
ATOM 2895 O O . LEU B 1 91 ? 12.297 -4.168 8.891 1 96.81 91 LEU B O 1
ATOM 2899 N N . THR B 1 92 ? 10.945 -3.982 10.609 1 96.69 92 THR B N 1
ATOM 2900 C CA . THR B 1 92 ? 10.391 -5.32 10.461 1 96.69 92 THR B CA 1
ATOM 2901 C C . THR B 1 92 ? 9.281 -5.332 9.422 1 96.69 92 THR B C 1
ATOM 2903 O O . THR B 1 92 ? 8.711 -4.285 9.094 1 96.69 92 THR B O 1
ATOM 2906 N N . PRO B 1 93 ? 8.906 -6.523 8.914 1 97.19 93 PRO B N 1
ATOM 2907 C CA . PRO B 1 93 ? 7.777 -6.629 7.984 1 97.19 93 PRO B CA 1
ATOM 2908 C C . PRO B 1 93 ? 6.48 -6.059 8.555 1 97.19 93 PRO B C 1
ATOM 2910 O O . PRO B 1 93 ? 5.715 -5.414 7.836 1 97.19 93 PRO B O 1
ATOM 2913 N N . ASN B 1 94 ? 6.254 -6.219 9.828 1 96.94 94 ASN B N 1
ATOM 2914 C CA . ASN B 1 94 ? 5.066 -5.672 10.469 1 96.94 94 ASN B CA 1
ATOM 2915 C C . ASN B 1 94 ? 5.074 -4.145 10.461 1 96.94 94 ASN B C 1
ATOM 2917 O O . ASN B 1 94 ? 4.035 -3.52 10.234 1 96.94 94 ASN B O 1
ATOM 2921 N N . GLU B 1 95 ? 6.188 -3.588 10.719 1 97.19 95 GLU B N 1
ATOM 2922 C CA . GLU B 1 95 ? 6.293 -2.131 10.703 1 97.19 95 GLU B CA 1
ATOM 2923 C C . GLU B 1 95 ? 6.105 -1.578 9.297 1 97.19 95 GLU B C 1
ATOM 2925 O O . GLU B 1 95 ? 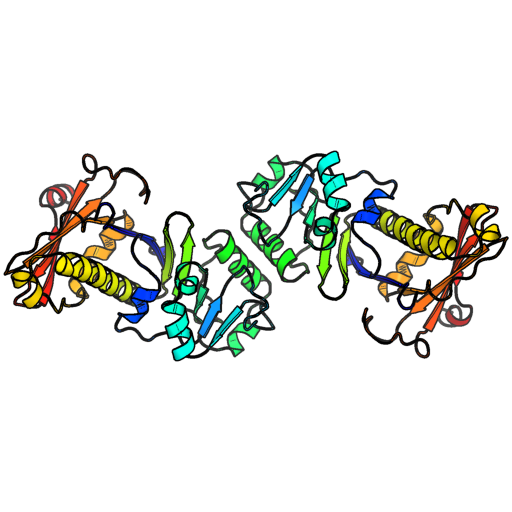5.512 -0.513 9.117 1 97.19 95 GLU B O 1
ATOM 2930 N N . ILE B 1 96 ? 6.621 -2.285 8.305 1 98.12 96 ILE B N 1
ATOM 2931 C CA . ILE B 1 96 ? 6.402 -1.899 6.914 1 98.12 96 ILE B CA 1
ATOM 2932 C C . ILE B 1 96 ? 4.91 -1.96 6.594 1 98.12 96 ILE B C 1
ATOM 2934 O O . ILE B 1 96 ? 4.371 -1.054 5.953 1 98.12 96 ILE B O 1
ATOM 2938 N N . ALA B 1 97 ? 4.238 -2.98 7.078 1 98.25 97 ALA B N 1
ATOM 2939 C CA . ALA B 1 97 ? 2.791 -3.094 6.898 1 98.25 97 ALA B CA 1
ATOM 2940 C C . ALA B 1 97 ? 2.066 -1.909 7.527 1 98.25 97 ALA B C 1
ATOM 2942 O O . ALA B 1 97 ? 1.109 -1.383 6.953 1 98.25 97 ALA B O 1
ATOM 2943 N N . GLU B 1 98 ? 2.494 -1.532 8.672 1 97.94 98 GLU B N 1
ATOM 2944 C CA . GLU B 1 98 ? 1.905 -0.39 9.367 1 97.94 98 GLU B CA 1
ATOM 2945 C C . GLU B 1 98 ? 2.068 0.892 8.555 1 97.94 98 GLU B C 1
ATOM 2947 O O . GLU B 1 98 ? 1.143 1.702 8.469 1 97.94 98 GLU B O 1
ATOM 2952 N N . LEU B 1 99 ? 3.215 1.054 8.023 1 98.25 99 LEU B N 1
ATOM 2953 C CA . LEU B 1 99 ? 3.484 2.225 7.199 1 98.25 99 LEU B CA 1
ATOM 2954 C C . LEU B 1 99 ? 2.604 2.223 5.953 1 98.25 99 LEU B C 1
ATOM 2956 O O . LEU B 1 99 ? 2.104 3.271 5.539 1 98.25 99 LEU B O 1
ATOM 2960 N N . LEU B 1 100 ? 2.492 1.032 5.379 1 98.56 100 LEU B N 1
ATOM 2961 C CA . LEU B 1 100 ? 1.603 0.903 4.227 1 98.56 100 LEU B CA 1
ATOM 2962 C C . LEU B 1 100 ? 0.181 1.32 4.59 1 98.56 100 LEU B C 1
ATOM 2964 O O . LEU B 1 100 ? -0.465 2.057 3.84 1 98.56 100 LEU B O 1
ATOM 2968 N N . TYR B 1 101 ? -0.294 0.913 5.707 1 98.56 101 TYR B N 1
ATOM 2969 C CA . TYR B 1 101 ? -1.633 1.256 6.176 1 98.56 101 TYR B CA 1
ATOM 2970 C C . TYR B 1 101 ? -1.764 2.758 6.398 1 98.56 101 TYR B C 1
ATOM 2972 O O . TYR B 1 101 ? -2.785 3.355 6.055 1 98.56 101 TYR B O 1
ATOM 2980 N N . LEU B 1 102 ? -0.732 3.293 6.98 1 98.25 102 LEU B N 1
ATOM 2981 C CA . LEU B 1 102 ? -0.686 4.73 7.234 1 98.25 102 LEU B CA 1
ATOM 2982 C C . LEU B 1 102 ? -0.99 5.516 5.965 1 98.25 102 LEU B C 1
ATOM 2984 O O . LEU B 1 102 ? -1.841 6.41 5.969 1 98.25 102 LEU B O 1
ATOM 2988 N N . GLY B 1 103 ? -0.318 5.188 4.895 1 98 103 GLY B N 1
ATOM 2989 C CA . GLY B 1 103 ? -0.516 5.863 3.623 1 98 103 GLY B CA 1
ATOM 2990 C C . GLY B 1 103 ? -1.856 5.555 2.984 1 98 103 GLY B C 1
ATOM 2991 O O . GLY B 1 103 ? -2.428 6.395 2.287 1 98 103 GLY B O 1
ATOM 2992 N N . HIS B 1 104 ? -2.314 4.395 3.221 1 98.06 104 HIS B N 1
ATOM 2993 C CA . HIS B 1 104 ? -3.535 3.9 2.596 1 98.06 104 HIS B CA 1
ATOM 2994 C C . HIS B 1 104 ? -4.773 4.469 3.281 1 98.06 104 HIS B C 1
ATOM 2996 O O . HIS B 1 104 ? -5.672 4.992 2.619 1 98.06 104 HIS B O 1
ATOM 3002 N N . ALA B 1 105 ? -4.773 4.395 4.57 1 97.25 105 ALA B N 1
ATOM 3003 C CA . ALA B 1 105 ? -5.945 4.789 5.348 1 97.25 105 ALA B CA 1
ATOM 3004 C C . ALA B 1 105 ? -5.82 6.227 5.84 1 97.25 105 ALA B C 1
ATOM 3006 O O . ALA B 1 105 ? -6.793 6.812 6.324 1 97.25 105 ALA B O 1
ATOM 3007 N N . LYS B 1 106 ? -4.617 6.777 5.758 1 97.5 106 LYS B N 1
ATOM 3008 C CA . LYS B 1 106 ? -4.328 8.141 6.18 1 97.5 106 LYS B CA 1
ATOM 3009 C C . LYS B 1 106 ? -4.496 8.297 7.688 1 97.5 106 LYS B C 1
ATOM 3011 O O . LYS B 1 106 ? -4.93 9.352 8.164 1 97.5 106 LYS B O 1
ATOM 3016 N N . THR B 1 107 ? -4.316 7.195 8.328 1 95.19 107 THR B N 1
ATOM 3017 C CA . THR B 1 107 ? -4.363 7.188 9.789 1 95.19 107 THR B CA 1
ATOM 3018 C C . THR B 1 107 ? -3.514 6.051 10.352 1 95.19 107 THR B C 1
ATOM 3020 O O . THR B 1 107 ? -3.053 5.184 9.602 1 95.19 107 THR B O 1
ATOM 3023 N N . HIS B 1 108 ? -3.373 6.062 11.703 1 94.56 108 HIS B N 1
ATOM 3024 C CA . HIS B 1 108 ? -2.42 5.156 12.328 1 94.56 108 HIS B CA 1
ATOM 3025 C C . HIS B 1 108 ? -3.115 3.91 12.867 1 94.56 108 HIS B C 1
ATOM 3027 O O . HIS B 1 108 ? -4.277 3.969 13.273 1 94.56 108 HIS B O 1
ATOM 3033 N N . LEU B 1 109 ? -2.4 2.824 12.805 1 94.69 109 LEU B N 1
ATOM 3034 C CA . LEU B 1 109 ? -2.738 1.649 13.602 1 94.69 109 LEU B CA 1
ATOM 3035 C C . LEU B 1 109 ? -2.193 1.779 15.016 1 94.69 109 LEU B C 1
ATOM 3037 O O . LEU B 1 109 ? -2.932 1.604 15.984 1 94.69 109 LEU B O 1
ATOM 3041 N N . ASN B 1 110 ? -0.959 2.035 15.031 1 92.81 110 ASN B N 1
ATOM 3042 C CA . ASN B 1 110 ? -0.189 2.404 16.219 1 92.81 110 ASN B CA 1
ATOM 3043 C C . ASN B 1 110 ? 0.504 3.752 16.031 1 92.81 110 ASN B C 1
ATOM 3045 O O . ASN B 1 110 ? 0.471 4.332 14.953 1 92.81 110 ASN B O 1
ATOM 3049 N N . SER B 1 111 ? 1.071 4.215 17.125 1 93.94 111 SER B N 1
ATOM 3050 C CA . SER B 1 111 ? 1.812 5.469 17.016 1 93.94 111 SER B CA 1
ATOM 3051 C C . SER B 1 111 ? 2.793 5.43 15.844 1 93.94 111 SER B C 1
ATOM 3053 O O . SER B 1 111 ? 3.609 4.512 15.742 1 93.94 111 SER B O 1
ATOM 3055 N N . PRO B 1 112 ? 2.703 6.387 15 1 95.5 112 PRO B N 1
ATOM 3056 C CA . PRO B 1 112 ? 3.543 6.32 13.805 1 95.5 112 PRO B CA 1
ATOM 3057 C C . PRO B 1 112 ? 4.934 6.914 14.023 1 95.5 112 PRO B C 1
ATOM 3059 O O . PRO B 1 112 ? 5.531 7.457 13.094 1 95.5 112 PRO B O 1
ATOM 3062 N N . PHE B 1 113 ? 5.359 6.945 15.242 1 96.31 113 PHE B N 1
ATOM 3063 C CA . PHE B 1 113 ? 6.727 7.316 15.602 1 96.31 113 PHE B CA 1
ATOM 3064 C C . PHE B 1 113 ? 7.547 6.082 15.953 1 96.31 113 PHE B C 1
ATOM 3066 O O . PHE B 1 113 ? 7.414 5.527 17.047 1 96.31 113 PHE B O 1
ATOM 3073 N N . TYR B 1 114 ? 8.367 5.773 15.016 1 92.12 114 TYR B N 1
ATOM 3074 C CA . TYR B 1 114 ? 9.133 4.539 15.117 1 92.12 114 TYR B CA 1
ATOM 3075 C C . TYR B 1 114 ? 10.492 4.797 15.766 1 92.12 114 TYR B C 1
ATOM 3077 O O . TYR B 1 114 ? 11.266 5.637 15.289 1 92.12 114 TYR B O 1
ATOM 3085 N N . TYR B 1 115 ? 10.789 4.047 16.734 1 91.12 115 TYR B N 1
ATOM 3086 C CA . TYR B 1 115 ? 12.062 4.199 17.422 1 91.12 115 TYR B CA 1
ATOM 3087 C C . TYR B 1 115 ? 13.234 4.004 16.469 1 91.12 115 TYR B C 1
ATOM 3089 O O . TYR B 1 115 ? 14.211 4.758 16.5 1 91.12 115 TYR B O 1
ATOM 3097 N N . LYS B 1 116 ? 13.094 3.076 15.602 1 92.56 116 LYS B N 1
ATOM 3098 C CA . LYS B 1 116 ? 14.156 2.75 14.648 1 92.56 116 LYS B CA 1
ATOM 3099 C C . LYS B 1 116 ? 14.375 3.889 13.664 1 92.56 116 LYS B C 1
ATOM 3101 O O . LYS B 1 116 ? 15.516 4.164 13.266 1 92.56 116 LYS B O 1
ATOM 3106 N N . LEU B 1 117 ? 13.359 4.547 13.289 1 95.19 117 LEU B N 1
ATOM 3107 C CA . LEU B 1 117 ? 13.453 5.609 12.297 1 95.19 117 LEU B CA 1
ATOM 3108 C C . LEU B 1 117 ? 13.789 6.941 12.961 1 95.19 117 LEU B C 1
ATOM 3110 O O . LEU B 1 117 ? 14.328 7.844 12.312 1 95.19 117 LEU B O 1
ATOM 3114 N N . GLN B 1 118 ? 13.383 7.031 14.234 1 96.12 118 GLN B N 1
ATOM 3115 C CA . GLN B 1 118 ? 13.5 8.281 14.977 1 96.12 118 GLN B CA 1
ATOM 3116 C C . GLN B 1 118 ? 12.828 9.43 14.227 1 96.12 118 GLN B C 1
ATOM 3118 O O . GLN B 1 118 ? 13.367 10.531 14.141 1 96.12 118 GLN B O 1
ATOM 3123 N N . ASN B 1 119 ? 11.797 9.062 13.57 1 96.94 119 ASN B N 1
ATOM 3124 C CA . ASN B 1 119 ? 11.094 10.086 12.812 1 96.94 119 ASN B CA 1
ATOM 3125 C C . ASN B 1 119 ? 10.352 11.062 13.727 1 96.94 119 ASN B C 1
ATOM 3127 O O . ASN B 1 119 ? 9.922 10.688 14.82 1 96.94 119 ASN B O 1
ATOM 3131 N N . GLU B 1 120 ? 10.117 12.32 13.188 1 96.88 120 GLU B N 1
ATOM 3132 C CA . GLU B 1 120 ? 9.508 13.398 13.969 1 96.88 120 GLU B CA 1
ATOM 3133 C C . GLU B 1 120 ? 8.227 13.891 13.312 1 96.88 120 GLU B C 1
ATOM 3135 O O . GLU B 1 120 ? 7.422 14.578 13.953 1 96.88 120 GLU B O 1
ATOM 3140 N N . LEU B 1 121 ? 8.109 13.547 12.109 1 97.56 121 LEU B N 1
ATOM 3141 C CA . LEU B 1 121 ? 7.035 14.141 11.328 1 97.56 121 LEU B CA 1
ATOM 3142 C C . LEU B 1 121 ? 6.449 13.117 10.352 1 97.56 121 LEU B C 1
ATOM 3144 O O . LEU B 1 121 ? 7.191 12.383 9.703 1 97.56 121 LEU B O 1
ATOM 3148 N N . VAL B 1 122 ? 5.152 13.008 10.336 1 98.62 122 VAL B N 1
ATOM 3149 C CA . VAL B 1 122 ? 4.395 12.266 9.328 1 98.62 122 VAL B CA 1
ATOM 3150 C C . VAL B 1 122 ? 3.373 13.188 8.664 1 98.62 122 VAL B C 1
ATOM 3152 O O . VAL B 1 122 ? 2.65 13.914 9.344 1 98.62 122 VAL B O 1
ATOM 3155 N N . TYR B 1 123 ? 3.307 13.203 7.375 1 98.81 123 TYR B N 1
ATOM 3156 C CA . TYR B 1 123 ? 2.436 14.062 6.578 1 98.81 123 TYR B CA 1
ATOM 3157 C C . TYR B 1 123 ? 1.501 13.234 5.707 1 98.81 123 TYR B C 1
ATOM 3159 O O . TYR B 1 123 ? 1.951 12.523 4.809 1 98.81 123 TYR B O 1
ATOM 3167 N N . LEU B 1 124 ? 0.169 13.312 5.926 1 98.75 124 LEU B N 1
ATOM 3168 C CA . LEU B 1 124 ? -0.817 12.484 5.238 1 98.75 124 LEU B CA 1
ATOM 3169 C C . LEU B 1 124 ? -1.929 13.344 4.645 1 98.75 124 LEU B C 1
ATOM 3171 O O . LEU B 1 124 ? -2.998 13.484 5.242 1 98.75 124 LEU B O 1
ATOM 3175 N N . PRO B 1 125 ? -1.753 13.859 3.492 1 98.38 125 PRO B N 1
ATOM 3176 C CA . PRO B 1 125 ? -2.789 14.672 2.857 1 98.38 125 PRO B CA 1
ATOM 3177 C C . PRO B 1 125 ? -3.986 13.852 2.387 1 98.38 125 PRO B C 1
ATOM 3179 O O . PRO B 1 125 ? -3.814 12.742 1.877 1 98.38 125 PRO B O 1
ATOM 3182 N N . MET B 1 126 ? -5.105 14.375 2.578 1 95.88 126 MET B N 1
ATOM 3183 C CA . MET B 1 126 ? -6.34 13.742 2.121 1 95.88 126 MET B CA 1
ATOM 3184 C C . MET B 1 126 ? -6.855 14.398 0.848 1 95.88 126 MET B C 1
ATOM 3186 O O . MET B 1 126 ? -6.43 15.508 0.503 1 95.88 126 MET B O 1
ATOM 3190 N N . ARG B 1 127 ? -7.812 13.781 0.259 1 91.56 127 ARG B N 1
ATOM 3191 C CA . ARG B 1 127 ? -8.352 14.258 -1.009 1 91.56 127 ARG B CA 1
ATOM 3192 C C . ARG B 1 127 ? -9.164 15.531 -0.811 1 91.56 127 ARG B C 1
ATOM 3194 O O . ARG B 1 127 ? -9.234 16.375 -1.707 1 91.56 127 ARG B O 1
ATOM 3201 N N . ASN B 1 128 ? -9.727 15.672 0.285 1 92.56 128 ASN B N 1
ATOM 3202 C CA . ASN B 1 128 ? -10.609 16.812 0.514 1 92.56 128 ASN B CA 1
ATOM 3203 C C . ASN B 1 128 ? -9.82 18.062 0.898 1 92.56 128 ASN B C 1
ATOM 3205 O O . ASN B 1 128 ? -10.406 19.094 1.229 1 92.56 128 ASN B O 1
ATOM 3209 N N . GLY B 1 129 ? -8.516 17.922 0.967 1 94.06 129 GLY B N 1
ATOM 3210 C CA . GLY B 1 129 ? -7.688 19.078 1.232 1 94.06 129 GLY B CA 1
ATOM 3211 C C . GLY B 1 129 ? -7.18 19.141 2.66 1 94.06 129 GLY B C 1
ATOM 3212 O O . GLY B 1 129 ? -6.289 19.938 2.979 1 94.06 129 GLY B O 1
ATOM 3213 N N . THR B 1 130 ? -7.746 18.312 3.535 1 96.88 130 THR B N 1
ATOM 3214 C CA . THR B 1 130 ? -7.227 18.266 4.898 1 96.88 130 THR B CA 1
ATOM 3215 C C . THR B 1 130 ? -5.953 17.422 4.965 1 96.88 130 THR B C 1
ATOM 3217 O O . THR B 1 130 ? -5.625 16.719 4.012 1 96.88 130 THR B O 1
ATOM 3220 N N . VAL B 1 131 ? -5.27 17.641 6.039 1 98 131 VAL B N 1
ATOM 3221 C CA . VAL B 1 131 ? -4.035 16.891 6.25 1 98 131 VAL B CA 1
ATOM 3222 C C . VAL B 1 131 ? -3.992 16.359 7.68 1 98 131 VAL B C 1
ATOM 3224 O O . VAL B 1 131 ? -4.227 17.109 8.633 1 98 131 VAL B O 1
ATOM 3227 N N . ASN B 1 132 ? -3.73 15.07 7.805 1 98.44 132 ASN B N 1
ATOM 3228 C CA . ASN B 1 132 ? -3.299 14.523 9.086 1 98.44 132 ASN B CA 1
ATOM 3229 C C . ASN B 1 132 ? -1.788 14.641 9.266 1 98.44 132 ASN B C 1
ATOM 3231 O O . ASN B 1 132 ? -1.021 14.094 8.477 1 98.44 132 ASN B O 1
ATOM 3235 N N . MET B 1 133 ? -1.38 15.359 10.266 1 98.31 133 MET B N 1
ATOM 3236 C CA . MET B 1 133 ? 0.038 15.484 10.594 1 98.31 133 MET B CA 1
ATOM 3237 C C . MET B 1 133 ? 0.335 14.891 11.969 1 98.31 133 MET B C 1
ATOM 3239 O O . MET B 1 133 ? -0.302 15.25 12.953 1 98.31 133 MET B O 1
ATOM 3243 N N . TYR B 1 134 ? 1.219 14.016 12 1 98.5 134 TYR B N 1
ATOM 3244 C CA . TYR B 1 134 ? 1.772 13.547 13.266 1 98.5 134 TYR B CA 1
ATOM 3245 C C . TYR B 1 134 ? 3.096 14.234 13.57 1 98.5 134 TYR B C 1
ATOM 3247 O O . TYR B 1 134 ? 4.043 14.156 12.781 1 98.5 134 TYR B O 1
ATOM 3255 N N . LEU B 1 135 ? 3.145 14.875 14.648 1 97.69 135 LEU B N 1
ATOM 3256 C CA . LEU B 1 135 ? 4.344 15.609 15.039 1 97.69 135 LEU B CA 1
ATOM 3257 C C . LEU B 1 135 ? 4.816 15.195 16.422 1 97.69 135 LEU B C 1
ATOM 3259 O O . LEU B 1 135 ? 4.133 15.438 17.422 1 97.69 135 LEU B O 1
ATOM 3263 N N . ARG B 1 136 ? 5.961 14.656 16.469 1 95.81 136 ARG B N 1
ATOM 3264 C CA . ARG B 1 136 ? 6.48 14.062 17.703 1 95.81 136 ARG B CA 1
ATOM 3265 C C . ARG B 1 136 ? 6.605 15.117 18.797 1 95.81 136 ARG B C 1
ATOM 3267 O O . ARG B 1 136 ? 6.344 14.828 19.969 1 95.81 136 ARG B O 1
ATOM 3274 N N . HIS B 1 137 ? 6.973 16.344 18.359 1 94 137 HIS B N 1
ATOM 3275 C CA . HIS B 1 137 ? 7.113 17.469 19.297 1 94 137 HIS B CA 1
ATOM 3276 C C . HIS B 1 137 ? 6.18 18.609 18.922 1 94 137 HIS B C 1
ATOM 3278 O O . HIS B 1 137 ? 6.074 18.969 17.75 1 94 137 HIS B O 1
ATOM 3284 N N . GLU B 1 138 ? 5.617 19.172 19.906 1 92.19 138 GLU B N 1
ATOM 3285 C CA . GLU B 1 138 ? 4.648 20.234 19.688 1 92.19 138 GLU B CA 1
ATOM 3286 C C . GLU B 1 138 ? 5.305 21.453 19.047 1 92.19 138 GLU B C 1
ATOM 3288 O O . GLU B 1 138 ? 4.652 22.203 18.312 1 92.19 138 GLU B O 1
ATOM 3293 N N . SER B 1 139 ? 6.574 21.578 19.359 1 94.31 139 SER B N 1
ATOM 3294 C CA . SER B 1 139 ? 7.301 22.719 18.812 1 94.31 139 SER B CA 1
ATOM 3295 C C . SER B 1 139 ? 7.285 22.703 17.281 1 94.31 139 SER B C 1
ATOM 3297 O O . SER B 1 139 ? 7.301 23.766 16.641 1 94.31 139 SER B O 1
ATOM 3299 N N . LEU B 1 140 ? 7.285 21.578 16.719 1 95.31 140 LEU B N 1
ATOM 3300 C CA . LEU B 1 140 ? 7.223 21.469 15.273 1 95.31 140 LEU B CA 1
ATOM 3301 C C . LEU B 1 140 ? 5.898 22 14.742 1 95.31 140 LEU B C 1
ATOM 3303 O O . LEU B 1 140 ? 5.867 22.719 13.734 1 95.31 140 LEU B O 1
ATOM 3307 N N . PHE B 1 141 ? 4.852 21.688 15.43 1 96.94 141 PHE B N 1
ATOM 3308 C CA . PHE B 1 141 ? 3.566 22.203 14.961 1 96.94 141 PHE B CA 1
ATOM 3309 C C . PHE B 1 141 ? 3.484 23.719 15.133 1 96.94 141 PHE B C 1
ATOM 3311 O O . PHE B 1 141 ? 2.936 24.406 14.281 1 96.94 141 PHE B O 1
ATOM 3318 N N . GLU B 1 142 ? 3.984 24.125 16.281 1 96.94 142 GLU B N 1
ATOM 3319 C CA . GLU B 1 142 ? 4.043 25.562 16.5 1 96.94 142 GLU B CA 1
ATOM 3320 C C . GLU B 1 142 ? 4.684 26.266 15.305 1 96.94 142 GLU B C 1
ATOM 3322 O O . GLU B 1 142 ? 4.18 27.297 14.836 1 96.94 142 GLU B O 1
ATOM 3327 N N . ALA B 1 143 ? 5.711 25.703 14.844 1 96.5 143 ALA B N 1
ATOM 3328 C CA . ALA B 1 143 ? 6.438 26.266 13.711 1 96.5 143 ALA B CA 1
ATOM 3329 C C . ALA B 1 143 ? 5.586 26.234 12.445 1 96.5 143 ALA B C 1
ATOM 3331 O O . ALA B 1 143 ? 5.523 27.219 11.703 1 96.5 143 ALA B O 1
ATOM 3332 N N . PHE B 1 144 ? 4.957 25.125 12.164 1 97.25 144 PHE B N 1
ATOM 3333 C CA . PHE B 1 144 ? 4.062 25 11.023 1 97.25 144 PHE B CA 1
ATOM 3334 C C . PHE B 1 144 ? 2.965 26.062 11.078 1 97.25 144 PHE B C 1
ATOM 3336 O O . PHE B 1 144 ? 2.711 26.75 10.086 1 97.25 144 PHE B O 1
ATOM 3343 N N . LEU B 1 145 ? 2.342 26.125 12.188 1 97.94 145 LEU B N 1
ATOM 3344 C CA . LEU B 1 145 ? 1.212 27.047 12.344 1 97.94 145 LEU B CA 1
ATOM 3345 C C . LEU B 1 145 ? 1.648 28.484 12.164 1 97.94 145 LEU B C 1
ATOM 3347 O O . LEU B 1 145 ? 0.982 29.266 11.469 1 97.94 145 LEU B O 1
ATOM 3351 N N . ALA B 1 146 ? 2.75 28.797 12.812 1 97.19 146 ALA B N 1
ATOM 3352 C CA . ALA B 1 146 ? 3.281 30.156 12.695 1 97.19 146 ALA B CA 1
ATOM 3353 C C . ALA B 1 146 ? 3.547 30.5 11.234 1 97.19 146 ALA B C 1
ATOM 3355 O O . ALA B 1 146 ? 3.166 31.594 10.773 1 97.19 146 ALA B O 1
ATOM 3356 N N . ALA B 1 147 ? 4.191 29.641 10.547 1 96.56 147 ALA B N 1
ATOM 3357 C CA . ALA B 1 147 ? 4.508 29.875 9.141 1 96.56 147 ALA B CA 1
ATOM 3358 C C . ALA B 1 147 ? 3.232 30.016 8.312 1 96.56 147 ALA B C 1
ATOM 3360 O O . ALA B 1 147 ? 3.148 30.875 7.434 1 96.56 147 ALA B O 1
ATOM 3361 N N . ALA B 1 148 ? 2.27 29.203 8.547 1 97.06 148 ALA B N 1
ATOM 3362 C CA . ALA B 1 148 ? 1.01 29.25 7.812 1 97.06 148 ALA B CA 1
ATOM 3363 C C . ALA B 1 148 ? 0.276 30.562 8.055 1 97.06 148 ALA B C 1
ATOM 3365 O O . ALA B 1 148 ? -0.238 31.188 7.121 1 97.06 148 ALA B O 1
ATOM 3366 N N . ILE B 1 149 ? 0.195 30.953 9.281 1 96.94 149 ILE B N 1
ATOM 3367 C CA . ILE B 1 149 ? -0.461 32.219 9.625 1 96.94 149 ILE B CA 1
ATOM 3368 C C . ILE B 1 149 ? 0.188 33.344 8.859 1 96.94 149 ILE B C 1
ATOM 3370 O O . ILE B 1 149 ? -0.504 34.156 8.227 1 96.94 149 ILE B O 1
ATOM 3374 N N . ASN B 1 150 ? 1.477 33.406 8.922 1 95.06 150 ASN B N 1
ATOM 3375 C CA . ASN B 1 150 ? 2.188 34.469 8.219 1 95.06 150 ASN B CA 1
ATOM 3376 C C . ASN B 1 150 ? 1.944 34.406 6.711 1 95.06 150 ASN B C 1
ATOM 3378 O O . ASN B 1 150 ? 1.836 35.438 6.051 1 95.06 150 ASN B O 1
ATOM 3382 N N . LYS B 1 151 ? 1.941 33.219 6.215 1 94.19 151 LYS B N 1
ATOM 3383 C CA . LYS B 1 151 ? 1.649 33 4.797 1 94.19 151 LYS B CA 1
ATOM 3384 C C . LYS B 1 151 ? 0.307 33.625 4.422 1 94.19 151 LYS B C 1
ATOM 3386 O O . LYS B 1 151 ? 0.212 34.375 3.438 1 94.19 151 LYS B O 1
ATOM 3391 N N . TYR B 1 152 ? -0.7 33.406 5.191 1 94.88 152 TYR B N 1
ATOM 3392 C CA . TYR B 1 152 ? -2.027 33.969 4.926 1 94.88 152 TYR B CA 1
ATOM 3393 C C . TYR B 1 152 ? -2.041 35.469 5.113 1 94.88 152 TYR B C 1
ATOM 3395 O O . TYR B 1 152 ? -2.641 36.188 4.316 1 94.88 152 TYR B O 1
ATOM 3403 N N . LEU B 1 153 ? -1.403 35.938 6.133 1 93 153 LEU B N 1
ATOM 3404 C CA . LEU B 1 153 ? -1.352 37.375 6.371 1 93 153 LEU B CA 1
ATOM 3405 C C . LEU B 1 153 ? -0.673 38.094 5.211 1 93 153 LEU B C 1
ATOM 3407 O O . LEU B 1 153 ? -1.144 39.156 4.762 1 93 153 LEU B O 1
ATOM 3411 N N . ARG B 1 154 ? 0.428 37.5 4.781 1 91.44 154 ARG B N 1
ATOM 3412 C CA . ARG B 1 154 ? 1.144 38.094 3.66 1 91.44 154 ARG B CA 1
ATOM 3413 C C . ARG B 1 154 ? 0.267 38.156 2.412 1 91.44 154 ARG B C 1
ATOM 3415 O O . ARG B 1 154 ? 0.238 39.156 1.702 1 91.44 154 ARG B O 1
ATOM 3422 N N . ARG B 1 155 ? -0.37 37.094 2.184 1 90.56 155 ARG B N 1
ATOM 3423 C CA . ARG B 1 155 ? -1.248 37.031 1.021 1 90.56 155 ARG B CA 1
ATOM 3424 C C . ARG B 1 155 ? -2.328 38.094 1.083 1 90.56 155 ARG B C 1
ATOM 3426 O O . ARG B 1 155 ? -2.576 38.781 0.096 1 90.56 155 ARG B O 1
ATOM 3433 N N . ILE B 1 156 ? -2.936 38.281 2.15 1 88.75 156 ILE B N 1
ATOM 3434 C CA . ILE B 1 156 ? -4.02 39.219 2.326 1 88.75 156 ILE B CA 1
ATOM 3435 C C . ILE B 1 156 ? -3.463 40.656 2.285 1 88.75 156 ILE B C 1
ATOM 3437 O O . ILE B 1 156 ? -4.078 41.562 1.706 1 88.75 156 ILE B O 1
ATOM 3441 N N . ALA B 1 157 ? -2.32 40.812 2.932 1 86.19 157 ALA B N 1
ATOM 3442 C CA . ALA B 1 157 ? -1.674 42.125 2.912 1 86.19 157 ALA B CA 1
ATOM 3443 C C . ALA B 1 157 ? -1.372 42.562 1.484 1 86.19 157 ALA B C 1
ATOM 3445 O O . ALA B 1 157 ? -1.484 43.75 1.158 1 86.19 157 ALA B O 1
ATOM 3446 N N . ASN B 1 158 ? -0.984 41.625 0.66 1 85.06 158 ASN B N 1
ATOM 3447 C CA . ASN B 1 158 ? -0.636 41.938 -0.726 1 85.06 158 ASN B CA 1
ATOM 3448 C C . ASN B 1 158 ? -1.863 42.344 -1.537 1 85.06 158 ASN B C 1
ATOM 3450 O O . ASN B 1 158 ? -1.734 42.906 -2.619 1 85.06 158 ASN B O 1
ATOM 3454 N N . GLU B 1 159 ? -2.955 42 -0.999 1 81.12 159 GLU B N 1
ATOM 3455 C CA . GLU B 1 159 ? -4.195 42.375 -1.671 1 81.12 159 GLU B CA 1
ATOM 3456 C C . GLU B 1 159 ? -4.676 43.75 -1.201 1 81.12 159 GLU B C 1
ATOM 3458 O O . GLU B 1 159 ? -5.605 44.312 -1.778 1 81.12 159 GLU B O 1
ATOM 3463 N N . GLN B 1 160 ? -3.998 44.281 -0.256 1 75.81 160 GLN B N 1
ATOM 3464 C CA . GLN B 1 160 ? -4.355 45.594 0.28 1 75.81 160 GLN B CA 1
ATOM 3465 C C . GLN B 1 160 ? -3.777 46.719 -0.578 1 75.81 160 GLN B C 1
ATOM 3467 O O . GLN B 1 160 ? -2.83 46.5 -1.338 1 75.81 160 GLN B O 1
ATOM 3472 N N . PRO B 1 161 ? -4.48 47.844 -0.455 1 71.06 161 PRO B N 1
ATOM 3473 C CA . PRO B 1 161 ? -3.932 49 -1.175 1 71.06 161 PRO B CA 1
ATOM 3474 C C . PRO B 1 161 ? -2.465 49.25 -0.843 1 71.06 161 PRO B C 1
ATOM 3476 O O . PRO B 1 161 ? -2.006 48.906 0.251 1 71.06 161 PRO B O 1
ATOM 3479 N N . PHE B 1 162 ? -1.761 49.844 -1.828 1 66.19 162 PHE B N 1
ATOM 3480 C CA . PHE B 1 162 ? -0.313 50 -1.871 1 66.19 162 PHE B CA 1
ATOM 3481 C C . PHE B 1 162 ? 0.193 50.656 -0.589 1 66.19 162 PHE B C 1
ATOM 3483 O O . PHE B 1 162 ? 1.221 50.25 -0.044 1 66.19 162 PHE B O 1
ATOM 3490 N N . TRP B 1 163 ? -0.387 51.594 -0.153 1 62.66 163 TRP B N 1
ATOM 3491 C CA . TRP B 1 163 ? 0.097 52.344 0.998 1 62.66 163 TRP B CA 1
ATOM 3492 C C . TRP B 1 163 ? 0.088 51.5 2.258 1 62.66 163 TRP B C 1
ATOM 3494 O O . TRP B 1 163 ? 0.911 51.688 3.154 1 62.66 163 TRP B O 1
ATOM 3504 N N . LEU B 1 164 ? -0.713 50.562 2.367 1 61.44 164 LEU B N 1
ATOM 3505 C CA . LEU B 1 164 ? -0.808 49.625 3.496 1 61.44 164 LEU B CA 1
ATOM 3506 C C . LEU B 1 164 ? 0.195 48.5 3.355 1 61.44 164 LEU B C 1
ATOM 3508 O O . LEU B 1 164 ? 0.695 47.969 4.355 1 61.44 164 LEU B O 1
ATOM 3512 N N . ARG B 1 165 ? 0.517 48.25 2.072 1 64.56 165 ARG B N 1
ATOM 3513 C CA . ARG B 1 165 ? 1.47 47.188 1.772 1 64.56 165 ARG B CA 1
ATOM 3514 C C . ARG B 1 165 ? 2.873 47.562 2.236 1 64.56 165 ARG B C 1
ATOM 3516 O O . ARG B 1 165 ? 3.637 46.688 2.678 1 64.56 165 ARG B O 1
ATOM 3523 N N . LEU B 1 166 ? 3.199 48.75 2.098 1 58.22 166 LEU B N 1
ATOM 3524 C CA . LEU B 1 166 ? 4.539 49.219 2.422 1 58.22 166 LEU B CA 1
ATOM 3525 C C . LEU B 1 166 ? 4.859 49 3.893 1 58.22 166 LEU B C 1
ATOM 3527 O O . LEU B 1 166 ? 6.016 48.75 4.246 1 58.22 166 LEU B O 1
ATOM 3531 N N . ARG B 1 167 ? 3.938 48.969 4.785 1 57.84 167 ARG B N 1
ATOM 3532 C CA . ARG B 1 167 ? 4.164 48.812 6.219 1 57.84 167 ARG B CA 1
ATOM 3533 C C . ARG B 1 167 ? 4.168 47.344 6.641 1 57.84 167 ARG B C 1
ATOM 3535 O O . ARG B 1 167 ? 4.609 47.031 7.742 1 57.84 167 ARG B O 1
ATOM 3542 N N . GLN B 1 168 ? 3.686 46.594 5.676 1 58.75 168 GLN B N 1
ATOM 3543 C CA . GLN B 1 168 ? 3.242 45.281 6.117 1 58.75 168 GLN B CA 1
ATOM 3544 C C . GLN B 1 168 ? 4.223 44.188 5.68 1 58.75 168 GLN B C 1
ATOM 3546 O O . GLN B 1 168 ? 3.91 43 5.742 1 58.75 168 GLN B O 1
ATOM 3551 N N . GLN B 1 169 ? 5.48 44.469 5.664 1 63.5 169 GLN B N 1
ATOM 3552 C CA . GLN B 1 169 ? 6.305 43.5 4.941 1 63.5 169 GLN B CA 1
ATOM 3553 C C . GLN B 1 169 ? 6.734 42.344 5.855 1 63.5 169 GLN B C 1
ATOM 3555 O O . GLN B 1 169 ? 6.922 41.219 5.395 1 63.5 169 GLN B O 1
ATOM 3560 N N . HIS B 1 170 ? 6.637 42.625 7.172 1 80.25 170 HIS B N 1
ATOM 3561 C CA . HIS B 1 170 ? 7.172 41.562 7.984 1 80.25 170 HIS B CA 1
ATOM 3562 C C . HIS B 1 170 ? 6.293 41.281 9.203 1 80.25 170 HIS B C 1
ATOM 3564 O O . HIS B 1 170 ? 5.891 42.219 9.898 1 80.25 170 HIS B O 1
ATOM 3570 N N . PHE B 1 171 ? 5.746 40.062 9.25 1 90.31 171 PHE B N 1
ATOM 3571 C CA . PHE B 1 171 ? 4.973 39.656 10.422 1 90.31 171 PHE B CA 1
ATOM 3572 C C . PHE B 1 171 ? 5.797 38.75 11.32 1 90.31 171 PHE B C 1
ATOM 3574 O O . PHE B 1 171 ? 6.406 37.781 10.852 1 90.31 171 PHE B O 1
ATOM 3581 N N . SER B 1 172 ? 5.836 39.156 12.562 1 92.75 172 SER B N 1
ATOM 3582 C CA . SER B 1 172 ? 6.52 38.281 13.492 1 92.75 172 SER B CA 1
ATOM 3583 C C . SER B 1 172 ? 5.844 36.906 13.555 1 92.75 172 SER B C 1
ATOM 3585 O O . SER B 1 172 ? 4.637 36.812 13.344 1 92.75 172 SER B O 1
ATOM 3587 N N . HIS B 1 173 ? 6.602 35.938 13.898 1 94.25 173 HIS B N 1
ATOM 3588 C CA . HIS B 1 173 ? 6.043 34.594 14.078 1 94.25 173 HIS B CA 1
ATOM 3589 C C . HIS B 1 173 ? 5.215 34.5 15.352 1 94.25 173 HIS B C 1
ATOM 3591 O O . HIS B 1 173 ? 5.523 35.156 16.344 1 94.25 173 HIS B O 1
ATOM 3597 N N . LEU B 1 174 ? 4.191 33.656 15.227 1 96.31 174 LEU B N 1
ATOM 3598 C CA . LEU B 1 174 ? 3.4 33.375 16.422 1 96.31 174 LEU B CA 1
ATOM 3599 C C . LEU B 1 174 ? 4.301 33.062 17.609 1 96.31 174 LEU B C 1
ATOM 3601 O O . LEU B 1 174 ? 5.227 32.25 17.516 1 96.31 174 LEU B O 1
ATOM 3605 N N . SER B 1 175 ? 4.102 33.719 18.703 1 93.94 175 SER B N 1
ATOM 3606 C CA . SER B 1 175 ? 4.938 33.531 19.875 1 93.94 175 SER B CA 1
ATOM 3607 C C . SER B 1 175 ? 4.582 32.25 20.609 1 93.94 175 SER B C 1
ATOM 3609 O O . SER B 1 175 ? 3.438 31.781 20.547 1 93.94 175 SER B O 1
ATOM 3611 N N . HIS B 1 176 ? 5.551 31.734 21.328 1 94.88 176 HIS B N 1
ATOM 3612 C CA . HIS B 1 176 ? 5.332 30.531 22.141 1 94.88 176 HIS B CA 1
ATOM 3613 C C . HIS B 1 176 ? 4.207 30.75 23.141 1 94.88 176 HIS B C 1
ATOM 3615 O O . HIS B 1 176 ? 3.393 29.844 23.375 1 94.88 176 HIS B O 1
ATOM 3621 N N . GLY B 1 177 ? 4.172 31.906 23.703 1 94.81 177 GLY B N 1
ATOM 3622 C CA . GLY B 1 177 ? 3.131 32.219 24.672 1 94.81 177 GLY B CA 1
ATOM 3623 C C . GLY B 1 177 ? 1.733 32.156 24.078 1 94.81 177 GLY B C 1
ATOM 3624 O O . GLY B 1 177 ? 0.838 31.547 24.672 1 94.81 177 GLY B O 1
ATOM 3625 N N . ALA B 1 178 ? 1.558 32.781 22.984 1 95.94 178 ALA B N 1
ATOM 3626 C CA . ALA B 1 178 ? 0.256 32.75 22.312 1 95.94 178 ALA B CA 1
ATOM 3627 C C . ALA B 1 178 ? -0.117 31.344 21.906 1 95.94 178 ALA B C 1
ATOM 3629 O O . ALA B 1 178 ? -1.272 30.938 22.047 1 95.94 178 ALA B O 1
ATOM 3630 N N . TYR B 1 179 ? 0.851 30.578 21.453 1 96.44 179 TYR B N 1
ATOM 3631 C CA . TYR B 1 179 ? 0.621 29.188 21.031 1 96.44 179 TYR B CA 1
ATOM 3632 C C . TYR B 1 179 ? 0.164 28.344 22.203 1 96.44 179 TYR B C 1
ATOM 3634 O O . TYR B 1 179 ? -0.776 27.547 22.094 1 96.44 179 TYR B O 1
ATOM 3642 N N . THR B 1 180 ? 0.834 28.453 23.281 1 95.88 180 THR B N 1
ATOM 3643 C CA . THR B 1 180 ? 0.514 27.688 24.484 1 95.88 180 THR B CA 1
ATOM 3644 C C . THR B 1 180 ? -0.918 27.953 24.938 1 95.88 180 THR B C 1
ATOM 3646 O O . THR B 1 180 ? -1.6 27.047 25.422 1 95.88 180 THR B O 1
ATOM 3649 N N . GLN B 1 181 ? -1.384 29.156 24.719 1 94.44 181 GLN B N 1
ATOM 3650 C CA . GLN B 1 181 ? -2.756 29.516 25.062 1 94.44 181 GLN B CA 1
ATOM 3651 C C . GLN B 1 181 ? -3.748 28.922 24.062 1 94.44 181 GLN B C 1
ATOM 3653 O O . GLN B 1 181 ? -4.879 28.594 24.438 1 94.44 181 GLN B O 1
ATOM 3658 N N . LEU B 1 182 ? -3.309 28.766 22.906 1 95.94 182 LEU B N 1
ATOM 3659 C CA . LEU B 1 182 ? -4.148 28.25 21.828 1 95.94 182 LEU B CA 1
ATOM 3660 C C . LEU B 1 182 ? -4.301 26.734 21.938 1 95.94 182 LEU B C 1
ATOM 3662 O O . LEU B 1 182 ? -5.344 26.172 21.578 1 95.94 182 LEU B O 1
ATOM 3666 N N . LEU B 1 183 ? -3.303 26.047 22.438 1 95.75 183 LEU B N 1
ATOM 3667 C CA . LEU B 1 183 ? -3.137 24.609 22.344 1 95.75 183 LEU B CA 1
ATOM 3668 C C . LEU B 1 183 ? -4.352 23.891 22.922 1 95.75 183 LEU B C 1
ATOM 3670 O O . LEU B 1 183 ? -4.93 23.016 22.266 1 95.75 183 LEU B O 1
ATOM 3674 N N . PRO B 1 184 ? -4.875 24.281 24.109 1 95.5 184 PRO B N 1
ATOM 3675 C CA . PRO B 1 184 ? -6.039 23.578 24.641 1 95.5 184 PRO B CA 1
ATOM 3676 C C . PRO B 1 184 ? -7.289 23.766 23.797 1 95.5 184 PRO B C 1
ATOM 3678 O O . PRO B 1 184 ? -8.141 22.875 23.734 1 95.5 184 PRO B O 1
ATOM 3681 N N . LEU B 1 185 ? -7.406 24.891 23.094 1 95.81 185 LEU B N 1
ATOM 3682 C CA . LEU B 1 185 ? -8.562 25.172 22.25 1 95.81 185 LEU B CA 1
ATOM 3683 C C . LEU B 1 185 ? -8.562 24.281 21.016 1 95.81 185 LEU B C 1
ATOM 3685 O O . LEU B 1 185 ? -9.617 23.938 20.484 1 95.81 185 LEU B O 1
ATOM 3689 N N . LEU B 1 186 ? -7.371 23.922 20.609 1 97.25 186 LEU B N 1
ATOM 3690 C CA . LEU B 1 186 ? -7.234 23.172 19.375 1 97.25 186 LEU B CA 1
ATOM 3691 C C . LEU B 1 186 ? -7.809 21.766 19.531 1 97.25 186 LEU B C 1
ATOM 3693 O O . LEU B 1 186 ? -8.102 21.094 18.531 1 97.25 186 LEU B O 1
ATOM 3697 N N . GLU B 1 187 ? -7.934 21.25 20.703 1 96.56 187 GLU B N 1
ATOM 3698 C CA . GLU B 1 187 ? -8.453 19.922 20.938 1 96.56 187 GLU B CA 1
ATOM 3699 C C . GLU B 1 187 ? -9.906 19.797 20.5 1 96.56 187 GLU B C 1
ATOM 3701 O O . GLU B 1 187 ? -10.359 18.719 20.109 1 96.56 187 GLU B O 1
ATOM 3706 N N . ASP B 1 188 ? -10.602 21.016 20.484 1 95.12 188 ASP B N 1
ATOM 3707 C CA . ASP B 1 188 ? -12 21.016 20.078 1 95.12 188 ASP B CA 1
ATOM 3708 C C . ASP B 1 188 ? -12.156 21.484 18.625 1 95.12 188 ASP B C 1
ATOM 3710 O O . ASP B 1 188 ? -13.273 21.578 18.109 1 95.12 188 ASP B O 1
ATOM 3714 N N . GLY B 1 189 ? -11.062 21.75 18.047 1 97.06 189 GLY B N 1
ATOM 3715 C CA . GLY B 1 189 ? -11.102 22.266 16.688 1 97.06 189 GLY B CA 1
ATOM 3716 C C . GLY B 1 189 ? -11.312 23.766 16.625 1 97.06 189 GLY B C 1
ATOM 3717 O O . GLY B 1 189 ? -12.25 24.297 17.219 1 97.06 189 GLY B O 1
ATOM 3718 N N . VAL B 1 190 ? -10.461 24.422 15.906 1 97.31 190 VAL B N 1
ATOM 3719 C CA . VAL B 1 190 ? -10.523 25.875 15.82 1 97.31 190 VAL B CA 1
ATOM 3720 C C . VAL B 1 190 ? -10.344 26.312 14.367 1 97.31 190 VAL B C 1
ATOM 3722 O O . VAL B 1 190 ? -9.492 25.781 13.656 1 97.31 190 VAL B O 1
ATOM 3725 N N . VAL B 1 191 ? -11.141 27.234 13.969 1 97 191 VAL B N 1
ATOM 3726 C CA . VAL B 1 191 ? -10.992 27.891 12.672 1 97 191 VAL B CA 1
ATOM 3727 C C . VAL B 1 191 ? -10.336 29.25 12.844 1 97 191 VAL B C 1
ATOM 3729 O O . VAL B 1 191 ? -10.812 30.078 13.641 1 97 191 VAL B O 1
ATOM 3732 N N . PHE B 1 192 ? -9.211 29.438 12.242 1 97.56 192 PHE B N 1
ATOM 3733 C CA . PHE B 1 192 ? -8.648 30.766 12.047 1 97.56 192 PHE B CA 1
ATOM 3734 C C . PHE B 1 192 ? -9.258 31.438 10.82 1 97.56 192 PHE B C 1
ATOM 3736 O O . PHE B 1 192 ? -9.008 31.016 9.688 1 97.56 192 PHE B O 1
ATOM 3743 N N . ASP B 1 193 ? -10.062 32.438 11.039 1 96.12 193 ASP B N 1
ATOM 3744 C CA . ASP B 1 193 ? -10.875 33.031 9.977 1 96.12 193 ASP B CA 1
ATOM 3745 C C . ASP B 1 193 ? -10.172 34.219 9.328 1 96.12 193 ASP B C 1
ATOM 3747 O O . ASP B 1 193 ? -10.398 35.375 9.711 1 96.12 193 ASP B O 1
ATOM 3751 N N . PHE B 1 194 ? -9.453 33.938 8.32 1 95.38 194 PHE B N 1
ATOM 3752 C CA . PHE B 1 194 ? -8.68 34.969 7.637 1 95.38 194 PHE B CA 1
ATOM 3753 C C . PHE B 1 194 ? -9.57 35.781 6.707 1 95.38 194 PHE B C 1
ATOM 3755 O O . PHE B 1 194 ? -9.141 36.812 6.168 1 95.38 194 PHE B O 1
ATOM 3762 N N . ARG B 1 195 ? -10.812 35.344 6.434 1 91.94 195 ARG B N 1
ATOM 3763 C CA . ARG B 1 195 ? -11.758 36.125 5.625 1 91.94 195 ARG B CA 1
ATOM 3764 C C . ARG B 1 195 ? -12.125 37.438 6.297 1 91.94 195 ARG B C 1
ATOM 3766 O O . ARG B 1 195 ? -12.484 38.406 5.625 1 91.94 195 ARG B O 1
ATOM 3773 N N . HIS B 1 196 ? -11.961 37.438 7.609 1 92.94 196 HIS B N 1
ATOM 3774 C CA . HIS B 1 196 ? -12.414 38.625 8.367 1 92.94 196 HIS B CA 1
ATOM 3775 C C . HIS B 1 196 ? -11.281 39.188 9.219 1 92.94 196 HIS B C 1
ATOM 3777 O O . HIS B 1 196 ? -11.523 39.719 10.312 1 92.94 196 HIS B O 1
ATOM 3783 N N . VAL B 1 197 ? -10.156 38.969 8.758 1 93.44 197 VAL B N 1
ATOM 3784 C CA . VAL B 1 197 ? -9 39.531 9.422 1 93.44 197 VAL B CA 1
ATOM 3785 C C . VAL B 1 197 ? -9.102 41.062 9.383 1 93.44 197 VAL B C 1
ATOM 3787 O O . VAL B 1 197 ? -9.523 41.656 8.375 1 93.44 197 VAL B O 1
ATOM 3790 N N . GLN B 1 198 ? -8.727 41.75 10.43 1 92.12 198 GLN B N 1
ATOM 3791 C CA . GLN B 1 198 ? -8.727 43.219 10.484 1 92.12 198 GLN B CA 1
ATOM 3792 C C . GLN B 1 198 ? -7.309 43.75 10.617 1 92.12 198 GLN B C 1
ATOM 3794 O O . GLN B 1 198 ? -6.566 43.375 11.516 1 92.12 198 GLN B O 1
ATOM 3799 N N . PHE B 1 199 ? -6.988 44.656 9.734 1 88.88 199 PHE B N 1
ATOM 3800 C CA . PHE B 1 199 ? -5.695 45.344 9.766 1 88.88 199 PHE B CA 1
ATOM 3801 C C . PHE B 1 199 ? -5.84 46.781 10.281 1 88.88 199 PHE B C 1
ATOM 3803 O O . PHE B 1 199 ? -6.73 47.5 9.844 1 88.88 199 PHE B O 1
ATOM 3810 N N . SER B 1 200 ? -5.121 47.094 11.242 1 85.94 200 SER B N 1
ATOM 3811 C CA . SER B 1 200 ? -4.969 48.469 11.672 1 85.94 200 SER B CA 1
ATOM 3812 C C . SER B 1 200 ? -3.496 48.844 11.805 1 85.94 200 SER B C 1
ATOM 3814 O O . SER B 1 200 ? -2.613 48 11.633 1 85.94 200 SER B O 1
ATOM 3816 N N . ARG B 1 201 ? -3.283 50.125 12.023 1 84.06 201 ARG B N 1
ATOM 3817 C CA . ARG B 1 201 ? -1.913 50.594 12.219 1 84.06 201 ARG B CA 1
ATOM 3818 C C . ARG B 1 201 ? -1.284 49.938 13.438 1 84.06 201 ARG B C 1
ATOM 3820 O O . ARG B 1 201 ? -0.086 49.656 13.453 1 84.06 201 ARG B O 1
ATOM 3827 N N . GLU B 1 202 ? -2.098 49.625 14.375 1 88.88 202 GLU B N 1
ATOM 3828 C CA . GLU B 1 202 ? -1.589 49.188 15.672 1 88.88 202 GLU B CA 1
ATOM 3829 C C . GLU B 1 202 ? -1.615 47.656 15.789 1 88.88 202 GLU B C 1
ATOM 3831 O O . GLU B 1 202 ? -0.784 47.062 16.484 1 88.88 202 GLU B O 1
ATOM 3836 N N . ARG B 1 203 ? -2.652 47.094 15.219 1 92.81 203 ARG B N 1
ATOM 3837 C CA . ARG B 1 203 ? -2.779 45.656 15.469 1 92.81 203 ARG B CA 1
ATOM 3838 C C . ARG B 1 203 ? -3.414 44.969 14.281 1 92.81 203 ARG B C 1
ATOM 3840 O O . ARG B 1 203 ? -4.074 45.594 13.453 1 92.81 203 ARG B O 1
ATOM 3847 N N . ILE B 1 204 ? -3.148 43.719 14.133 1 93.69 204 ILE B N 1
ATOM 3848 C CA . ILE B 1 204 ? -3.807 42.781 13.219 1 93.69 204 ILE B CA 1
ATOM 3849 C C . ILE B 1 204 ? -4.605 41.75 14.016 1 93.69 204 ILE B C 1
ATOM 3851 O O . ILE B 1 204 ? -4.086 41.125 14.953 1 93.69 204 ILE B O 1
ATOM 3855 N N . THR B 1 205 ? -5.906 41.562 13.664 1 96.31 205 THR B N 1
ATOM 3856 C CA . THR B 1 205 ? -6.781 40.688 14.438 1 96.31 205 THR B CA 1
ATOM 3857 C C . THR B 1 205 ? -7.344 39.594 13.57 1 96.31 205 THR B C 1
ATOM 3859 O O . THR B 1 205 ? -7.93 39.844 12.516 1 96.31 205 THR B O 1
ATOM 3862 N N . ILE B 1 206 ? -7.188 38.344 14.031 1 96.94 206 ILE B N 1
ATOM 3863 C CA . ILE B 1 206 ? -7.711 37.156 13.359 1 96.94 206 ILE B CA 1
ATOM 3864 C C . ILE B 1 206 ? -8.805 36.5 14.211 1 96.94 206 ILE B C 1
ATOM 3866 O O . ILE B 1 206 ? -8.523 35.969 15.289 1 96.94 206 ILE B O 1
ATOM 3870 N N . PRO B 1 207 ? -10.008 36.5 13.797 1 97.19 207 PRO B N 1
ATOM 3871 C CA . PRO B 1 207 ? -11.055 35.812 14.57 1 97.19 207 PRO B CA 1
ATOM 3872 C C . PRO B 1 207 ? -10.836 34.312 14.672 1 97.19 207 PRO B C 1
ATOM 3874 O O . PRO B 1 207 ? -10.398 33.688 13.711 1 97.19 207 PRO B O 1
ATOM 3877 N N . LEU B 1 208 ? -11.078 33.75 15.797 1 97.56 208 LEU B N 1
ATOM 3878 C CA . LEU B 1 208 ? -11.062 32.312 16.062 1 97.56 208 LEU B CA 1
ATOM 3879 C C . LEU B 1 208 ? -12.477 31.797 16.297 1 97.56 208 LEU B C 1
ATOM 3881 O O . LEU B 1 208 ? -13.219 32.344 17.109 1 97.56 208 LEU B O 1
ATOM 3885 N N . LEU B 1 209 ? -12.773 30.75 15.562 1 96.31 209 LEU B N 1
ATOM 3886 C CA . LEU B 1 209 ? -14.133 30.219 15.633 1 96.31 209 LEU B CA 1
ATOM 3887 C C . LEU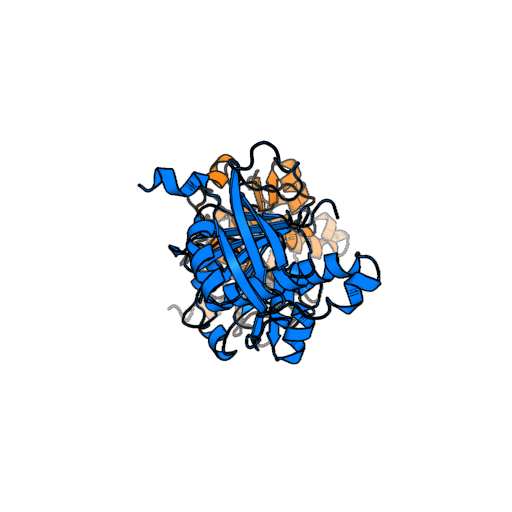 B 1 209 ? -14.125 28.734 15.969 1 96.31 209 LEU B C 1
ATOM 3889 O O . LEU B 1 209 ? -13.18 28.016 15.625 1 96.31 209 LEU B O 1
ATOM 3893 N N . ALA B 1 210 ? -15.133 28.297 16.656 1 95.44 210 ALA B N 1
ATOM 3894 C CA . ALA B 1 210 ? -15.422 26.891 16.891 1 95.44 210 ALA B CA 1
ATOM 3895 C C . ALA B 1 210 ? -16.672 26.453 16.141 1 95.44 210 ALA B C 1
ATOM 3897 O O . ALA B 1 210 ? -17.688 27.156 16.125 1 95.44 210 ALA B O 1
ATOM 3898 N N . LEU B 1 211 ? -16.484 25.328 15.578 1 91.94 211 LEU B N 1
ATOM 3899 C CA . LEU B 1 211 ? -17.625 24.812 14.828 1 91.94 211 LEU B CA 1
ATOM 3900 C C . LEU B 1 211 ? -18.422 23.828 15.656 1 91.94 211 LEU B C 1
ATOM 3902 O O . LEU B 1 211 ? -17.859 23.062 16.453 1 91.94 211 LEU B O 1
ATOM 3906 N N . HIS B 1 212 ? -19.672 23.844 15.438 1 87.56 212 HIS B N 1
ATOM 3907 C CA . HIS B 1 212 ? -20.531 22.875 16.094 1 87.56 212 HIS B CA 1
ATOM 3908 C C . HIS B 1 212 ? -20.484 21.516 15.398 1 87.56 212 HIS B C 1
ATOM 3910 O O . HIS B 1 212 ? -20.641 20.484 16.031 1 87.56 212 HIS B O 1
ATOM 3916 N N . GLU B 1 213 ? -20.25 21.672 14.148 1 85.94 213 GLU B N 1
ATOM 3917 C CA . GLU B 1 213 ? -20.172 20.453 13.344 1 85.94 213 GLU B CA 1
ATOM 3918 C C . GLU B 1 213 ? -18.75 20.219 12.844 1 85.94 213 GLU B C 1
ATOM 3920 O O . GLU B 1 213 ? -17.859 21.047 13.062 1 85.94 213 GLU B O 1
ATOM 3925 N N . ARG B 1 214 ? -18.688 19.078 12.219 1 86.56 214 ARG B N 1
ATOM 3926 C CA . ARG B 1 214 ? -17.375 18.719 11.664 1 86.56 214 ARG B CA 1
ATOM 3927 C C . ARG B 1 214 ? -16.969 19.672 10.555 1 86.56 214 ARG B C 1
ATOM 3929 O O . ARG B 1 214 ? -17.812 20.094 9.75 1 86.56 214 ARG B O 1
ATOM 3936 N N . PHE B 1 215 ? -15.75 20.016 10.555 1 89.12 215 PHE B N 1
ATOM 3937 C CA . PHE B 1 215 ? -15.203 20.891 9.516 1 89.12 215 PHE B CA 1
ATOM 3938 C C . PHE B 1 215 ? -15.227 20.203 8.156 1 89.12 215 PHE B C 1
ATOM 3940 O O . PHE B 1 215 ? -14.727 19.078 8.016 1 89.12 215 PHE B O 1
ATOM 3947 N N . ILE B 1 216 ? -15.766 20.891 7.141 1 85.12 216 ILE B N 1
ATOM 3948 C CA . ILE B 1 216 ? -15.812 20.406 5.766 1 85.12 216 ILE B CA 1
ATOM 3949 C C . ILE B 1 216 ? -15.195 21.438 4.828 1 85.12 216 ILE B C 1
ATOM 3951 O O . ILE B 1 216 ? -15.781 22.5 4.59 1 85.12 216 ILE B O 1
ATOM 3955 N N . PRO B 1 217 ? -14 21.25 4.293 1 86 217 PRO B N 1
ATOM 3956 C CA . PRO B 1 217 ? -13.258 22.234 3.508 1 86 217 PRO B CA 1
ATOM 3957 C C . PRO B 1 217 ? -14.07 22.812 2.354 1 86 217 PRO B C 1
ATOM 3959 O O . PRO B 1 217 ? -14.062 24.016 2.127 1 86 217 PRO B O 1
ATOM 3962 N N . ASP B 1 218 ? -14.75 22.188 1.552 1 78.56 218 ASP B N 1
ATOM 3963 C CA . ASP B 1 218 ? -15.461 22.688 0.381 1 78.56 218 ASP B CA 1
ATOM 3964 C C . ASP B 1 218 ? -16.938 22.891 0.683 1 78.56 218 ASP B C 1
ATOM 3966 O O . ASP B 1 218 ? -17.734 23.125 -0.226 1 78.56 218 ASP B O 1
ATOM 3970 N N . GLY B 1 219 ? -17.188 22.875 1.926 1 79.69 219 GLY B N 1
ATOM 3971 C CA . GLY B 1 219 ? -18.578 23.109 2.289 1 79.69 219 GLY B CA 1
ATOM 3972 C C . GLY B 1 219 ? -18.891 24.547 2.602 1 79.69 219 GLY B C 1
ATOM 3973 O O . GLY B 1 219 ? -17.984 25.391 2.621 1 79.69 219 GLY B O 1
ATOM 3974 N N . ILE B 1 220 ? -20.156 24.812 2.67 1 76.38 220 ILE B N 1
ATOM 3975 C CA . ILE B 1 220 ? -20.578 26.141 3.088 1 76.38 220 ILE B CA 1
ATOM 3976 C C . ILE B 1 220 ? -20.188 26.375 4.539 1 76.38 220 ILE B C 1
ATOM 3978 O O . ILE B 1 220 ? -20.531 25.594 5.426 1 76.38 220 ILE B O 1
ATOM 3982 N N . PHE B 1 221 ? -19.344 27.375 4.719 1 82.88 221 PHE B N 1
ATOM 3983 C CA . PHE B 1 221 ? -18.922 27.688 6.078 1 82.88 221 PHE B CA 1
ATOM 3984 C C . PHE B 1 221 ? -20.094 28.203 6.906 1 82.88 221 PHE B C 1
ATOM 3986 O O . PHE B 1 221 ? -20.828 29.078 6.469 1 82.88 221 PHE B O 1
ATOM 3993 N N . PRO B 1 222 ? -20.266 27.656 8.023 1 80.12 222 PRO B N 1
ATOM 3994 C CA . PRO B 1 222 ? -21.422 28.031 8.836 1 80.12 222 PRO B CA 1
ATOM 3995 C C . PRO B 1 222 ? -21.172 29.266 9.688 1 80.12 222 PRO B C 1
ATOM 3997 O O . PRO B 1 222 ? -21.109 29.172 10.914 1 80.12 222 PRO B O 1
ATOM 4000 N N . ASP B 1 223 ? -21.219 30.344 9.117 1 81.38 223 ASP B N 1
ATOM 4001 C CA . ASP B 1 223 ? -20.906 31.594 9.805 1 81.38 223 ASP B CA 1
ATOM 4002 C C . ASP B 1 223 ? -21.891 31.859 10.945 1 81.38 223 ASP B C 1
ATOM 4004 O O . ASP B 1 223 ? -21.516 32.344 12.008 1 81.38 223 ASP B O 1
ATOM 4008 N N . GLU B 1 224 ? -23.047 31.469 10.711 1 80.56 224 GLU B N 1
ATOM 4009 C CA . GLU B 1 224 ? -24.109 31.812 11.656 1 80.56 224 GLU B CA 1
ATOM 4010 C C . GLU B 1 224 ? -24.062 30.922 12.891 1 80.56 224 GLU B C 1
ATOM 4012 O O . GLU B 1 224 ? -24.438 31.344 13.984 1 80.56 224 GLU B O 1
ATOM 4017 N N . THR B 1 225 ? -23.531 29.766 12.711 1 82.81 225 THR B N 1
ATOM 4018 C CA . THR B 1 225 ? -23.625 28.828 13.82 1 82.81 225 THR B CA 1
ATOM 4019 C C . THR B 1 225 ? -22.266 28.656 14.492 1 82.81 225 THR B C 1
ATOM 4021 O O . THR B 1 225 ? -22.172 28.062 15.578 1 82.81 225 THR B O 1
ATOM 4024 N N . ALA B 1 226 ? -21.297 29.25 13.93 1 90.75 226 ALA B N 1
ATOM 4025 C CA . ALA B 1 226 ? -19.969 29.109 14.539 1 90.75 226 ALA B CA 1
ATOM 4026 C C . ALA B 1 226 ? -19.875 29.938 15.82 1 90.75 226 ALA B C 1
ATOM 4028 O O . ALA B 1 226 ? -20.375 31.062 15.883 1 90.75 226 ALA B O 1
ATOM 4029 N N . ARG B 1 227 ? -19.328 29.359 16.797 1 93.75 227 ARG B N 1
ATOM 4030 C CA . ARG B 1 227 ? -19.125 30.047 18.078 1 93.75 227 ARG B CA 1
ATOM 4031 C C . ARG B 1 227 ? -17.828 30.859 18.047 1 93.75 227 ARG B C 1
ATOM 4033 O O . ARG B 1 227 ? -16.781 30.359 17.641 1 93.75 227 ARG B O 1
ATOM 4040 N N . LYS B 1 228 ? -17.938 32.031 18.609 1 94.44 228 LYS B N 1
ATOM 4041 C CA . LYS B 1 228 ? -16.75 32.875 18.719 1 94.44 228 LYS B CA 1
ATOM 4042 C C . LYS B 1 228 ? -15.891 32.5 19.922 1 94.44 228 LYS B C 1
ATOM 4044 O O . LYS B 1 228 ? -16.375 32.469 21.047 1 94.44 228 LYS B O 1
ATOM 4049 N N . LEU B 1 229 ? -14.688 32.188 19.609 1 95.5 229 LEU B N 1
ATOM 4050 C CA . LEU B 1 229 ? -13.773 31.781 20.672 1 95.5 229 LEU B CA 1
ATOM 4051 C C . LEU B 1 229 ? -12.93 32.969 21.141 1 95.5 229 LEU B C 1
ATOM 4053 O O . LEU B 1 229 ? -12.445 32.969 22.266 1 95.5 229 LEU B O 1
ATOM 4057 N N . GLY B 1 230 ? -12.781 33.875 20.312 1 96.06 230 GLY B N 1
ATOM 4058 C CA . GLY B 1 230 ? -11.906 35.031 20.547 1 96.06 230 GLY B CA 1
ATOM 4059 C C . GLY B 1 230 ? -11.125 35.438 19.328 1 96.06 230 GLY B C 1
ATOM 4060 O O . GLY B 1 230 ? -11.602 35.281 18.188 1 96.06 230 GLY B O 1
ATOM 4061 N N . LYS B 1 231 ? -10.039 36.156 19.641 1 97.56 231 LYS B N 1
ATOM 4062 C CA . LYS B 1 231 ? -9.211 36.688 18.547 1 97.56 231 LYS B CA 1
ATOM 4063 C C . LYS B 1 231 ? -7.727 36.438 18.828 1 97.56 231 LYS B C 1
ATOM 4065 O O . LYS B 1 231 ? -7.285 36.531 19.984 1 97.56 231 LYS B O 1
ATOM 4070 N N . LEU B 1 232 ? -7.055 36.062 17.844 1 97.88 232 LEU B N 1
ATOM 4071 C CA . LEU B 1 232 ? -5.598 36.125 17.844 1 97.88 232 LEU B CA 1
ATOM 4072 C C . LEU B 1 232 ? -5.094 37.469 17.328 1 97.88 232 LEU B C 1
ATOM 4074 O O . LEU B 1 232 ? -5.445 37.875 16.234 1 97.88 232 LEU B O 1
ATOM 4078 N N . VAL B 1 233 ? -4.273 38.156 18.094 1 97.19 233 VAL B N 1
ATOM 4079 C CA . VAL B 1 233 ? -3.957 39.531 17.797 1 97.19 233 VAL B CA 1
ATOM 4080 C C . VAL B 1 233 ? -2.443 39.719 17.703 1 97.19 233 VAL B C 1
ATOM 4082 O O . VAL B 1 233 ? -1.704 39.281 18.578 1 97.19 233 VAL B O 1
ATOM 4085 N N . LEU B 1 234 ? -2.02 40.281 16.688 1 96.06 234 LEU B N 1
ATOM 4086 C CA . LEU B 1 234 ? -0.64 40.75 16.562 1 96.06 234 LEU B CA 1
ATOM 4087 C C . LEU B 1 234 ? -0.533 42.25 16.828 1 96.06 234 LEU B C 1
ATOM 4089 O O . LEU B 1 234 ? -1.044 43.062 16.062 1 96.06 234 LEU B O 1
ATOM 4093 N N . MET B 1 235 ? 0.128 42.531 17.906 1 93.62 235 MET B N 1
ATOM 4094 C CA . MET B 1 235 ? 0.46 43.906 18.172 1 93.62 235 MET B CA 1
ATOM 4095 C C . MET B 1 235 ? 1.662 44.344 17.344 1 93.62 235 MET B C 1
ATOM 4097 O O . MET B 1 235 ? 2.789 43.938 17.609 1 93.62 235 MET B O 1
ATOM 4101 N N . ARG B 1 236 ? 1.482 45.25 16.453 1 88.31 236 ARG B N 1
ATOM 4102 C CA . ARG B 1 236 ? 2.467 45.531 15.414 1 88.31 236 ARG B CA 1
ATOM 4103 C C . ARG B 1 236 ? 3.662 46.281 15.984 1 88.31 236 ARG B C 1
ATOM 4105 O O . ARG B 1 236 ? 4.805 46.031 15.594 1 88.31 236 ARG B O 1
ATOM 4112 N N . GLN B 1 237 ? 3.445 47.188 16.891 1 87 237 GLN B N 1
ATOM 4113 C CA . GLN B 1 237 ? 4.531 48 17.438 1 87 237 GLN B CA 1
ATOM 4114 C C . GLN B 1 237 ? 5.492 47.156 18.25 1 87 237 GLN B C 1
ATOM 4116 O O . GLN B 1 237 ? 6.711 47.281 18.141 1 87 237 GLN B O 1
ATOM 4121 N N . LYS B 1 238 ? 4.969 46.219 18.969 1 89.75 238 LYS B N 1
ATOM 4122 C CA . LYS B 1 238 ? 5.785 45.375 19.828 1 89.75 238 LYS B CA 1
ATOM 4123 C C . LYS B 1 238 ? 6.105 44.062 19.156 1 89.75 238 LYS B C 1
ATOM 4125 O O . LYS B 1 238 ? 6.906 43.281 19.672 1 89.75 238 LYS B O 1
ATOM 4130 N N . ASN B 1 239 ? 5.465 43.781 18.062 1 89.62 239 ASN B N 1
ATOM 4131 C CA . ASN B 1 239 ? 5.605 42.531 17.344 1 89.62 239 ASN B CA 1
ATOM 4132 C C . ASN B 1 239 ? 5.293 41.344 18.25 1 89.62 239 ASN B C 1
ATOM 4134 O O . ASN B 1 239 ? 6.059 40.375 18.297 1 89.62 239 ASN B O 1
ATOM 4138 N N . GLN B 1 240 ? 4.242 41.469 18.984 1 93.5 240 GLN B N 1
ATOM 4139 C CA . GLN B 1 240 ? 3.852 40.438 19.953 1 93.5 240 GLN B CA 1
ATOM 4140 C C . GLN B 1 240 ? 2.457 39.906 19.641 1 93.5 240 GLN B C 1
ATOM 4142 O O . GLN B 1 240 ? 1.55 40.688 19.312 1 93.5 240 GLN B O 1
ATOM 4147 N N . TRP B 1 241 ? 2.385 38.562 19.781 1 96.69 241 TRP B N 1
ATOM 4148 C CA . TRP B 1 241 ? 1.091 37.906 19.594 1 96.69 241 TRP B CA 1
ATOM 4149 C C . TRP B 1 241 ? 0.386 37.719 20.938 1 96.69 241 TRP B C 1
ATOM 4151 O O . TRP B 1 241 ? 1.022 37.375 21.922 1 96.69 241 TRP B O 1
ATOM 4161 N N . LEU B 1 242 ? -0.962 37.906 20.891 1 94.5 242 LEU B N 1
ATOM 4162 C CA . LEU B 1 242 ? -1.788 37.688 22.062 1 94.5 242 LEU B CA 1
ATOM 4163 C C . LEU B 1 242 ? -3.102 37 21.688 1 94.5 242 LEU B C 1
ATOM 4165 O O . LEU B 1 242 ? -3.604 37.188 20.578 1 94.5 242 LEU B O 1
ATOM 4169 N N . LEU B 1 243 ? -3.557 36.219 22.594 1 95.62 243 LEU B N 1
ATOM 4170 C CA . LEU B 1 243 ? -4.906 35.656 22.469 1 95.62 243 LEU B CA 1
ATOM 4171 C C . LEU B 1 243 ? -5.906 36.5 23.266 1 95.62 243 LEU B C 1
ATOM 4173 O O . LEU B 1 243 ? -5.734 36.656 24.484 1 95.62 243 LEU B O 1
ATOM 4177 N N . ASP B 1 244 ? -6.875 37.031 22.594 1 94.62 244 ASP B N 1
ATOM 4178 C CA . ASP B 1 244 ? -7.973 37.75 23.219 1 94.62 244 ASP B CA 1
ATOM 4179 C C . ASP B 1 244 ? -9.242 36.906 23.266 1 94.62 244 ASP B C 1
ATOM 4181 O O . ASP B 1 244 ? -9.977 36.844 22.266 1 94.62 244 ASP B O 1
ATOM 4185 N N . PRO B 1 245 ? -9.516 36.25 24.406 1 91.38 245 PRO B N 1
ATOM 4186 C CA . PRO B 1 245 ? -10.68 35.344 24.469 1 91.38 245 PRO B CA 1
ATOM 4187 C C . PRO B 1 245 ? -12.008 36.094 24.422 1 91.38 245 PRO B C 1
ATOM 4189 O O . PRO B 1 245 ? -12.07 37.281 24.766 1 91.38 245 PRO B O 1
ATOM 4192 N N . ASP B 1 246 ? -12.914 35.375 23.828 1 84.38 246 ASP B N 1
ATOM 4193 C CA . ASP B 1 246 ? -14.25 35.969 23.828 1 84.38 246 ASP B CA 1
ATOM 4194 C C . ASP B 1 246 ? -14.812 36.031 25.25 1 84.38 246 ASP B C 1
ATOM 4196 O O . ASP B 1 246 ? -14.617 35.125 26.047 1 84.38 246 ASP B O 1
ATOM 4200 N N . ARG B 1 247 ? -15.188 37.156 25.766 1 70.25 247 ARG B N 1
ATOM 4201 C CA . ARG B 1 247 ? -15.68 37.469 27.109 1 70.25 247 ARG B CA 1
ATOM 4202 C C . ARG B 1 247 ? -16.781 36.5 27.516 1 70.25 247 ARG B C 1
ATOM 4204 O O . ARG B 1 247 ? -16.938 36.156 28.703 1 70.25 247 ARG B O 1
ATOM 4211 N N . ASN B 1 248 ? -17.547 35.969 26.672 1 58.34 248 ASN B N 1
ATOM 4212 C CA . ASN B 1 248 ? -18.625 35.062 27.047 1 58.34 248 ASN B CA 1
ATOM 4213 C C . ASN B 1 248 ? -18.109 33.688 27.453 1 58.34 248 ASN B C 1
ATOM 4215 O O . ASN B 1 248 ? -18.859 32.875 27.984 1 58.34 248 ASN B O 1
ATOM 4219 N N . GLN B 1 249 ? -16.953 33.25 27.25 1 56.75 249 GLN B N 1
ATOM 4220 C CA . GLN B 1 249 ? -16.375 31.969 27.672 1 56.75 249 GLN B CA 1
ATOM 4221 C C . GLN B 1 249 ? -15.977 32 29.141 1 56.75 249 GLN B C 1
ATOM 4223 O O . GLN B 1 249 ? -15.883 30.969 29.797 1 56.75 249 GLN B O 1
ATOM 4228 N N . GLU B 1 250 ? -15.68 33.125 29.844 1 47.28 250 GLU B N 1
ATOM 4229 C CA . GLU B 1 250 ? -15.281 33.188 31.234 1 47.28 250 GLU B CA 1
ATOM 4230 C C . GLU B 1 250 ? -16.438 32.781 32.156 1 47.28 250 GLU B C 1
ATOM 4232 O O . GLU B 1 250 ? -16.219 32.5 33.344 1 47.28 250 GLU B O 1
ATOM 4237 N N . LYS B 1 251 ? -17.641 33.031 31.797 1 50.44 251 LYS B N 1
ATOM 4238 C CA . LYS B 1 251 ? -18.672 32.75 32.781 1 50.44 251 LYS B CA 1
ATOM 4239 C C . LYS B 1 251 ? -18.859 31.266 33 1 50.44 251 LYS B C 1
ATOM 4241 O O . LYS B 1 251 ? -19.594 30.844 33.906 1 50.44 251 LYS B O 1
ATOM 4246 N N . THR B 1 252 ? -18.438 30.531 32.094 1 42.19 252 THR B N 1
ATOM 4247 C CA . THR B 1 252 ? -18.875 29.156 32.344 1 42.19 252 THR B CA 1
ATOM 4248 C C . THR B 1 252 ? -17.844 28.406 33.188 1 42.19 252 THR B C 1
ATOM 4250 O O . THR B 1 252 ? -18.094 27.281 33.625 1 42.19 252 THR B O 1
ATOM 4253 N N . GLU B 1 253 ? -16.578 28.797 33.156 1 40.12 253 GLU B N 1
ATOM 4254 C CA . GLU B 1 253 ? -15.656 28.031 34 1 40.12 253 GLU B CA 1
ATOM 4255 C C . GLU B 1 253 ? -15.625 28.562 35.406 1 40.12 253 GLU B C 1
ATOM 4257 O O . GLU B 1 253 ? -14.836 28.109 36.25 1 40.12 253 GLU B O 1
ATOM 4262 N N . ARG B 1 254 ? -16.453 29.688 35.625 1 34.88 254 ARG B N 1
ATOM 4263 C CA . ARG B 1 254 ? -16.562 29.922 37.062 1 34.88 254 ARG B CA 1
ATOM 4264 C C . ARG B 1 254 ? -17.781 29.188 37.625 1 34.88 254 ARG B C 1
ATOM 4266 O O . ARG B 1 254 ? -18.844 29.156 37.031 1 34.88 254 ARG B O 1
#

Secondary structure (DSSP, 8-state):
-TT-EEEEEEEGGGTEEEEES--GGGGGGSSSPPPSEEEEPSSP-TTS-B-TTT--EEEESHHHHHHHHHSHHHHHS-EEE-S-HHHHTT--HHHHHHHHHHHHHSS-SS-S--TTTT--EEEEE-TTS-EEEEESSHHHHHHHHHHHHHHHHHHHHHTS-HHHHTT-S-PPPPPHHHHHHHHHHHTT-EEEEGGG-EE-SSEEEEEEEE-SS---TTSPP-TTTPEEEEEEEEETTTTEEEEEE-GGGTTT--/-TT-EEEEEEEGGGTEEEEES--GGGGGGSSSPPPSEEEEPSSP-TTS-B-TTT--EEEESHHHHHHHHHSHHHHHS-EEE-S-HHHHTT--HHHHHHHHHHHHHSS-SS-S--TTTT--EEEEE-TTS-EEEEESSHHHHHHHHHHHHHHHHHHHHHTS-HHHHTT-S-PPPPPHHHHHHHHHHHTT-EEEEGGG-EE-SSEEEEEEEE-SS---TTSPP-TTTPEEEEEEEEETTTTEEEEEE-GGGTTT--

Sequence (508 aa):
MRNALIYVHHEPLAHLFLTYGISASDLLNSQQKLPEHLLLLPPVNEQEQIDPHTWFNIINGKDQVRDFLRSKEGQTRCWLDYSRSRFLQELTPNEIAELLYLGHAKTHLNSPFYYKLQNELVYLPMRNGTVNMYLRHESLFEAFLAAAINKYLRRIANEQPFWLRLRQQHFSHLSHGAYTQLLPLLEDGVVFDFRHVQFSRERITIPLLALHERFIPDGIFPDETARKLGKLVLMRQKNQWLLDPDRNQEKTERMRNALIYVHHEPLAHLFLTYGISASDLLNSQQKLPEHLLLLPPVNEQEQIDPHTWFNIINGKDQVRDFLRSKEGQTRCWLDYSRSRFLQELTPNEIAELLYLGHAKTHLNSPFYYKLQNELVYLPMRNGTVNMYLRHESLFEAFLAAAINKYLRRIANEQPFWLRLRQQHFSHLSHGAYTQLLPLLEDGVVFDFRHVQFSRERITIPLLALHERFIPDGIFPDETARKLGKLVLMRQKNQWLLDPDRNQEKTER

Nearest PDB structures (foldseek):
  7k5b-assembly1_C  TM=4.139E-01  e=3.000E+00  Tetrahymena thermophila
  8rvp-assembly1_5  TM=3.303E-01  e=3.382E+00  Saccharomyces cerevisiae
  8rvl-assembly1_8  TM=3.350E-01  e=3.382E+00  Saccharomyces cerevisiae
  7ls6-assembly1_P  TM=3.354E-01  e=4.298E+00  Saccharomyces cerevisiae S288C
  8rvl-assembly1_5  TM=3.357E-01  e=3.591E+00  Saccharomyces cerevisiae

Foldseek 3Di:
DQFLKWKWAADPVLLKIKIFQFFLLLLVVFPDDDFFKKWFADPADPVADAQPQLRTGMFGGDVRSNVLSPDPCVGATKMWGFHDSVLSNVQDPVLSVQSNCCQVVVDGPDRNCDPSRNIAWIWHADPQRIIMMRGNDVVSVLRRVQSSVVVLQLVVLVVDDPVSVVLRPDAATADPVQVVVCVVVSNQMKMFASVDWDDDPFKIKTWIWGDPDDDGSPDDDDPPRIHTQFIWMQGSVVSYIHTGGDPVVVVPVD/DQFLKWKWAADPVLLKIKIFQFFLLLLVVFPDDDFFKKWFADPADPVADAQPQLRTGMFGGDVRSNVLSPDPCVGATKMWGFHDSVLSNVDDPVLSVQSNCCQVVVDGPDRNCDPSRNIAWIWHADPQRIIMMRGNDVVSVLRRVQSSVVVLQLVVLVVDDPVSVVLRPDAATADPVQVVVCVVVSNQMKMFASVDWDDDPFKIKTWIWGDPDDDGSPDDDDPPRIHTQFIWMQGSVVSYIHTGGDPVVVVPVD